Protein AF-A0A820C9E0-F1 (afdb_monomer_lite)

Organism: NCBI:txid433720

pLDDT: mean 85.79, std 8.1, range [52.62, 97.0]

Structure (mmCIF, N/CA/C/O backbone):
data_AF-A0A820C9E0-F1
#
_entry.id   AF-A0A820C9E0-F1
#
loop_
_atom_site.group_PDB
_atom_site.id
_atom_site.type_symbol
_atom_site.label_atom_id
_atom_site.label_alt_id
_atom_site.label_comp_id
_atom_site.label_asym_id
_atom_site.label_entity_id
_atom_site.label_seq_id
_atom_site.pdbx_PDB_ins_code
_atom_site.Cartn_x
_atom_site.Cartn_y
_atom_site.Cartn_z
_atom_site.occupancy
_atom_site.B_iso_or_equiv
_atom_site.auth_seq_id
_atom_site.auth_comp_id
_atom_site.auth_asym_id
_atom_site.auth_atom_id
_atom_site.pdbx_PDB_model_num
ATOM 1 N N . ALA A 1 1 ? -100.089 -19.189 134.580 1.00 55.59 1 ALA A N 1
ATOM 2 C CA . ALA A 1 1 ? -98.949 -20.008 135.052 1.00 55.59 1 ALA A CA 1
ATOM 3 C C . ALA A 1 1 ? -99.130 -21.511 134.783 1.00 55.59 1 ALA A C 1
ATOM 5 O O . ALA A 1 1 ? -98.416 -22.024 133.936 1.00 55.59 1 ALA A O 1
ATOM 6 N N . LYS A 1 2 ? -100.097 -22.220 135.401 1.00 52.62 2 LYS A N 1
ATOM 7 C CA . LYS A 1 2 ? -100.258 -23.691 135.238 1.00 52.62 2 LYS A CA 1
ATOM 8 C C . LYS A 1 2 ? -100.513 -24.192 133.801 1.00 52.62 2 LYS A C 1
ATOM 10 O O . LYS A 1 2 ? -100.154 -25.320 133.507 1.00 52.62 2 LYS A O 1
ATOM 15 N N . LYS A 1 3 ? -101.098 -23.370 132.919 1.00 57.28 3 LYS A N 1
ATOM 16 C CA . LYS A 1 3 ? -101.349 -23.727 131.507 1.00 57.28 3 LYS A CA 1
ATOM 17 C C . LYS A 1 3 ? -100.093 -23.597 130.624 1.00 57.28 3 LYS A C 1
ATOM 19 O O . LYS A 1 3 ? -99.833 -24.481 129.830 1.00 57.28 3 LYS A O 1
ATOM 24 N N . ALA A 1 4 ? -99.283 -22.558 130.846 1.00 59.66 4 ALA A N 1
ATOM 25 C CA . ALA A 1 4 ? -98.062 -22.284 130.074 1.00 59.66 4 ALA A CA 1
ATOM 26 C C . ALA A 1 4 ? -96.882 -23.209 130.441 1.00 59.66 4 ALA A C 1
ATOM 28 O O . ALA A 1 4 ? -96.081 -23.555 129.587 1.00 59.66 4 ALA A O 1
ATOM 29 N N . LEU A 1 5 ? -96.793 -23.654 131.702 1.00 61.25 5 LEU A N 1
ATOM 30 C CA . LEU A 1 5 ? -95.747 -24.583 132.168 1.00 61.25 5 LEU A CA 1
ATOM 31 C C . LEU A 1 5 ? -96.010 -26.057 131.789 1.00 61.25 5 LEU A C 1
ATOM 33 O O . LEU A 1 5 ? -95.146 -26.897 132.018 1.00 61.25 5 LEU A O 1
ATOM 37 N N . GLY A 1 6 ? -97.201 -26.379 131.267 1.00 59.00 6 GLY A N 1
ATOM 38 C CA . GLY A 1 6 ? -97.596 -27.733 130.856 1.00 59.00 6 GLY A CA 1
ATOM 39 C C . GLY A 1 6 ? -97.562 -27.974 129.343 1.00 59.00 6 GLY A C 1
ATOM 40 O O . GLY A 1 6 ? -97.863 -29.082 128.906 1.00 59.00 6 GLY A O 1
ATOM 41 N N . GLU A 1 7 ? -97.225 -26.961 128.540 1.00 68.31 7 GLU A N 1
ATOM 42 C CA . GLU A 1 7 ? -97.098 -27.093 127.086 1.00 68.31 7 GLU A CA 1
ATOM 43 C C . GLU A 1 7 ? -95.792 -27.816 126.727 1.00 68.31 7 GLU A C 1
ATOM 45 O O . GLU A 1 7 ? -94.714 -27.417 127.171 1.00 68.31 7 GLU A O 1
ATOM 50 N N . MET A 1 8 ? -95.872 -28.868 125.897 1.00 64.94 8 MET A N 1
ATOM 51 C CA . MET A 1 8 ? -94.692 -29.658 125.494 1.00 64.94 8 MET A CA 1
ATOM 52 C C . MET A 1 8 ? -93.623 -28.827 124.757 1.00 64.94 8 MET A C 1
ATOM 54 O O . MET A 1 8 ? -92.467 -29.239 124.724 1.00 64.94 8 MET A O 1
ATOM 58 N N . ASP A 1 9 ? -93.985 -27.657 124.213 1.00 69.69 9 ASP A N 1
ATOM 59 C CA . ASP A 1 9 ? -93.124 -26.807 123.373 1.00 69.69 9 ASP A CA 1
ATOM 60 C C . ASP A 1 9 ? -92.561 -25.558 124.091 1.00 69.69 9 ASP A C 1
ATOM 62 O O . ASP A 1 9 ? -91.896 -24.713 123.486 1.00 69.69 9 ASP A O 1
ATOM 66 N N . PHE A 1 10 ? -92.772 -25.444 125.408 1.00 72.88 10 PHE A N 1
ATOM 67 C CA . PHE A 1 10 ? -92.322 -24.300 126.215 1.00 72.88 10 PHE A CA 1
ATOM 68 C C . PHE A 1 10 ? -90.798 -24.057 126.136 1.00 72.88 10 PHE A C 1
ATOM 70 O O . PHE A 1 10 ? -90.333 -22.918 126.125 1.00 72.88 10 PHE A O 1
ATOM 77 N N . ILE A 1 11 ? -89.994 -25.121 126.016 1.00 68.94 11 ILE A N 1
ATOM 78 C CA . ILE A 1 11 ? -88.526 -25.019 125.911 1.00 68.94 11 ILE A CA 1
ATOM 79 C C . ILE A 1 11 ? -88.084 -24.448 124.554 1.00 68.94 11 ILE A C 1
ATOM 81 O O . ILE A 1 11 ? -87.101 -23.706 124.498 1.00 68.94 11 ILE A O 1
ATOM 85 N N . ASN A 1 12 ? -88.788 -24.769 123.464 1.00 75.50 12 ASN A N 1
ATOM 86 C CA . ASN A 1 12 ? -88.460 -24.224 122.145 1.00 75.50 12 ASN A CA 1
ATOM 87 C C . ASN A 1 12 ? -88.782 -22.733 122.079 1.00 75.50 12 ASN A C 1
ATOM 89 O O . ASN A 1 12 ? -87.938 -21.967 121.621 1.00 75.50 12 ASN A O 1
ATOM 93 N N . GLN A 1 13 ? -89.917 -22.311 122.645 1.00 75.38 13 GLN A N 1
ATOM 94 C CA . GLN A 1 13 ? -90.278 -20.892 122.742 1.00 75.38 13 GLN A CA 1
ATOM 95 C C . GLN A 1 13 ? -89.239 -20.070 123.524 1.00 75.38 13 GLN A C 1
ATOM 97 O O . GLN A 1 13 ? -88.956 -18.933 123.157 1.00 75.38 13 GLN A O 1
ATOM 102 N N . LEU A 1 14 ? -88.613 -20.651 124.555 1.00 68.56 14 LEU A N 1
ATOM 103 C CA . LEU A 1 14 ? -87.502 -20.029 125.287 1.00 68.56 14 LEU A CA 1
ATOM 104 C C . LEU A 1 14 ? -86.215 -19.907 124.449 1.00 68.56 14 LEU A C 1
ATOM 106 O O . LEU A 1 14 ? -85.496 -18.919 124.575 1.00 68.56 14 LEU A O 1
ATOM 110 N N . LYS A 1 15 ? -85.908 -20.884 123.585 1.00 71.69 15 LYS A N 1
ATOM 111 C CA . LYS A 1 15 ? -84.712 -20.852 122.718 1.00 71.69 15 LYS A CA 1
ATOM 112 C C . LYS A 1 15 ? -84.855 -19.906 121.529 1.00 71.69 15 LYS A C 1
ATOM 114 O O . LYS A 1 15 ? -83.870 -19.291 121.135 1.00 71.69 15 LYS A O 1
ATOM 119 N N . THR A 1 16 ? -86.052 -19.808 120.958 1.00 76.75 16 THR A N 1
ATOM 120 C CA . THR A 1 16 ? -86.358 -18.930 119.818 1.00 76.75 16 THR A CA 1
ATOM 121 C C . THR A 1 16 ? -86.908 -17.575 120.252 1.00 76.75 16 THR A C 1
ATOM 123 O O . THR A 1 16 ? -87.483 -16.863 119.433 1.00 76.75 16 THR A O 1
ATOM 126 N N . PHE A 1 17 ? -86.781 -17.229 121.535 1.00 74.12 17 PHE A N 1
ATOM 127 C CA . PHE A 1 17 ? -87.249 -15.952 122.048 1.00 74.12 17 PHE A CA 1
ATOM 128 C C . PHE A 1 17 ? -86.523 -14.804 121.337 1.00 74.12 17 PHE A C 1
ATOM 130 O O . PHE A 1 17 ? -85.289 -14.782 121.281 1.00 74.12 17 PHE A O 1
ATOM 137 N N . ASP A 1 18 ? -87.294 -13.865 120.786 1.00 72.50 18 ASP A N 1
ATOM 138 C CA . ASP A 1 18 ? -86.756 -12.696 120.095 1.00 72.50 18 ASP A CA 1
ATOM 139 C C . ASP A 1 18 ? -86.107 -11.748 121.110 1.00 72.50 18 ASP A C 1
ATOM 141 O O . ASP A 1 18 ? -86.746 -10.913 121.750 1.00 72.50 18 ASP A O 1
ATOM 145 N N . LYS A 1 19 ? -84.800 -11.938 121.272 1.00 66.12 19 LYS A N 1
ATOM 146 C CA . LYS A 1 19 ? -83.934 -11.169 122.162 1.00 66.12 19 LYS A CA 1
ATOM 147 C C . LYS A 1 19 ? -83.623 -9.761 121.645 1.00 66.12 19 LYS A C 1
ATOM 149 O O . LYS A 1 19 ? -83.139 -8.948 122.427 1.00 66.12 19 LYS A O 1
ATOM 154 N N . ASP A 1 20 ? -83.857 -9.484 120.360 1.00 67.56 20 ASP A N 1
ATOM 155 C CA . ASP A 1 20 ? -83.506 -8.209 119.725 1.00 67.56 20 ASP A CA 1
ATOM 156 C C . ASP A 1 20 ? -84.672 -7.193 119.792 1.00 67.56 20 ASP A C 1
ATOM 158 O O . ASP A 1 20 ? -84.426 -5.986 119.758 1.00 67.56 20 ASP A O 1
ATOM 162 N N . HIS A 1 21 ? -85.923 -7.647 119.983 1.00 72.81 21 HIS A N 1
ATOM 163 C CA . HIS A 1 21 ? -87.129 -6.796 120.031 1.00 72.81 21 HIS A CA 1
ATOM 164 C C . HIS A 1 21 ? -87.956 -6.931 121.326 1.00 72.81 21 HIS A C 1
ATOM 166 O O . HIS A 1 21 ? -89.178 -7.090 121.297 1.00 72.81 21 HIS A O 1
ATOM 172 N N . ILE A 1 22 ? -87.318 -6.837 122.496 1.00 70.38 22 ILE A N 1
ATOM 173 C CA . ILE A 1 22 ? -88.034 -6.862 123.782 1.00 70.38 22 ILE A CA 1
ATOM 174 C C . ILE A 1 22 ? -88.621 -5.474 124.089 1.00 70.38 22 ILE A C 1
ATOM 176 O O . ILE A 1 22 ? -87.906 -4.472 124.124 1.00 70.38 22 ILE A O 1
ATOM 180 N N . ALA A 1 23 ? -89.929 -5.402 124.357 1.00 73.69 23 ALA A N 1
ATOM 181 C CA . ALA A 1 23 ? -90.590 -4.141 124.687 1.00 73.69 23 ALA A CA 1
ATOM 182 C C . ALA A 1 23 ? -90.012 -3.520 125.983 1.00 73.69 23 ALA A C 1
ATOM 184 O O . ALA A 1 23 ? -89.936 -4.202 127.014 1.00 73.69 23 ALA A O 1
ATOM 185 N N . PRO A 1 24 ? -89.658 -2.219 125.985 1.00 70.19 24 PRO A N 1
ATOM 186 C CA . PRO A 1 24 ? -88.989 -1.575 127.118 1.00 70.19 24 PRO A CA 1
ATOM 187 C C . PRO A 1 24 ? -89.830 -1.583 128.402 1.00 70.19 24 PRO A C 1
ATOM 189 O O . PRO A 1 24 ? -89.276 -1.647 129.498 1.00 70.19 24 PRO A O 1
ATOM 192 N N . GLU A 1 25 ? -91.160 -1.588 128.285 1.00 70.62 25 GLU A N 1
ATOM 193 C CA . GLU A 1 25 ? -92.061 -1.683 129.440 1.00 70.62 25 GLU A CA 1
ATOM 194 C C . GLU A 1 25 ? -91.984 -3.038 130.158 1.00 70.62 25 GLU A C 1
ATOM 196 O O . GLU A 1 25 ? -92.063 -3.093 131.386 1.00 70.62 25 GLU A O 1
ATOM 201 N N . VAL A 1 26 ? -91.781 -4.129 129.411 1.00 69.56 26 VAL A N 1
ATOM 202 C CA . VAL A 1 26 ? -91.668 -5.489 129.963 1.00 69.56 26 VAL A CA 1
ATOM 203 C C . VAL A 1 26 ? -90.365 -5.631 130.745 1.00 69.56 26 VAL A C 1
ATOM 205 O O . VAL A 1 26 ? -90.373 -6.141 131.863 1.00 69.56 26 VAL A O 1
ATOM 208 N N . MET A 1 27 ? -89.259 -5.100 130.215 1.00 67.50 27 MET A N 1
ATOM 209 C CA . MET A 1 27 ? -87.968 -5.101 130.914 1.00 67.50 27 MET A CA 1
ATOM 210 C C . MET A 1 27 ? -87.952 -4.181 132.134 1.00 67.50 27 MET A C 1
ATOM 212 O O . MET A 1 27 ? -87.308 -4.500 133.132 1.00 67.50 27 MET A O 1
ATOM 216 N N . LYS A 1 28 ? -88.688 -3.064 132.095 1.00 71.19 28 LYS A N 1
ATOM 217 C CA . LYS A 1 28 ? -88.826 -2.174 133.252 1.00 71.19 28 LYS A CA 1
ATOM 218 C C . LYS A 1 28 ? -89.544 -2.871 134.412 1.00 71.19 28 LYS A C 1
ATOM 220 O O . LYS A 1 28 ? -88.996 -2.921 135.510 1.00 71.19 28 LYS A O 1
ATOM 225 N N . LYS A 1 29 ? -90.694 -3.506 134.145 1.00 70.38 29 LYS A N 1
ATOM 226 C CA . LYS A 1 29 ? -91.413 -4.325 135.140 1.00 70.38 29 LYS A CA 1
ATOM 227 C C . LYS A 1 29 ? -90.562 -5.476 135.675 1.00 70.38 29 LYS A C 1
ATOM 229 O O . LYS A 1 29 ? -90.541 -5.721 136.875 1.00 70.38 29 LYS A O 1
ATOM 234 N N . LEU A 1 30 ? -89.817 -6.153 134.803 1.00 71.81 30 LEU A N 1
ATOM 235 C CA . LEU A 1 30 ? -88.920 -7.242 135.189 1.00 71.81 30 LEU A CA 1
ATOM 236 C C . LEU A 1 30 ? -87.832 -6.784 136.182 1.00 71.81 30 LEU A C 1
ATOM 238 O O . LEU A 1 30 ? -87.554 -7.482 137.157 1.00 71.81 30 LEU A O 1
ATOM 242 N N . ARG A 1 31 ? -87.230 -5.610 135.951 1.00 70.88 31 ARG A N 1
ATOM 243 C CA . ARG A 1 31 ? -86.186 -5.034 136.816 1.00 70.88 31 ARG A CA 1
ATOM 244 C C . ARG A 1 31 ? -86.737 -4.558 138.159 1.00 70.88 31 ARG A C 1
ATOM 246 O O . ARG A 1 31 ? -86.148 -4.854 139.196 1.00 70.88 31 ARG A O 1
ATOM 253 N N . GLU A 1 32 ? -87.850 -3.831 138.129 1.00 69.12 32 GLU A N 1
ATOM 254 C CA . GLU A 1 32 ? -88.414 -3.168 139.308 1.00 69.12 32 GLU A CA 1
ATOM 255 C C . GLU A 1 32 ? -89.144 -4.148 140.242 1.00 69.12 32 GLU A C 1
ATOM 257 O O . GLU A 1 32 ? -88.956 -4.067 141.451 1.00 69.12 32 GLU A O 1
ATOM 262 N N . GLU A 1 33 ? -89.913 -5.107 139.710 1.00 64.69 33 GLU A N 1
ATOM 263 C CA . GLU A 1 33 ? -90.755 -5.996 140.532 1.00 64.69 33 GLU A CA 1
ATOM 264 C C . GLU A 1 33 ? -90.139 -7.381 140.801 1.00 64.69 33 GLU A C 1
ATOM 266 O O . GLU A 1 33 ? -90.383 -7.942 141.863 1.00 64.69 33 GLU A O 1
ATOM 271 N N . TYR A 1 34 ? -89.344 -7.950 139.881 1.00 65.75 34 TYR A N 1
ATOM 272 C CA . TYR A 1 34 ? -88.943 -9.372 139.958 1.00 65.75 34 TYR A CA 1
ATOM 273 C C . TYR A 1 34 ? -87.440 -9.616 140.157 1.00 65.75 34 TYR A C 1
ATOM 275 O O . TYR A 1 34 ? -87.056 -10.608 140.770 1.00 65.75 34 TYR A O 1
ATOM 283 N N . LEU A 1 35 ? -86.566 -8.744 139.646 1.00 65.44 35 LEU A N 1
ATOM 284 C CA . LEU A 1 35 ? -85.107 -8.885 139.799 1.00 65.44 35 LEU A CA 1
ATOM 285 C C . LEU A 1 35 ? -84.556 -8.247 141.084 1.00 65.44 35 LEU A C 1
ATOM 287 O O . LEU A 1 35 ? -83.419 -8.546 141.453 1.00 65.44 35 LEU A O 1
ATOM 291 N N . SER A 1 36 ? -85.357 -7.403 141.742 1.00 65.06 36 SER A N 1
ATOM 292 C CA . SER A 1 36 ? -85.015 -6.682 142.977 1.00 65.06 36 SER A CA 1
ATOM 293 C C . SER A 1 36 ? -85.453 -7.413 144.260 1.00 65.06 36 SER A C 1
ATOM 295 O O . SER A 1 36 ? -85.100 -6.986 145.357 1.00 65.06 36 SER A O 1
ATOM 297 N N . ASP A 1 37 ? -86.210 -8.509 144.135 1.00 68.50 37 ASP A N 1
ATOM 298 C CA . ASP A 1 37 ? -86.737 -9.293 145.256 1.00 68.50 37 ASP A CA 1
ATOM 299 C C . ASP A 1 37 ? -85.693 -10.294 145.800 1.00 68.50 37 ASP A C 1
ATOM 301 O O . ASP A 1 37 ? -85.100 -11.078 145.050 1.00 68.50 37 ASP A O 1
ATOM 305 N N . ALA A 1 38 ? -85.468 -10.274 147.119 1.00 63.28 38 ALA A N 1
ATOM 306 C CA . ALA A 1 38 ? -84.453 -11.073 147.811 1.00 63.28 38 ALA A CA 1
ATOM 307 C C . ALA A 1 38 ? -84.803 -12.573 147.910 1.00 63.28 38 ALA A C 1
ATOM 309 O O . ALA A 1 38 ? -83.917 -13.403 148.144 1.00 63.28 38 ALA A O 1
ATOM 310 N N . ASP A 1 39 ? -86.071 -12.946 147.709 1.00 63.19 39 ASP A N 1
ATOM 311 C CA . ASP A 1 39 ? -86.508 -14.349 147.683 1.00 63.19 39 ASP A CA 1
ATOM 312 C C . ASP A 1 39 ? -86.334 -15.008 146.298 1.00 63.19 39 ASP A C 1
ATOM 314 O O . ASP A 1 39 ? -86.301 -16.237 146.191 1.00 63.19 39 ASP A O 1
ATOM 318 N N . LEU A 1 40 ? -86.123 -14.213 145.238 1.00 62.12 40 LEU A N 1
ATOM 319 C CA . LEU A 1 40 ? -85.913 -14.664 143.851 1.00 62.12 40 LEU A CA 1
ATOM 320 C C . LEU A 1 40 ? -84.430 -14.725 143.442 1.00 62.12 40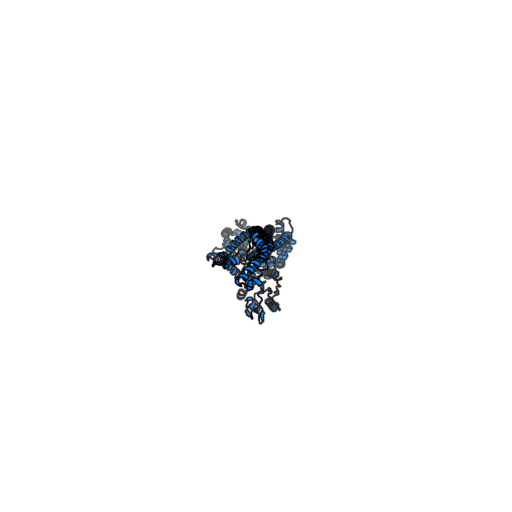 LEU A C 1
ATOM 322 O O . LEU A 1 40 ? -84.082 -14.813 142.260 1.00 62.12 40 LEU A O 1
ATOM 326 N N . GLU A 1 41 ? -83.522 -14.728 144.416 1.00 67.56 41 GLU A N 1
ATOM 327 C CA . GLU A 1 41 ? -82.091 -14.824 144.158 1.00 67.56 41 GLU A CA 1
ATOM 328 C C . GLU A 1 41 ? -81.690 -16.249 143.707 1.00 67.56 41 GLU A C 1
ATOM 330 O O . GLU A 1 41 ? -82.097 -17.236 144.338 1.00 67.56 41 GLU A O 1
ATOM 335 N N . PRO A 1 42 ? -80.863 -16.416 142.646 1.00 64.81 42 PRO A N 1
ATOM 336 C CA . PRO A 1 42 ? -80.611 -17.728 142.043 1.00 64.81 42 PRO A CA 1
ATOM 337 C C . PRO A 1 42 ? -80.104 -18.785 143.033 1.00 64.81 42 PRO A C 1
ATOM 339 O O . PRO A 1 42 ? -80.429 -19.963 142.885 1.00 64.81 42 PRO A O 1
ATOM 342 N N . ALA A 1 43 ? -79.327 -18.382 144.043 1.00 67.44 43 ALA A N 1
ATOM 343 C CA . ALA A 1 43 ? -78.778 -19.281 145.056 1.00 67.44 43 ALA A CA 1
ATOM 344 C C . ALA A 1 43 ? -79.849 -19.841 146.012 1.00 67.44 43 ALA A C 1
ATOM 346 O O . ALA A 1 43 ? -79.779 -21.017 146.373 1.00 67.44 43 ALA A O 1
ATOM 347 N N . ARG A 1 44 ? -80.864 -19.039 146.372 1.00 63.88 44 ARG A N 1
ATOM 348 C CA . ARG A 1 44 ? -81.985 -19.449 147.235 1.00 63.88 44 ARG A CA 1
ATOM 349 C C . ARG A 1 44 ? -83.018 -20.279 146.481 1.00 63.88 44 ARG A C 1
ATOM 351 O O . ARG A 1 44 ? -83.401 -21.346 146.952 1.00 63.88 44 ARG A O 1
ATOM 358 N N . VAL A 1 45 ? -83.391 -19.872 145.266 1.00 65.25 45 VAL A N 1
ATOM 359 C CA . VAL A 1 45 ? -84.372 -20.612 144.445 1.00 65.25 45 VAL A CA 1
ATOM 360 C C . VAL A 1 45 ? -83.871 -22.017 144.088 1.00 65.25 45 VAL A C 1
ATOM 362 O O . VAL A 1 45 ? -84.661 -22.955 143.994 1.00 65.25 45 VAL A O 1
ATOM 365 N N . LYS A 1 46 ? -82.549 -22.209 143.999 1.00 67.12 46 LYS A N 1
ATOM 366 C CA . LYS A 1 46 ? -81.930 -23.524 143.785 1.00 67.12 46 LYS A CA 1
ATOM 367 C C . LYS A 1 46 ? -82.183 -24.516 144.929 1.00 67.12 46 LYS A C 1
ATOM 369 O O . LYS A 1 46 ? -82.261 -25.710 144.656 1.00 67.12 46 LYS A O 1
ATOM 374 N N . GLN A 1 47 ? -82.326 -24.048 146.176 1.00 64.94 47 GLN A N 1
ATOM 375 C CA . GLN A 1 47 ? -82.643 -24.913 147.323 1.00 64.94 47 GLN A CA 1
ATOM 376 C C . GLN A 1 47 ? -84.102 -25.401 147.306 1.00 64.94 47 GLN A C 1
ATOM 378 O O . GLN A 1 47 ? -84.379 -26.471 147.838 1.00 64.94 47 GLN A O 1
ATOM 383 N N . ALA A 1 48 ? -85.015 -24.662 146.661 1.00 64.44 48 ALA A N 1
ATOM 384 C CA . ALA A 1 48 ? -86.421 -25.047 146.515 1.00 64.44 48 ALA A CA 1
ATOM 385 C C . ALA A 1 48 ? -86.702 -25.844 145.223 1.00 64.44 48 ALA A C 1
ATOM 387 O O . ALA A 1 48 ? -87.493 -26.785 145.244 1.00 64.44 48 ALA A O 1
ATOM 388 N N . SER A 1 49 ? -86.077 -25.492 144.089 1.00 70.69 49 SER A N 1
ATOM 389 C CA . SER A 1 49 ? -86.213 -26.223 142.819 1.00 70.69 49 SER A CA 1
ATOM 390 C C . SER A 1 49 ? -85.080 -25.926 141.829 1.00 70.69 49 SER A C 1
ATOM 392 O O . SER A 1 49 ? -84.818 -24.780 141.457 1.00 70.69 49 SER A O 1
ATOM 394 N N . LEU A 1 50 ? -84.457 -26.986 141.308 1.00 72.38 50 LEU A N 1
ATOM 395 C CA . LEU A 1 50 ? -83.390 -26.904 140.302 1.00 72.38 50 LEU A CA 1
ATOM 396 C C . LEU A 1 50 ? -83.894 -26.398 138.937 1.00 72.38 50 LEU A C 1
ATOM 398 O O . LEU A 1 50 ? -83.165 -25.703 138.233 1.00 72.38 50 LEU A O 1
ATOM 402 N N . ALA A 1 51 ? -85.148 -26.695 138.576 1.00 69.50 51 ALA A N 1
ATOM 403 C CA . ALA A 1 51 ? -85.748 -26.246 137.317 1.00 69.50 51 ALA A CA 1
ATOM 404 C C . ALA A 1 51 ? -86.078 -24.740 137.332 1.00 69.50 51 ALA A C 1
ATOM 406 O O . ALA A 1 51 ? -85.882 -24.052 136.331 1.00 69.50 51 ALA A O 1
ATOM 407 N N . ALA A 1 52 ? -86.510 -24.205 138.481 1.00 68.50 52 ALA A N 1
ATOM 408 C CA . ALA A 1 52 ? -86.784 -22.775 138.639 1.00 68.50 52 ALA A CA 1
ATOM 409 C C . ALA A 1 52 ? -85.503 -21.917 138.558 1.00 68.50 52 ALA A C 1
ATOM 411 O O . ALA A 1 52 ? -85.532 -20.805 138.033 1.00 68.50 52 ALA A O 1
ATOM 412 N N . HIS A 1 53 ? -84.360 -22.459 138.993 1.00 72.44 53 HIS A N 1
ATOM 413 C CA . HIS A 1 53 ? -83.054 -21.797 138.896 1.00 72.44 53 HIS A CA 1
ATOM 414 C C . HIS A 1 53 ? -82.644 -21.475 137.444 1.00 72.44 53 HIS A C 1
ATOM 416 O O . HIS A 1 53 ? -82.158 -20.377 137.168 1.00 72.44 53 HIS A O 1
ATOM 422 N N . GLY A 1 54 ? -82.874 -22.399 136.502 1.00 72.50 54 GLY A N 1
ATOM 423 C CA . GLY A 1 54 ? -82.530 -22.200 135.088 1.00 72.50 54 GLY A CA 1
ATOM 424 C C . GLY A 1 54 ? -83.329 -21.077 134.415 1.00 72.50 54 GLY A C 1
ATOM 425 O O . GLY A 1 54 ? -82.782 -20.326 133.609 1.00 72.50 54 GLY A O 1
ATOM 426 N N . LEU A 1 55 ? -84.600 -20.909 134.794 1.00 74.81 55 LEU A N 1
ATOM 427 C CA . LEU A 1 55 ? -85.465 -19.857 134.250 1.00 74.81 55 LEU A CA 1
ATOM 428 C C . LEU A 1 55 ? -85.056 -18.459 134.740 1.00 74.81 55 LEU A C 1
ATOM 430 O O . LEU A 1 55 ? -85.049 -17.517 133.954 1.00 74.81 55 LEU A O 1
ATOM 434 N N . ILE A 1 56 ? -84.633 -18.320 136.000 1.00 74.19 56 ILE A N 1
ATOM 435 C CA . ILE A 1 56 ? -84.155 -17.033 136.538 1.00 74.19 56 ILE A CA 1
ATOM 436 C C . ILE A 1 56 ? -82.834 -16.600 135.880 1.00 74.19 56 ILE A C 1
ATOM 438 O O . ILE A 1 56 ? -82.637 -15.415 135.602 1.00 74.19 56 ILE A O 1
ATOM 442 N N . LEU A 1 57 ? -81.938 -17.546 135.576 1.00 75.06 57 LEU A N 1
ATOM 443 C CA . LEU A 1 57 ? -80.700 -17.264 134.837 1.00 75.06 57 LEU A CA 1
ATOM 444 C C . LEU A 1 57 ? -80.971 -16.776 133.408 1.00 75.06 57 LEU A C 1
ATOM 446 O O . LEU A 1 57 ? -80.337 -15.819 132.969 1.00 75.06 57 LEU A O 1
ATOM 450 N N . PHE A 1 58 ? -81.931 -17.387 132.705 1.00 77.94 58 PHE A N 1
ATOM 451 C CA . PHE A 1 58 ? -82.353 -16.944 131.372 1.00 77.94 58 PHE A CA 1
ATOM 452 C C . PHE A 1 58 ? -82.867 -15.498 131.393 1.00 77.94 58 PHE A C 1
ATOM 454 O O . PHE A 1 58 ? -82.444 -14.669 130.589 1.00 77.94 58 PHE A O 1
ATOM 461 N N . VAL A 1 59 ? -83.718 -15.175 132.366 1.00 75.31 59 VAL A N 1
ATOM 462 C CA . VAL A 1 59 ? -84.286 -13.834 132.543 1.00 75.31 59 VAL A CA 1
ATOM 463 C C . VAL A 1 59 ? -83.195 -12.785 132.813 1.00 75.31 59 VAL A C 1
ATOM 465 O O . VAL A 1 59 ? -83.208 -11.717 132.203 1.00 75.31 59 VAL A O 1
ATOM 468 N N . ARG A 1 60 ? -82.197 -13.097 133.655 1.00 73.06 60 ARG A N 1
ATOM 469 C CA . ARG A 1 60 ? -81.036 -12.211 133.877 1.00 73.06 60 ARG A CA 1
ATOM 470 C C . ARG A 1 60 ? -80.142 -12.069 132.639 1.00 73.06 60 ARG A C 1
ATOM 472 O O . ARG A 1 60 ? -79.627 -10.985 132.394 1.00 73.06 60 ARG A O 1
ATOM 479 N N . ALA A 1 61 ? -79.957 -13.124 131.845 1.00 76.94 61 ALA A N 1
ATOM 480 C CA . ALA A 1 61 ? -79.152 -13.058 130.622 1.00 76.94 61 ALA A CA 1
ATOM 481 C C . ALA A 1 61 ? -79.791 -12.161 129.545 1.00 76.94 61 ALA A C 1
ATOM 483 O O . ALA A 1 61 ? -79.077 -11.428 128.858 1.00 76.94 61 ALA A O 1
ATOM 484 N N . MET A 1 62 ? -81.124 -12.169 129.438 1.00 76.75 62 MET A N 1
ATOM 485 C CA . MET A 1 62 ? -81.861 -11.289 128.521 1.00 76.75 62 MET A CA 1
ATOM 486 C C . MET A 1 62 ? -81.735 -9.807 128.899 1.00 76.75 62 MET A C 1
ATOM 488 O O . MET A 1 62 ? -81.664 -8.951 128.019 1.00 76.75 62 MET A O 1
ATOM 492 N N . ASP A 1 63 ? -81.599 -9.498 130.190 1.00 74.56 63 ASP A N 1
ATOM 493 C CA . ASP A 1 63 ? -81.319 -8.138 130.658 1.00 74.56 63 ASP A CA 1
ATOM 494 C C . ASP A 1 63 ? -79.946 -7.610 130.226 1.00 74.56 63 ASP A C 1
ATOM 496 O O . ASP A 1 63 ? -79.810 -6.471 129.771 1.00 74.56 63 ASP A O 1
ATOM 500 N N . VAL A 1 64 ? -78.921 -8.458 130.324 1.00 75.88 64 VAL A N 1
ATOM 501 C CA . VAL A 1 64 ? -77.556 -8.098 129.919 1.00 75.88 64 VAL A CA 1
ATOM 502 C C . VAL A 1 64 ? -77.465 -7.901 128.401 1.00 75.88 64 VAL A C 1
ATOM 504 O O . VAL A 1 64 ? -76.787 -6.978 127.946 1.00 75.88 64 VAL A O 1
ATOM 507 N N . TYR A 1 65 ? -78.170 -8.720 127.614 1.00 75.69 65 TYR A N 1
ATOM 508 C CA . TYR A 1 65 ? -78.176 -8.621 126.153 1.00 75.69 65 TYR A CA 1
ATOM 509 C C . TYR A 1 65 ? -78.819 -7.313 125.647 1.00 75.69 65 TYR A C 1
ATOM 511 O O . TYR A 1 65 ? -78.226 -6.648 124.796 1.00 75.69 65 TYR A O 1
ATOM 519 N N . ASP A 1 66 ? -79.953 -6.880 126.220 1.00 75.81 66 ASP A N 1
ATOM 520 C CA . ASP A 1 66 ? -80.613 -5.607 125.857 1.00 75.81 66 ASP A CA 1
ATOM 521 C C . ASP A 1 66 ? -79.696 -4.383 126.062 1.00 75.81 66 ASP A C 1
ATOM 523 O O . ASP A 1 66 ? -79.710 -3.448 125.257 1.00 75.81 66 ASP A O 1
ATOM 527 N N . ARG A 1 67 ? -78.843 -4.390 127.100 1.00 72.81 67 ARG A N 1
ATOM 528 C CA . ARG A 1 67 ? -77.880 -3.294 127.333 1.00 72.81 67 ARG A CA 1
ATOM 529 C C . ARG A 1 67 ? -76.822 -3.215 126.230 1.00 72.81 67 ARG A C 1
ATOM 531 O O . ARG A 1 67 ? -76.532 -2.121 125.756 1.00 72.81 67 ARG A O 1
ATOM 538 N N . ILE A 1 68 ? -76.268 -4.353 125.809 1.00 72.81 68 ILE A N 1
ATOM 539 C CA . ILE A 1 68 ? -75.173 -4.407 124.823 1.00 72.81 68 ILE A CA 1
ATOM 540 C C . ILE A 1 68 ? -75.690 -4.152 123.399 1.00 72.81 68 ILE A C 1
ATOM 542 O O . ILE A 1 68 ? -75.034 -3.464 122.614 1.00 72.81 68 ILE A O 1
ATOM 546 N N . ALA A 1 69 ? -76.879 -4.656 123.058 1.00 74.19 69 ALA A N 1
ATOM 547 C CA . ALA A 1 69 ? -77.473 -4.474 121.733 1.00 74.19 69 ALA A CA 1
ATOM 548 C C . ALA A 1 69 ? -77.660 -2.985 121.370 1.00 74.19 69 ALA A C 1
ATOM 550 O O . ALA A 1 69 ? -77.397 -2.583 120.232 1.00 74.19 69 ALA A O 1
ATOM 551 N N . LYS A 1 70 ? -78.016 -2.145 122.352 1.00 69.38 70 LYS A N 1
ATOM 552 C CA . LYS A 1 70 ? -78.190 -0.692 122.174 1.00 69.38 70 LYS A CA 1
ATOM 553 C C . LYS A 1 70 ? -76.888 0.060 121.876 1.00 69.38 70 LYS A C 1
ATOM 555 O O . LYS A 1 70 ? -76.933 1.085 121.203 1.00 69.38 70 LYS A O 1
ATOM 560 N N . GLU A 1 71 ? -75.730 -0.447 122.300 1.00 70.94 71 GLU A N 1
ATOM 561 C CA . GLU A 1 71 ? -74.430 0.186 122.021 1.00 70.94 71 GLU A CA 1
ATOM 562 C C . GLU A 1 71 ? -73.851 -0.178 120.638 1.00 70.94 71 GLU A C 1
ATOM 564 O O . GLU A 1 71 ? -73.086 0.595 120.058 1.00 70.94 71 GLU A O 1
ATOM 569 N N . VAL A 1 72 ? -74.202 -1.344 120.080 1.00 69.50 72 VAL A N 1
ATOM 570 C CA . VAL A 1 72 ? -73.589 -1.879 118.842 1.00 69.50 72 VAL A CA 1
ATOM 571 C C . VAL A 1 72 ? -74.348 -1.459 117.574 1.00 69.50 72 VAL A C 1
ATOM 573 O O . VAL A 1 72 ? -73.742 -1.324 116.508 1.00 69.50 72 VAL A O 1
ATOM 576 N N . ALA A 1 73 ? -75.652 -1.188 117.680 1.00 71.69 73 ALA A N 1
ATOM 577 C CA . ALA A 1 73 ? -76.497 -0.734 116.573 1.00 71.69 73 ALA A CA 1
ATOM 578 C C . ALA A 1 73 ? -75.938 0.476 115.778 1.00 71.69 73 ALA A C 1
ATOM 580 O O . ALA A 1 73 ? -75.851 0.373 114.550 1.00 71.69 73 ALA A O 1
ATOM 581 N N . PRO A 1 74 ? -75.469 1.579 116.404 1.00 74.00 74 PRO A N 1
ATOM 582 C CA . PRO A 1 74 ? -74.957 2.731 115.652 1.00 74.00 74 PRO A CA 1
ATOM 583 C C . PRO A 1 74 ? -73.654 2.442 114.885 1.00 74.00 74 PRO A C 1
ATOM 585 O O . PRO A 1 74 ? -73.381 3.082 113.872 1.00 74.00 74 PRO A O 1
ATOM 588 N N . LYS A 1 75 ? -72.847 1.463 115.320 1.00 73.12 75 LYS A N 1
ATOM 589 C CA . LYS A 1 75 ? -71.585 1.108 114.645 1.00 73.12 75 LYS A CA 1
ATOM 590 C C . LYS A 1 75 ? -71.802 0.270 113.383 1.00 73.12 75 LYS A C 1
ATOM 592 O O . LYS A 1 75 ? -71.041 0.422 112.434 1.00 73.12 75 LYS A O 1
ATOM 597 N N . LYS A 1 76 ? -72.838 -0.576 113.351 1.00 70.75 76 LYS A N 1
ATOM 598 C CA . LYS A 1 76 ? -73.201 -1.354 112.153 1.00 70.75 76 LYS A CA 1
ATOM 599 C C . LYS A 1 76 ? -73.744 -0.467 111.031 1.00 70.75 76 LYS A C 1
ATOM 601 O O . LYS A 1 76 ? -73.330 -0.639 109.893 1.00 70.75 76 LYS A O 1
ATOM 606 N N . ALA A 1 77 ? -74.579 0.519 111.365 1.00 73.94 77 ALA A N 1
ATOM 607 C CA . ALA A 1 77 ? -75.123 1.456 110.379 1.00 73.94 77 ALA A CA 1
ATOM 608 C C . ALA A 1 77 ? -74.022 2.281 109.685 1.00 73.94 77 ALA A C 1
ATOM 610 O O . ALA A 1 77 ? -74.048 2.454 108.471 1.00 73.94 77 ALA A O 1
ATOM 611 N N . LYS A 1 78 ? -73.006 2.725 110.441 1.00 75.44 78 LYS A N 1
ATOM 612 C CA . LYS A 1 78 ? -71.902 3.532 109.900 1.00 75.44 78 LYS A CA 1
ATOM 613 C C . LYS A 1 78 ? -70.956 2.751 108.975 1.00 75.44 78 LYS A C 1
ATOM 615 O O . LYS A 1 78 ? -70.355 3.344 108.089 1.00 75.44 78 LYS A O 1
ATOM 620 N N . LEU A 1 79 ? -70.813 1.439 109.170 1.00 74.25 79 LEU A N 1
ATOM 621 C CA . LEU A 1 79 ? -70.011 0.583 108.285 1.00 74.25 79 LEU A CA 1
ATOM 622 C C . LEU A 1 79 ? -70.689 0.421 106.914 1.00 74.25 79 LEU A C 1
ATOM 624 O O . LEU A 1 79 ? -70.040 0.520 105.880 1.00 74.25 79 LEU A O 1
ATOM 628 N N . GLU A 1 80 ? -72.007 0.223 106.919 1.00 77.44 80 GLU A N 1
ATOM 629 C CA . GLU A 1 80 ? -72.795 -0.022 105.709 1.00 77.44 80 GLU A CA 1
ATOM 630 C C . GLU A 1 80 ? -72.892 1.215 104.797 1.00 77.44 80 GLU A C 1
ATOM 632 O O . GLU A 1 80 ? -72.964 1.085 103.575 1.00 77.44 80 GLU A O 1
ATOM 637 N N . GLU A 1 81 ? -72.855 2.416 105.379 1.00 79.81 81 GLU A N 1
ATOM 638 C CA . GLU A 1 81 ? -72.815 3.684 104.641 1.00 79.81 81 GLU A CA 1
ATOM 639 C C . GLU A 1 81 ? -71.479 3.870 103.902 1.00 79.81 81 GLU A C 1
ATOM 641 O O . GLU A 1 81 ? -71.466 4.118 102.696 1.00 79.81 81 GLU A O 1
ATOM 646 N N . VAL A 1 82 ? -70.352 3.643 104.585 1.00 77.31 82 VAL A N 1
ATOM 647 C CA . VAL A 1 82 ? -69.009 3.773 103.990 1.00 77.31 82 VAL A CA 1
ATOM 648 C C . VAL A 1 82 ? -68.754 2.698 102.927 1.00 77.31 82 VAL A C 1
ATOM 650 O O . VAL A 1 82 ? -68.180 2.990 101.879 1.00 77.31 82 VAL A O 1
ATOM 653 N N . ASP A 1 83 ? -69.233 1.468 103.137 1.00 76.50 83 ASP A N 1
ATOM 654 C CA . ASP A 1 83 ? -69.116 0.392 102.143 1.00 76.50 83 ASP A CA 1
ATOM 655 C C . ASP A 1 83 ? -69.891 0.693 100.849 1.00 76.50 83 ASP A C 1
ATOM 657 O O . ASP A 1 83 ? -69.489 0.253 99.767 1.00 76.50 83 ASP A O 1
ATOM 661 N N . LYS A 1 84 ? -70.995 1.450 100.925 1.00 81.00 84 LYS A N 1
ATOM 662 C CA . LYS A 1 84 ? -71.712 1.913 99.727 1.00 81.00 84 LYS A CA 1
ATOM 663 C C . LYS A 1 84 ? -70.912 2.964 98.965 1.00 81.00 84 LYS A C 1
ATOM 665 O O . LYS A 1 84 ? -70.752 2.816 97.754 1.00 81.00 84 LYS A O 1
ATOM 670 N N . GLU A 1 85 ? -70.355 3.959 99.655 1.00 81.88 85 GLU A N 1
ATOM 671 C CA . GLU A 1 85 ? -69.545 5.006 99.017 1.00 81.88 85 GLU A CA 1
ATOM 672 C C . GLU A 1 85 ? -68.298 4.436 98.322 1.00 81.88 85 GLU A C 1
ATOM 674 O O . GLU A 1 85 ? -67.986 4.812 97.188 1.00 81.88 85 GLU A O 1
ATOM 679 N N . VAL A 1 86 ? -67.610 3.475 98.950 1.00 81.56 86 VAL A N 1
ATOM 680 C CA . VAL A 1 86 ? -66.434 2.818 98.352 1.00 81.56 86 VAL A CA 1
ATOM 681 C C . VAL A 1 86 ? -66.813 2.073 97.071 1.00 81.56 86 VAL A C 1
ATOM 683 O O . VAL A 1 86 ? -66.130 2.216 96.056 1.00 81.56 86 VAL A O 1
ATOM 686 N N . ARG A 1 87 ? -67.936 1.341 97.067 1.00 81.06 87 ARG A N 1
ATOM 687 C CA . ARG A 1 87 ? -68.405 0.615 95.874 1.00 81.06 87 ARG A CA 1
ATOM 688 C C . ARG A 1 87 ? -68.751 1.547 94.714 1.00 81.06 87 ARG A C 1
ATOM 690 O O . ARG A 1 87 ? -68.441 1.227 93.566 1.00 81.06 87 ARG A O 1
ATOM 697 N N . GLU A 1 88 ? -69.377 2.689 94.987 1.00 85.31 88 GLU A N 1
ATOM 698 C CA . GLU A 1 88 ? -69.725 3.675 93.954 1.00 85.31 88 GLU A CA 1
ATOM 699 C C . GLU A 1 88 ? -68.475 4.339 93.349 1.00 85.31 88 GLU A C 1
ATOM 701 O O . GLU A 1 88 ? -68.367 4.491 92.123 1.00 85.31 88 GLU A O 1
ATOM 706 N N . LEU A 1 89 ? -67.485 4.671 94.182 1.00 80.56 89 LEU A N 1
ATOM 707 C CA . LEU A 1 89 ? -66.207 5.231 93.735 1.00 80.56 89 LEU A CA 1
ATOM 708 C C . LEU A 1 89 ? -65.377 4.218 92.936 1.00 80.56 89 LEU A C 1
ATOM 710 O O . LEU A 1 89 ? -64.825 4.573 91.892 1.00 80.56 89 LEU A O 1
ATOM 714 N N . GLU A 1 90 ? -65.330 2.954 93.358 1.00 80.38 90 GLU A N 1
ATOM 715 C CA . GLU A 1 90 ? -64.648 1.880 92.626 1.00 80.38 90 GLU A CA 1
ATOM 716 C C . GLU A 1 90 ? -65.299 1.602 91.265 1.00 80.38 90 GLU A C 1
ATOM 718 O O . GLU A 1 90 ? -64.593 1.449 90.262 1.00 80.38 90 GLU A O 1
ATOM 723 N N . ALA A 1 91 ? -66.635 1.612 91.191 1.00 84.31 91 ALA A N 1
ATOM 724 C CA . ALA A 1 91 ? -67.361 1.479 89.930 1.00 84.31 91 ALA A CA 1
ATOM 725 C C . ALA A 1 91 ? -67.037 2.636 88.967 1.00 84.31 91 ALA A C 1
ATOM 727 O O . ALA A 1 91 ? -66.766 2.416 87.782 1.00 84.31 91 ALA A O 1
ATOM 728 N N . THR A 1 92 ? -66.987 3.867 89.484 1.00 84.00 92 THR A N 1
ATOM 729 C CA . THR A 1 92 ? -66.657 5.064 88.695 1.00 84.00 92 THR A CA 1
ATOM 730 C C . THR A 1 92 ? -65.199 5.049 88.222 1.00 84.00 92 THR A C 1
ATOM 732 O O . THR A 1 92 ? -64.913 5.349 87.058 1.00 84.00 92 THR A O 1
ATOM 735 N N . LEU A 1 93 ? -64.266 4.644 89.089 1.00 84.06 93 LEU A N 1
ATOM 736 C CA . LEU A 1 93 ? -62.846 4.497 88.767 1.00 84.06 93 LEU A CA 1
ATOM 737 C C . LEU A 1 93 ? -62.620 3.418 87.699 1.00 84.06 93 LEU A C 1
ATOM 739 O O . LEU A 1 93 ? -61.858 3.635 86.754 1.00 84.06 93 LEU A O 1
ATOM 743 N N . SER A 1 94 ? -63.310 2.281 87.809 1.00 84.00 94 SER A N 1
ATOM 744 C CA . SER A 1 94 ? -63.270 1.202 86.818 1.00 84.00 94 SER A CA 1
ATOM 745 C C . SER A 1 94 ? -63.778 1.671 85.448 1.00 84.00 94 SER A C 1
ATOM 747 O O . SER A 1 94 ? -63.096 1.488 84.435 1.00 84.00 94 SER A O 1
ATOM 749 N N . ALA A 1 95 ? -64.910 2.385 85.410 1.00 87.06 95 ALA A N 1
ATOM 750 C CA . ALA A 1 95 ? -65.453 2.956 84.178 1.00 87.06 95 ALA A CA 1
ATOM 751 C C . ALA A 1 95 ? -64.490 3.964 83.520 1.00 87.06 95 ALA A C 1
ATOM 753 O O . ALA A 1 95 ? -64.277 3.922 82.306 1.00 87.06 95 ALA A O 1
ATOM 754 N N . LYS A 1 96 ? -63.850 4.841 84.307 1.00 85.75 96 LYS A N 1
ATOM 755 C CA . LYS A 1 96 ? -62.865 5.809 83.792 1.00 85.75 96 LYS A CA 1
ATOM 756 C C . LYS A 1 96 ? -61.573 5.151 83.311 1.00 85.75 96 LYS A C 1
ATOM 758 O O . LYS A 1 96 ? -61.066 5.542 82.263 1.00 85.75 96 LYS A O 1
ATOM 763 N N . ARG A 1 97 ? -61.077 4.119 84.002 1.00 81.94 97 ARG A N 1
ATOM 764 C CA . ARG A 1 97 ? -59.933 3.314 83.537 1.00 81.94 97 ARG A CA 1
ATOM 765 C C . ARG A 1 97 ? -60.239 2.592 82.225 1.00 81.94 97 ARG A C 1
ATOM 767 O O . ARG A 1 97 ? -59.391 2.569 81.340 1.00 81.94 97 ARG A O 1
ATOM 774 N N . SER A 1 98 ? -61.454 2.064 82.066 1.00 87.06 98 SER A N 1
ATOM 775 C CA . SER A 1 98 ? -61.890 1.435 80.813 1.00 87.06 98 SER A CA 1
ATOM 776 C C . SER A 1 98 ? -61.945 2.436 79.649 1.00 87.06 98 SER A C 1
ATOM 778 O O . SER A 1 98 ? -61.455 2.140 78.559 1.00 87.06 98 SER A O 1
ATOM 780 N N . GLN A 1 99 ? -62.464 3.648 79.885 1.00 85.25 99 GLN A N 1
ATOM 781 C CA . GLN A 1 99 ? -62.463 4.725 78.887 1.00 85.25 99 GLN A CA 1
ATOM 782 C C . GLN A 1 99 ? -61.041 5.146 78.493 1.00 85.25 99 GLN A C 1
ATOM 784 O O . GLN A 1 99 ? -60.765 5.301 77.304 1.00 85.25 99 GLN A O 1
ATOM 789 N N . LEU A 1 100 ? -60.132 5.288 79.465 1.00 85.12 100 LEU A N 1
ATOM 790 C CA . LEU A 1 100 ? -58.728 5.609 79.202 1.00 85.12 100 LEU A CA 1
ATOM 791 C C . LEU A 1 100 ? -58.073 4.527 78.331 1.00 85.12 100 LEU A C 1
ATOM 793 O O . LEU A 1 100 ? -57.497 4.850 77.299 1.00 85.12 100 LEU A O 1
ATOM 797 N N . ALA A 1 101 ? -58.262 3.251 78.680 1.00 86.69 101 ALA A N 1
ATOM 798 C CA . ALA A 1 101 ? -57.717 2.128 77.920 1.00 86.69 101 ALA A CA 1
ATOM 799 C C . ALA A 1 101 ? -58.245 2.077 76.473 1.00 86.69 101 ALA A C 1
ATOM 801 O O . ALA A 1 101 ? -57.491 1.775 75.550 1.00 86.69 101 ALA A O 1
ATOM 802 N N . GLN A 1 102 ? -59.524 2.407 76.241 1.00 87.94 102 GLN A N 1
ATOM 803 C CA . GLN A 1 102 ? -60.076 2.501 74.882 1.00 87.94 102 GLN A CA 1
ATOM 804 C C . GLN A 1 102 ? -59.456 3.646 74.076 1.00 87.94 102 GLN A C 1
ATOM 806 O O . GLN A 1 102 ? -59.167 3.473 72.890 1.00 87.94 102 GLN A O 1
ATOM 811 N N . VAL A 1 103 ? -59.259 4.813 74.695 1.00 87.44 103 VAL A N 1
ATOM 812 C CA . VAL A 1 103 ? -58.638 5.964 74.028 1.00 87.44 103 VAL A CA 1
ATOM 813 C C . VAL A 1 103 ? -57.168 5.682 73.738 1.00 87.44 103 VAL A C 1
ATOM 815 O O . VAL A 1 103 ? -56.747 5.892 72.607 1.00 87.44 103 VAL A O 1
ATOM 818 N N . GLU A 1 104 ? -56.414 5.134 74.691 1.00 85.75 104 GLU A N 1
ATOM 819 C CA . GLU A 1 104 ? -55.014 4.729 74.504 1.00 85.75 104 GLU A CA 1
ATOM 820 C C . GLU A 1 104 ? -54.866 3.678 73.399 1.00 85.75 104 GLU A C 1
ATOM 822 O O . GLU A 1 104 ? -54.007 3.820 72.532 1.00 85.75 104 GLU A O 1
ATOM 827 N N . ALA A 1 105 ? -55.745 2.670 73.355 1.00 88.88 105 ALA A N 1
ATOM 828 C CA . ALA A 1 105 ? -55.751 1.679 72.281 1.00 88.88 105 ALA A CA 1
ATOM 829 C C . ALA A 1 105 ? -56.035 2.314 70.909 1.00 88.88 105 ALA A C 1
ATOM 831 O O . ALA A 1 105 ? -55.407 1.957 69.911 1.00 88.88 105 ALA A O 1
ATOM 832 N N . ARG A 1 106 ? -56.958 3.282 70.846 1.00 88.69 106 ARG A N 1
ATOM 833 C CA . ARG A 1 106 ? -57.291 3.996 69.606 1.00 88.69 106 ARG A CA 1
ATOM 834 C C . ARG A 1 106 ? -56.164 4.923 69.155 1.00 88.69 106 ARG A C 1
ATOM 836 O O . ARG A 1 106 ? -55.906 5.010 67.960 1.00 88.69 106 ARG A O 1
ATOM 843 N N . LEU A 1 107 ? -55.493 5.581 70.097 1.00 89.38 107 LEU A N 1
ATOM 844 C CA . LEU A 1 107 ? -54.351 6.459 69.848 1.00 89.38 107 LEU A CA 1
ATOM 845 C C . LEU A 1 107 ? -53.149 5.642 69.367 1.00 89.38 107 LEU A C 1
ATOM 847 O O . LEU A 1 107 ? -52.538 6.000 68.368 1.00 89.38 107 LEU A O 1
ATOM 851 N N . LYS A 1 108 ? -52.890 4.486 69.989 1.00 91.56 108 LYS A N 1
ATOM 852 C CA . LYS A 1 108 ? -51.861 3.543 69.541 1.00 91.56 108 LYS A CA 1
ATOM 853 C C . LYS A 1 108 ? -52.126 3.047 68.119 1.00 91.56 108 LYS A C 1
ATOM 855 O O . LYS A 1 108 ? -51.221 3.076 67.297 1.00 91.56 108 LYS A O 1
ATOM 860 N N . LYS A 1 109 ? -53.371 2.678 67.805 1.00 92.25 109 LYS A N 1
ATOM 861 C CA . LYS A 1 109 ? -53.753 2.258 66.450 1.00 92.25 109 LYS A CA 1
ATOM 862 C C . LYS A 1 109 ? -53.571 3.378 65.418 1.00 92.25 109 LYS A C 1
ATOM 864 O O . LYS A 1 109 ? -53.029 3.140 64.351 1.00 92.25 109 LYS A O 1
ATOM 869 N N . LEU A 1 110 ? -53.984 4.604 65.747 1.00 91.00 110 LEU A N 1
ATOM 870 C CA . LEU A 1 110 ? -53.777 5.769 64.878 1.00 91.00 110 LEU A CA 1
ATOM 871 C C . LEU A 1 110 ? -52.290 6.094 64.681 1.00 91.00 110 LEU A C 1
ATOM 873 O O . LEU A 1 110 ? -51.913 6.520 63.595 1.00 91.00 110 LEU A O 1
ATOM 877 N N . GLN A 1 111 ? -51.459 5.889 65.706 1.00 90.06 111 GLN A N 1
ATOM 878 C CA . GLN A 1 111 ? -50.010 6.048 65.609 1.00 90.06 111 GLN A CA 1
ATOM 879 C C . GLN A 1 111 ? -49.404 4.985 64.682 1.00 90.06 111 GLN A C 1
ATOM 881 O O . GLN A 1 111 ? -48.661 5.337 63.776 1.00 90.06 111 GLN A O 1
ATOM 886 N N . GLU A 1 112 ? -49.787 3.714 64.841 1.00 93.31 112 GLU A N 1
ATOM 887 C CA . GLU A 1 112 ? -49.370 2.617 63.953 1.00 93.31 112 GLU A CA 1
ATOM 888 C C . GLU A 1 112 ? -49.793 2.875 62.493 1.00 93.31 112 GLU A C 1
ATOM 890 O O . GLU A 1 112 ? -48.990 2.701 61.576 1.00 93.31 112 GLU A O 1
ATOM 895 N N . ASP A 1 113 ? -51.023 3.353 62.271 1.00 92.62 113 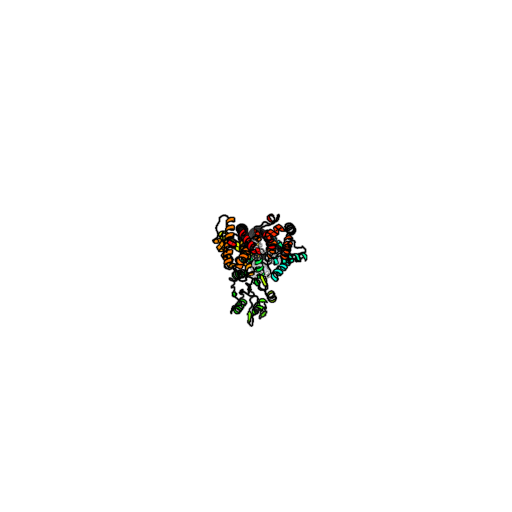ASP A N 1
ATOM 896 C CA . ASP A 1 113 ? -51.531 3.711 60.941 1.00 92.62 113 ASP A CA 1
ATOM 897 C C . ASP A 1 113 ? -50.771 4.911 60.337 1.00 92.62 113 ASP A C 1
ATOM 899 O O . ASP A 1 113 ? -50.484 4.927 59.137 1.00 92.62 113 ASP A O 1
ATOM 903 N N . LEU A 1 114 ? -50.426 5.916 61.152 1.00 91.94 114 LEU A N 1
ATOM 904 C CA . LEU A 1 114 ? -49.667 7.093 60.724 1.00 91.94 114 LEU A CA 1
ATOM 905 C C . LEU A 1 114 ? -48.221 6.734 60.375 1.00 91.94 114 LEU A C 1
ATOM 907 O O . LEU A 1 114 ? -47.739 7.153 59.323 1.00 91.94 114 LEU A O 1
ATOM 911 N N . ASP A 1 115 ? -47.562 5.923 61.201 1.00 93.12 115 ASP A N 1
ATOM 912 C CA . ASP A 1 115 ? -46.202 5.444 60.957 1.00 93.12 115 ASP A CA 1
ATOM 913 C C . ASP A 1 115 ? -46.165 4.574 59.687 1.00 93.12 115 ASP A C 1
ATOM 915 O O . ASP A 1 115 ? -45.296 4.750 58.829 1.00 93.12 115 ASP A O 1
ATOM 919 N N . ALA A 1 116 ? -47.163 3.701 59.489 1.00 93.19 116 ALA A N 1
ATOM 920 C CA . ALA A 1 116 ? -47.304 2.907 58.268 1.00 93.19 116 ALA A CA 1
ATOM 921 C C . ALA A 1 116 ? -47.549 3.779 57.023 1.00 93.19 116 ALA A C 1
ATOM 923 O O . ALA A 1 116 ? -46.958 3.541 55.966 1.00 93.19 116 ALA A O 1
ATOM 924 N N . ALA A 1 117 ? -48.394 4.810 57.128 1.00 92.00 117 ALA A N 1
ATOM 925 C CA . ALA A 1 117 ? -48.654 5.742 56.034 1.00 92.00 117 ALA A CA 1
ATOM 926 C C . ALA A 1 117 ? -47.426 6.605 55.701 1.00 92.00 117 ALA A C 1
ATOM 928 O O . ALA A 1 117 ? -47.149 6.840 54.524 1.00 92.00 117 ALA A O 1
ATOM 929 N N . GLN A 1 118 ? -46.663 7.046 56.705 1.00 92.75 118 GLN A N 1
ATOM 930 C CA . GLN A 1 118 ? -45.413 7.784 56.514 1.00 92.75 118 GLN A CA 1
ATOM 931 C C . GLN A 1 118 ? -44.328 6.913 55.881 1.00 92.75 118 GLN A C 1
ATOM 933 O O . GLN A 1 118 ? -43.689 7.355 54.928 1.00 92.75 118 GLN A O 1
ATOM 938 N N . ALA A 1 119 ? -44.169 5.667 56.336 1.00 92.88 119 ALA A N 1
ATOM 939 C CA . ALA A 1 119 ? -43.259 4.708 55.716 1.00 92.88 119 ALA A CA 1
ATOM 940 C C . ALA A 1 119 ? -43.630 4.469 54.245 1.00 92.88 119 ALA A C 1
ATOM 942 O O . ALA A 1 119 ? -42.772 4.529 53.365 1.00 92.88 119 ALA A O 1
ATOM 943 N N . ARG A 1 120 ? -44.926 4.295 53.956 1.00 91.94 120 ARG A N 1
ATOM 944 C CA . ARG A 1 120 ? -45.421 4.118 52.586 1.00 91.94 120 ARG A CA 1
ATOM 945 C C . ARG A 1 120 ? -45.216 5.361 51.722 1.00 91.94 120 ARG A C 1
ATOM 947 O O . ARG A 1 120 ? -44.860 5.230 50.556 1.00 91.94 120 ARG A O 1
ATOM 954 N N . LYS A 1 121 ? -45.412 6.561 52.277 1.00 92.81 121 LYS A N 1
ATOM 955 C CA . LYS A 1 121 ? -45.123 7.824 51.586 1.00 92.81 121 LYS A CA 1
ATOM 956 C C . LYS A 1 121 ? -43.637 7.924 51.234 1.00 92.81 121 LYS A C 1
ATOM 958 O O . LYS A 1 121 ? -43.325 8.176 50.077 1.00 92.81 121 LYS A O 1
ATOM 963 N N . ALA A 1 122 ? -42.746 7.692 52.197 1.00 93.00 122 ALA A N 1
ATOM 964 C CA . ALA A 1 122 ? -41.302 7.749 51.976 1.00 93.00 122 ALA A CA 1
ATOM 965 C C . ALA A 1 122 ? -40.845 6.719 50.930 1.00 93.00 122 ALA A C 1
ATOM 967 O O . ALA A 1 122 ? -40.024 7.027 50.070 1.00 93.00 122 ALA A O 1
ATOM 968 N N . GLN A 1 123 ? -41.428 5.518 50.957 1.00 92.88 123 GLN A N 1
ATOM 969 C CA . GLN A 1 123 ? -41.171 4.488 49.956 1.00 92.88 123 GLN A CA 1
ATOM 970 C C . GLN A 1 123 ? -41.624 4.922 48.553 1.00 92.88 123 GLN A C 1
ATOM 972 O O . GLN A 1 123 ? -40.861 4.788 47.602 1.00 92.88 123 GLN A O 1
ATOM 977 N N . LEU A 1 124 ? -42.823 5.496 48.419 1.00 92.06 124 LEU A N 1
ATOM 978 C CA . LEU A 1 124 ? -43.320 6.001 47.135 1.00 92.06 124 LEU A CA 1
ATOM 979 C C . LEU A 1 124 ? -42.487 7.178 46.610 1.00 92.06 124 LEU A C 1
ATOM 981 O O . LEU A 1 124 ? -42.193 7.231 45.420 1.00 92.06 124 LEU A O 1
ATOM 985 N N . GLU A 1 125 ? -42.084 8.111 47.475 1.00 92.31 125 GLU A N 1
ATOM 986 C CA . GLU A 1 125 ? -41.202 9.223 47.093 1.00 92.31 125 GLU A CA 1
ATOM 987 C C . GLU A 1 125 ? -39.845 8.707 46.592 1.00 92.31 125 GLU A C 1
ATOM 989 O O . GLU A 1 125 ? -39.350 9.173 45.564 1.00 92.31 125 GLU A O 1
ATOM 994 N N . PHE A 1 126 ? -39.287 7.689 47.255 1.00 91.19 126 PHE A N 1
ATOM 995 C CA . PHE A 1 126 ? -38.069 7.015 46.812 1.00 91.19 126 PHE A CA 1
ATOM 996 C C . PHE A 1 126 ? -38.249 6.305 45.460 1.00 91.19 126 PHE A C 1
ATOM 998 O O . PHE A 1 126 ? -37.405 6.442 44.575 1.00 91.19 126 PHE A O 1
ATOM 1005 N N . GLU A 1 127 ? -39.356 5.584 45.262 1.00 90.06 127 GLU A N 1
ATOM 1006 C CA . GLU A 1 127 ? -39.663 4.904 43.997 1.00 90.06 127 GLU A CA 1
ATOM 1007 C C . GLU A 1 127 ? -39.832 5.893 42.833 1.00 90.06 127 GLU A C 1
ATOM 1009 O O . GLU A 1 127 ? -39.340 5.638 41.730 1.00 90.06 127 GLU A O 1
ATOM 1014 N N . VAL A 1 128 ? -40.474 7.042 43.071 1.00 92.88 128 VAL A N 1
ATOM 1015 C CA . VAL A 1 128 ? -40.648 8.100 42.064 1.00 92.88 128 VAL A CA 1
ATOM 1016 C C . VAL A 1 128 ? -39.308 8.724 41.680 1.00 92.88 128 VAL A C 1
ATOM 1018 O O . VAL A 1 128 ? -39.027 8.849 40.487 1.00 92.88 128 VAL A O 1
ATOM 1021 N N . ASP A 1 129 ? -38.464 9.078 42.653 1.00 89.69 129 ASP A N 1
ATOM 1022 C CA . ASP A 1 129 ? -37.136 9.643 42.379 1.00 89.69 129 ASP A CA 1
ATOM 1023 C C . ASP A 1 129 ? -36.243 8.640 41.628 1.00 89.69 129 ASP A C 1
ATOM 1025 O O . ASP A 1 129 ? -35.607 8.975 40.623 1.00 89.69 129 ASP A O 1
ATOM 1029 N N . LEU A 1 130 ? -36.269 7.367 42.039 1.00 87.25 130 LEU A N 1
ATOM 1030 C CA . LEU A 1 130 ? -35.555 6.295 41.350 1.00 87.25 130 LEU A CA 1
ATOM 1031 C C . LEU A 1 130 ? -36.053 6.123 39.906 1.00 87.25 130 LEU A C 1
ATOM 1033 O O . LEU A 1 130 ? -35.243 5.983 38.988 1.00 87.25 130 LEU A O 1
ATOM 1037 N N . CYS A 1 131 ? -37.369 6.161 39.680 1.00 88.44 131 CYS A N 1
ATOM 1038 C CA . CYS A 1 131 ? -37.953 6.050 38.346 1.00 88.44 131 CYS A CA 1
ATOM 1039 C C . CYS A 1 131 ? -37.586 7.247 37.457 1.00 88.44 131 CYS A C 1
ATOM 1041 O O . CYS A 1 131 ? -37.242 7.057 36.289 1.00 88.44 131 CYS A O 1
ATOM 1043 N N . ALA A 1 132 ? -37.607 8.469 37.995 1.00 88.44 132 ALA A N 1
ATOM 1044 C CA . ALA A 1 132 ? -37.215 9.672 37.265 1.00 88.44 132 ALA A CA 1
ATOM 1045 C C . ALA A 1 132 ? -35.744 9.604 36.824 1.00 88.44 132 ALA A C 1
ATOM 1047 O O . ALA A 1 132 ? -35.433 9.832 35.652 1.00 88.44 132 ALA A O 1
ATOM 1048 N N . LYS A 1 133 ? -34.844 9.193 37.728 1.00 86.62 133 LYS A N 1
ATOM 1049 C CA . LYS A 1 133 ? -33.423 8.971 37.416 1.00 86.62 133 LYS A CA 1
ATOM 1050 C C . LYS A 1 133 ? -33.239 7.888 36.353 1.00 86.62 133 LYS A C 1
ATOM 1052 O O . LYS A 1 133 ? -32.509 8.104 35.385 1.00 86.62 133 LYS A O 1
ATOM 1057 N N . LYS A 1 134 ? -33.942 6.755 36.477 1.00 85.75 134 LYS A N 1
ATOM 1058 C CA . LYS A 1 134 ? -33.925 5.669 35.479 1.00 85.75 134 LYS A CA 1
ATOM 1059 C C . LYS A 1 134 ? -34.413 6.136 34.106 1.00 85.75 134 LYS A C 1
ATOM 1061 O O . LYS A 1 134 ? -33.837 5.734 33.100 1.00 85.75 134 LYS A O 1
ATOM 1066 N N . LEU A 1 135 ? -35.417 7.010 34.045 1.00 88.44 135 LEU A N 1
ATOM 1067 C CA . LEU A 1 135 ? -35.947 7.542 32.788 1.00 88.44 135 LEU A CA 1
ATOM 1068 C C . LEU A 1 135 ? -34.936 8.455 32.085 1.00 88.44 135 LEU A C 1
ATOM 1070 O O . LEU A 1 135 ? -34.678 8.275 30.895 1.00 88.44 135 LEU A O 1
ATOM 1074 N N . VAL A 1 136 ? -34.302 9.378 32.817 1.00 87.00 136 VAL A N 1
ATOM 1075 C CA . VAL A 1 136 ? -33.236 10.241 32.269 1.00 87.00 136 VAL A CA 1
ATOM 1076 C C . VAL A 1 136 ? -32.071 9.398 31.745 1.00 87.00 136 VAL A C 1
ATOM 1078 O O . VAL A 1 136 ? -31.590 9.617 30.631 1.00 87.00 136 VAL A O 1
ATOM 1081 N N . ARG A 1 137 ? -31.657 8.392 32.521 1.00 84.50 137 ARG A N 1
ATOM 1082 C CA . ARG A 1 137 ? -30.620 7.421 32.149 1.00 84.50 137 ARG A CA 1
ATOM 1083 C C . ARG A 1 137 ? -30.988 6.649 30.878 1.00 84.50 137 ARG A C 1
ATOM 1085 O O . ARG A 1 137 ? -30.185 6.586 29.950 1.00 84.50 137 ARG A O 1
ATOM 1092 N N . ALA A 1 138 ? -32.219 6.149 30.782 1.00 85.25 138 ALA A N 1
ATOM 1093 C CA . ALA A 1 138 ? -32.711 5.436 29.605 1.00 85.25 138 ALA A CA 1
ATOM 1094 C C . ALA A 1 138 ? -32.760 6.330 28.360 1.00 85.25 138 ALA A C 1
ATOM 1096 O O . ALA A 1 138 ? -32.375 5.897 27.276 1.00 85.25 138 ALA A O 1
ATOM 1097 N N . GLN A 1 139 ? -33.184 7.587 28.501 1.00 84.75 139 GLN A N 1
ATOM 1098 C CA . GLN A 1 139 ? -33.247 8.524 27.382 1.00 84.75 139 GLN A CA 1
ATOM 1099 C C . GLN A 1 139 ? -31.852 8.850 26.833 1.00 84.75 139 GLN A C 1
ATOM 1101 O O . GLN A 1 139 ? -31.662 8.835 25.614 1.00 84.75 139 GLN A O 1
ATOM 1106 N N . LYS A 1 140 ? -30.866 9.076 27.716 1.00 81.00 140 LYS A N 1
ATOM 1107 C CA . LYS A 1 140 ? -29.459 9.238 27.318 1.00 81.00 140 LYS A CA 1
ATOM 1108 C C . LYS A 1 140 ? -28.924 7.993 26.620 1.00 81.00 140 LYS A C 1
ATOM 1110 O O . LYS A 1 140 ? -28.297 8.111 25.576 1.00 81.00 140 LYS A O 1
ATOM 1115 N N . LEU A 1 141 ? -29.221 6.806 27.145 1.00 81.50 141 LEU A N 1
ATOM 1116 C CA . LEU A 1 141 ? -28.722 5.546 26.599 1.00 81.50 141 LEU A CA 1
ATOM 1117 C C . LEU A 1 141 ? -29.336 5.219 25.227 1.00 81.50 141 LEU A C 1
ATOM 1119 O O . LEU A 1 141 ? -28.613 4.864 24.300 1.00 81.50 141 LEU A O 1
ATOM 1123 N N . ILE A 1 142 ? -30.647 5.414 25.050 1.00 82.44 142 ILE A N 1
ATOM 1124 C CA . ILE A 1 142 ? -31.344 5.189 23.770 1.00 82.44 142 ILE A CA 1
ATOM 1125 C C . ILE A 1 142 ? -30.926 6.230 22.723 1.00 82.44 142 ILE A C 1
ATOM 1127 O O . ILE A 1 142 ? -30.614 5.869 21.588 1.00 82.44 142 ILE A O 1
ATOM 1131 N N . GLY A 1 143 ? -30.886 7.516 23.090 1.00 78.44 143 GLY A N 1
ATOM 1132 C CA . GLY A 1 143 ? -30.416 8.579 22.194 1.00 78.44 143 GLY A CA 1
ATOM 1133 C C . GLY A 1 143 ? -28.925 8.442 21.864 1.00 78.44 143 GLY A C 1
ATOM 1134 O O . GLY A 1 143 ? -28.496 8.712 20.741 1.00 78.44 143 GLY A O 1
ATOM 1135 N N . GLY A 1 144 ? -28.144 7.962 22.831 1.00 75.69 144 GLY A N 1
ATOM 1136 C CA . GLY A 1 144 ? -26.738 7.597 22.728 1.00 75.69 144 GLY A CA 1
ATOM 1137 C C . GLY A 1 144 ? -26.510 6.508 21.683 1.00 75.69 144 GLY A C 1
ATOM 1138 O O . GLY A 1 144 ? -25.901 6.746 20.642 1.00 75.69 144 GLY A O 1
ATOM 1139 N N . LEU A 1 145 ? -27.077 5.333 21.926 1.00 79.69 145 LEU A N 1
ATOM 1140 C CA . LEU A 1 145 ? -26.788 4.113 21.176 1.00 79.69 145 LEU A CA 1
ATOM 1141 C C . LEU A 1 145 ? -27.613 3.947 19.894 1.00 79.69 145 LEU A C 1
ATOM 1143 O O . LEU A 1 145 ? -27.311 3.067 19.096 1.00 79.69 145 LEU A O 1
ATOM 1147 N N . GLY A 1 146 ? -28.642 4.765 19.648 1.00 79.88 146 GLY A N 1
ATOM 1148 C CA . GLY A 1 146 ? -29.456 4.658 18.429 1.00 79.88 146 GLY A CA 1
ATOM 1149 C C . GLY A 1 146 ? -28.650 4.833 17.131 1.00 79.88 146 GLY A C 1
ATOM 1150 O O . GLY A 1 146 ? -28.857 4.095 16.162 1.00 79.88 146 GLY A O 1
ATOM 1151 N N . GLY A 1 147 ? -27.689 5.765 17.130 1.00 77.81 147 GLY A N 1
ATOM 1152 C CA . GLY A 1 147 ? -26.744 5.939 16.022 1.00 77.81 147 GLY A CA 1
ATOM 1153 C C . GLY A 1 147 ? -25.827 4.725 15.859 1.00 77.81 147 GLY A C 1
ATOM 1154 O O . GLY A 1 147 ? -25.691 4.200 14.753 1.00 77.81 147 GLY A O 1
ATOM 1155 N N . GLU A 1 148 ? -25.294 4.220 16.974 1.00 78.44 148 GLU A N 1
ATOM 1156 C CA . GLU A 1 148 ? -24.409 3.051 16.983 1.00 78.44 148 GLU A CA 1
ATOM 1157 C C . GLU A 1 148 ? -25.103 1.781 16.512 1.00 78.44 148 GLU A C 1
ATOM 1159 O O . GLU A 1 148 ? -24.555 1.053 15.692 1.00 78.44 148 GLU A O 1
ATOM 1164 N N . LYS A 1 149 ? -26.358 1.561 16.911 1.00 83.50 149 LYS A N 1
ATOM 1165 C CA . LYS A 1 149 ? -27.163 0.445 16.410 1.00 83.50 149 LYS A CA 1
ATOM 1166 C C . LYS A 1 149 ? -27.245 0.466 14.887 1.00 83.50 149 LYS A C 1
ATOM 1168 O O . LYS A 1 149 ? -27.036 -0.564 14.253 1.00 83.50 149 LYS A O 1
ATOM 1173 N N . THR A 1 150 ? -27.555 1.618 14.296 1.00 85.25 150 THR A N 1
ATOM 1174 C CA . THR A 1 150 ? -27.682 1.745 12.834 1.00 85.25 150 THR A CA 1
ATOM 1175 C C . THR A 1 150 ? -26.349 1.450 12.151 1.00 85.25 150 THR A C 1
ATOM 1177 O O . THR A 1 150 ? -26.293 0.692 11.186 1.00 85.25 150 THR A O 1
ATOM 1180 N N . ARG A 1 151 ? -25.261 1.996 12.698 1.00 82.31 151 ARG A N 1
ATOM 1181 C CA . ARG A 1 151 ? -23.906 1.811 12.182 1.00 82.31 151 ARG A CA 1
ATOM 1182 C C . ARG A 1 151 ? -23.433 0.363 12.276 1.00 82.31 151 ARG A C 1
ATOM 1184 O O . ARG A 1 151 ? -22.953 -0.170 11.283 1.00 82.31 151 ARG A O 1
ATOM 1191 N N . TRP A 1 152 ? -23.615 -0.286 13.422 1.00 86.38 152 TRP A N 1
ATOM 1192 C CA . TRP A 1 152 ? -23.285 -1.698 13.612 1.00 86.38 152 TRP A CA 1
ATOM 1193 C C . TRP A 1 152 ? -24.165 -2.615 12.770 1.00 86.38 152 TRP A C 1
ATOM 1195 O O . TRP A 1 152 ? -23.670 -3.622 12.284 1.00 86.38 152 TRP A O 1
ATOM 1205 N N . THR A 1 153 ? -25.432 -2.258 12.532 1.00 89.19 153 THR A N 1
ATOM 1206 C CA . THR A 1 153 ? -26.304 -3.021 11.622 1.00 89.19 153 THR A CA 1
ATOM 1207 C C . THR A 1 153 ? -25.763 -2.966 10.192 1.00 89.19 153 THR A C 1
ATOM 1209 O O . THR A 1 153 ? -25.580 -4.006 9.570 1.00 89.19 153 THR A O 1
ATOM 1212 N N . LEU A 1 154 ? -25.406 -1.775 9.698 1.00 89.62 154 LEU A N 1
ATOM 1213 C CA . LEU A 1 154 ? -24.778 -1.613 8.380 1.00 89.62 154 LEU A CA 1
ATOM 1214 C C . LEU A 1 154 ? -23.412 -2.313 8.294 1.00 89.62 154 LEU A C 1
ATOM 1216 O O . LEU A 1 154 ? -23.096 -2.941 7.285 1.00 89.62 154 LEU A O 1
ATOM 1220 N N . ALA A 1 155 ? -22.596 -2.221 9.347 1.00 87.81 155 ALA A N 1
ATOM 1221 C CA . ALA A 1 155 ? -21.314 -2.914 9.419 1.00 87.81 155 ALA A CA 1
ATOM 1222 C C . ALA A 1 155 ? -21.504 -4.437 9.395 1.00 87.81 155 ALA A C 1
ATOM 1224 O O . ALA A 1 155 ? -20.793 -5.115 8.662 1.00 87.81 155 ALA A O 1
ATOM 1225 N N . ALA A 1 156 ? -22.493 -4.965 10.120 1.00 91.25 156 ALA A N 1
ATOM 1226 C CA . ALA A 1 156 ? -22.837 -6.382 10.117 1.00 91.25 156 ALA A CA 1
ATOM 1227 C C . ALA A 1 156 ? -23.324 -6.850 8.738 1.00 91.25 156 ALA A C 1
ATOM 1229 O O . ALA A 1 156 ? -22.891 -7.898 8.273 1.00 91.25 156 ALA A O 1
ATOM 1230 N N . GLU A 1 157 ? -24.152 -6.066 8.041 1.00 92.88 157 GLU A N 1
ATOM 1231 C CA . GLU A 1 157 ? -24.574 -6.372 6.666 1.00 92.88 157 GLU A CA 1
ATOM 1232 C C . GLU A 1 157 ? -23.394 -6.399 5.684 1.00 92.88 157 GLU A C 1
ATOM 1234 O O . GLU A 1 157 ? -23.316 -7.274 4.821 1.00 92.88 157 GLU A O 1
ATOM 1239 N N . ASN A 1 158 ? -22.457 -5.456 5.806 1.00 89.38 158 ASN A N 1
ATOM 1240 C CA . ASN A 1 158 ? -21.255 -5.433 4.972 1.00 89.38 158 ASN A CA 1
ATOM 1241 C C . ASN A 1 158 ? -20.316 -6.600 5.296 1.00 89.38 158 ASN A C 1
ATOM 1243 O O . ASN A 1 158 ? -19.822 -7.252 4.379 1.00 89.38 158 ASN A O 1
ATOM 1247 N N . LEU A 1 159 ? -20.116 -6.902 6.581 1.00 90.19 159 LEU A N 1
ATOM 1248 C CA . LEU A 1 159 ? -19.349 -8.064 7.023 1.00 90.19 159 LEU A CA 1
ATOM 1249 C C . LEU A 1 159 ? -19.985 -9.368 6.548 1.00 90.19 159 LEU A C 1
ATOM 1251 O O . LEU A 1 159 ? -19.253 -10.266 6.158 1.00 90.19 159 LEU A O 1
ATOM 1255 N N . GLN A 1 160 ? -21.317 -9.462 6.507 1.00 91.44 160 GLN A N 1
ATOM 1256 C CA . GLN A 1 160 ? -22.004 -10.632 5.966 1.00 91.44 160 GLN A CA 1
ATOM 1257 C C . GLN A 1 160 ? -21.707 -10.816 4.473 1.00 91.44 160 GLN A C 1
ATOM 1259 O O . GLN A 1 160 ? -21.386 -11.920 4.055 1.00 91.44 160 GLN A O 1
ATOM 1264 N N . LYS A 1 161 ? -21.727 -9.739 3.675 1.00 88.06 161 LYS A N 1
ATOM 1265 C CA . LYS A 1 161 ? -21.362 -9.815 2.247 1.00 88.06 161 LYS A CA 1
ATOM 1266 C C . LYS A 1 161 ? -19.921 -10.285 2.044 1.00 88.06 161 LYS A C 1
ATOM 1268 O O . LYS A 1 161 ? -19.675 -11.098 1.162 1.00 88.06 161 LYS A O 1
ATOM 1273 N N . ILE A 1 162 ? -18.992 -9.780 2.858 1.00 87.81 162 ILE A N 1
ATOM 1274 C CA . ILE A 1 162 ? -17.583 -10.201 2.834 1.00 87.81 162 ILE A CA 1
ATOM 1275 C C . ILE A 1 162 ? -17.465 -11.662 3.279 1.00 87.81 162 ILE A C 1
ATOM 1277 O O . ILE A 1 162 ? -16.735 -12.437 2.675 1.00 87.81 162 ILE A O 1
ATOM 1281 N N . TYR A 1 163 ? -18.205 -12.063 4.314 1.00 89.75 163 TYR A N 1
ATOM 1282 C CA . TYR A 1 163 ? -18.227 -13.435 4.811 1.00 89.75 163 TYR A CA 1
ATOM 1283 C C . TYR A 1 163 ? -18.708 -14.418 3.739 1.00 89.75 163 TYR A C 1
ATOM 1285 O O . TYR A 1 163 ? -18.126 -15.490 3.580 1.00 89.75 163 TYR A O 1
ATOM 1293 N N . ASP A 1 164 ? -19.720 -14.030 2.963 1.00 89.94 164 ASP A N 1
ATOM 1294 C CA . ASP A 1 164 ? -20.257 -14.850 1.882 1.00 89.94 164 ASP A CA 1
ATOM 1295 C C . ASP A 1 164 ? -19.225 -15.076 0.760 1.00 89.94 164 ASP A C 1
ATOM 1297 O O . ASP A 1 164 ? -19.2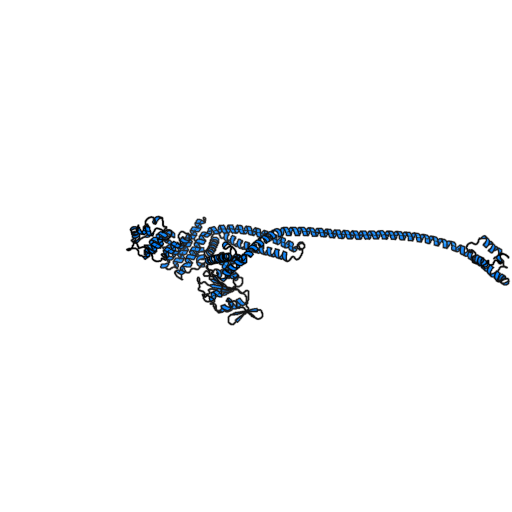12 -16.158 0.175 1.00 89.94 164 ASP A O 1
ATOM 1301 N N . SER A 1 165 ? -18.338 -14.110 0.469 1.00 89.56 165 SER A N 1
ATOM 1302 C CA . SER A 1 165 ? -17.260 -14.234 -0.535 1.00 89.56 165 SER A CA 1
ATOM 1303 C C . SER A 1 165 ? -15.912 -14.708 0.028 1.00 89.56 165 SER A C 1
ATOM 1305 O O . SER A 1 165 ? -15.000 -15.031 -0.738 1.00 89.56 165 SER A O 1
ATOM 1307 N N . LEU A 1 166 ? -15.793 -14.801 1.357 1.00 90.69 166 LEU A N 1
ATOM 1308 C CA . LEU A 1 166 ? -14.536 -15.011 2.078 1.00 90.69 166 LEU A CA 1
ATOM 1309 C C . LEU A 1 166 ? -13.790 -16.266 1.628 1.00 90.69 166 LEU A C 1
ATOM 1311 O O . LEU A 1 166 ? -12.567 -16.253 1.514 1.00 90.69 166 LEU A O 1
ATOM 1315 N N . LEU A 1 167 ? -14.516 -17.359 1.374 1.00 91.00 167 LEU A N 1
ATOM 1316 C CA . LEU A 1 167 ? -13.907 -18.634 0.996 1.00 91.00 167 LEU A CA 1
ATOM 1317 C C . LEU A 1 167 ? -13.073 -18.499 -0.285 1.00 91.00 167 LEU A C 1
ATOM 1319 O O . LEU A 1 167 ? -11.939 -18.976 -0.334 1.00 91.00 167 LEU A O 1
ATOM 1323 N N . GLY A 1 168 ? -13.632 -17.861 -1.315 1.00 91.50 168 GLY A N 1
ATOM 1324 C CA . GLY A 1 168 ? -12.939 -17.635 -2.577 1.00 91.50 168 GLY A CA 1
ATOM 1325 C C . GLY A 1 168 ? -11.815 -16.613 -2.443 1.00 91.50 168 GLY A C 1
ATOM 1326 O O . GLY A 1 168 ? -10.712 -16.858 -2.926 1.00 91.50 168 GLY A O 1
ATOM 1327 N N . ASP A 1 169 ? -12.059 -15.517 -1.725 1.00 91.75 169 ASP A N 1
ATOM 1328 C CA . ASP A 1 169 ? -11.083 -14.432 -1.570 1.00 91.75 169 ASP A CA 1
ATOM 1329 C C . ASP A 1 169 ? -9.838 -14.897 -0.791 1.00 91.75 169 ASP A C 1
ATOM 1331 O O . ASP A 1 169 ? -8.703 -14.630 -1.194 1.00 91.75 169 ASP A O 1
ATOM 1335 N N . VAL A 1 170 ? -10.024 -15.693 0.269 1.00 93.44 170 VAL A N 1
ATOM 1336 C CA . VAL A 1 170 ? -8.924 -16.298 1.041 1.00 93.44 170 VAL A CA 1
ATOM 1337 C C . VAL A 1 170 ? -8.190 -17.367 0.234 1.00 93.44 170 VAL A C 1
ATOM 1339 O O . VAL A 1 170 ? -6.968 -17.485 0.355 1.00 93.44 170 VAL A O 1
ATOM 1342 N N . LEU A 1 171 ? -8.891 -18.138 -0.603 1.00 93.88 171 LEU A N 1
ATOM 1343 C CA . LEU A 1 171 ? -8.258 -19.130 -1.475 1.00 93.88 171 LEU A CA 1
ATOM 1344 C C . LEU A 1 171 ? -7.313 -18.455 -2.476 1.00 93.88 171 LEU A C 1
ATOM 1346 O O . LEU A 1 171 ? -6.152 -18.855 -2.592 1.00 93.88 171 LEU A O 1
ATOM 1350 N N . VAL A 1 172 ? -7.791 -17.409 -3.152 1.00 93.75 172 VAL A N 1
ATOM 1351 C CA . VAL A 1 172 ? -6.989 -16.615 -4.092 1.00 93.75 172 VAL A CA 1
ATOM 1352 C C . VAL A 1 172 ? -5.834 -15.935 -3.351 1.00 93.75 172 VAL A C 1
ATOM 1354 O O . VAL A 1 172 ? -4.686 -16.080 -3.768 1.00 93.75 172 VAL A O 1
ATOM 1357 N N . SER A 1 173 ? -6.091 -15.316 -2.193 1.00 93.94 173 SER A N 1
ATOM 1358 C CA . SER A 1 173 ? -5.058 -14.681 -1.354 1.00 93.94 173 SER A CA 1
ATOM 1359 C C . SER A 1 173 ? -3.964 -15.656 -0.920 1.00 93.94 173 SER A C 1
ATOM 1361 O O . SER A 1 173 ? -2.777 -15.335 -0.971 1.00 93.94 173 SER A O 1
ATOM 1363 N N . SER A 1 174 ? -4.341 -16.880 -0.548 1.00 93.25 174 SER A N 1
ATOM 1364 C CA . SER A 1 174 ? -3.394 -17.943 -0.192 1.00 93.25 174 SER A CA 1
ATOM 1365 C C . SER A 1 174 ? -2.540 -18.358 -1.393 1.00 93.25 174 SER A C 1
ATOM 1367 O O . SER A 1 174 ? -1.338 -18.586 -1.247 1.00 93.25 174 SER A O 1
ATOM 1369 N N . GLY A 1 175 ? -3.134 -18.410 -2.590 1.00 92.75 175 GLY A N 1
ATOM 1370 C CA . GLY A 1 175 ? -2.408 -18.628 -3.840 1.00 92.75 175 GLY A CA 1
ATOM 1371 C C . GLY A 1 175 ? -1.411 -17.505 -4.140 1.00 92.75 175 GLY A C 1
ATOM 1372 O O . GLY A 1 175 ? -0.266 -17.786 -4.502 1.00 92.75 175 GLY A O 1
ATOM 1373 N N . VAL A 1 176 ? -1.802 -16.244 -3.922 1.00 93.00 176 VAL A N 1
ATOM 1374 C CA . VAL A 1 176 ? -0.926 -15.076 -4.118 1.00 93.00 176 VAL A CA 1
ATOM 1375 C C . VAL A 1 176 ? 0.283 -15.149 -3.176 1.00 93.00 176 VAL A C 1
ATOM 1377 O O . VAL A 1 176 ? 1.422 -15.102 -3.641 1.00 93.00 176 VAL A O 1
ATOM 1380 N N . ILE A 1 177 ? 0.049 -15.359 -1.874 1.00 93.19 177 ILE A N 1
ATOM 1381 C CA . ILE A 1 177 ? 1.098 -15.480 -0.841 1.00 93.19 177 ILE A CA 1
ATOM 1382 C C . ILE A 1 177 ? 2.014 -16.687 -1.092 1.00 93.19 177 ILE A C 1
ATOM 1384 O O . ILE A 1 177 ? 3.214 -16.637 -0.811 1.00 93.19 177 ILE A O 1
ATOM 1388 N N . GLY A 1 178 ? 1.446 -17.794 -1.576 1.00 90.81 178 GLY A N 1
ATOM 1389 C CA . GLY A 1 178 ? 2.152 -19.054 -1.780 1.00 90.81 178 GLY A CA 1
ATOM 1390 C C . GLY A 1 178 ? 3.019 -19.089 -3.039 1.00 90.81 178 GLY A C 1
ATOM 1391 O O . GLY A 1 178 ? 4.133 -19.620 -2.988 1.00 90.81 178 GLY A O 1
ATOM 1392 N N . TYR A 1 179 ? 2.520 -18.539 -4.148 1.00 91.00 179 TYR A N 1
ATOM 1393 C CA . TYR A 1 179 ? 3.096 -18.755 -5.480 1.00 91.00 179 TYR A CA 1
ATOM 1394 C C . TYR A 1 179 ? 3.501 -17.473 -6.202 1.00 91.00 179 TYR A C 1
ATOM 1396 O O . TYR A 1 179 ? 4.460 -17.496 -6.969 1.00 91.00 179 TYR A O 1
ATOM 1404 N N . LEU A 1 180 ? 2.801 -16.357 -5.983 1.00 92.88 180 LEU A N 1
ATOM 1405 C CA . LEU A 1 180 ? 2.947 -15.174 -6.836 1.00 92.88 180 LEU A CA 1
ATOM 1406 C C . LEU A 1 180 ? 3.993 -14.162 -6.343 1.00 92.88 180 LEU A C 1
ATOM 1408 O O . LEU A 1 180 ? 4.290 -13.193 -7.044 1.00 92.88 180 LEU A O 1
ATOM 1412 N N . GLY A 1 181 ? 4.614 -14.408 -5.186 1.00 90.75 181 GLY A N 1
ATOM 1413 C CA . GLY A 1 181 ? 5.595 -13.516 -4.561 1.00 90.75 181 GLY A CA 1
ATOM 1414 C C . GLY A 1 181 ? 6.758 -13.084 -5.470 1.00 90.75 181 GLY A C 1
ATOM 1415 O O . GLY A 1 181 ? 7.124 -11.909 -5.491 1.00 90.75 181 GLY A O 1
ATOM 1416 N N . ALA A 1 182 ? 7.308 -13.980 -6.291 1.00 91.88 182 ALA A N 1
ATOM 1417 C CA . ALA A 1 182 ? 8.453 -13.666 -7.155 1.00 91.88 182 ALA A CA 1
ATOM 1418 C C . ALA A 1 182 ? 8.075 -12.926 -8.456 1.00 91.88 182 ALA A C 1
ATOM 1420 O O . ALA A 1 182 ? 8.945 -12.396 -9.149 1.00 91.88 182 ALA A O 1
ATOM 1421 N N . PHE A 1 183 ? 6.790 -12.889 -8.809 1.00 92.81 183 PHE A N 1
ATOM 1422 C CA . PHE A 1 183 ? 6.332 -12.401 -10.108 1.00 92.81 183 PHE A CA 1
ATOM 1423 C C . PHE A 1 183 ? 6.052 -10.894 -10.112 1.00 92.81 183 PHE A C 1
ATOM 1425 O O . PHE A 1 183 ? 5.938 -10.259 -9.064 1.00 92.81 183 PHE A O 1
ATOM 1432 N N . THR A 1 184 ? 5.970 -10.319 -11.313 1.00 90.62 184 THR A N 1
ATOM 1433 C CA . THR A 1 184 ? 5.668 -8.898 -11.543 1.00 90.62 184 THR A CA 1
ATOM 1434 C C . THR A 1 184 ? 4.181 -8.605 -11.352 1.00 90.62 184 THR A C 1
ATOM 1436 O O . THR A 1 184 ? 3.359 -9.496 -11.545 1.00 90.62 184 THR A O 1
ATOM 1439 N N . SER A 1 185 ? 3.827 -7.349 -11.045 1.00 89.00 185 SER A N 1
ATOM 1440 C CA . SER A 1 185 ? 2.425 -6.927 -10.853 1.00 89.00 185 SER A CA 1
ATOM 1441 C C . SER A 1 185 ? 1.510 -7.389 -11.988 1.00 89.00 185 SER A C 1
ATOM 1443 O O . SER A 1 185 ? 0.551 -8.098 -11.729 1.00 89.00 185 SER A O 1
ATOM 1445 N N . ALA A 1 186 ? 1.875 -7.118 -13.247 1.00 90.19 186 ALA A N 1
ATOM 1446 C CA . ALA A 1 186 ? 1.049 -7.483 -14.402 1.00 90.19 186 ALA A CA 1
ATOM 1447 C C . ALA A 1 186 ? 0.735 -8.988 -14.473 1.00 90.19 186 ALA A C 1
ATOM 1449 O O . ALA A 1 186 ? -0.390 -9.370 -14.776 1.00 90.19 186 ALA A O 1
ATOM 1450 N N . PHE A 1 187 ? 1.714 -9.841 -14.155 1.00 92.44 187 PHE A N 1
ATOM 1451 C CA . PHE A 1 187 ? 1.504 -11.288 -14.134 1.00 92.44 187 PHE A CA 1
ATOM 1452 C C . PHE A 1 187 ? 0.639 -11.723 -12.945 1.00 92.44 187 PHE A C 1
ATOM 1454 O O . PHE A 1 187 ? -0.165 -12.649 -13.072 1.00 92.44 187 PHE A O 1
ATOM 1461 N N . ARG A 1 188 ? 0.788 -11.062 -11.787 1.00 92.44 188 ARG A N 1
ATOM 1462 C CA . ARG A 1 188 ? -0.081 -11.306 -10.629 1.00 92.44 188 ARG A CA 1
ATOM 1463 C C . ARG A 1 188 ? -1.523 -10.949 -10.952 1.00 92.44 188 ARG A C 1
ATOM 1465 O O . ARG A 1 188 ? -2.397 -11.752 -10.647 1.00 92.44 188 ARG A O 1
ATOM 1472 N N . ASP A 1 189 ? -1.751 -9.804 -11.585 1.00 90.50 189 ASP A N 1
ATOM 1473 C CA . ASP A 1 189 ? -3.082 -9.308 -11.934 1.00 90.50 189 ASP A CA 1
ATOM 1474 C C . ASP A 1 189 ? -3.774 -10.253 -12.926 1.00 90.50 189 ASP A C 1
ATOM 1476 O O . ASP A 1 189 ? -4.896 -10.690 -12.673 1.00 90.50 189 ASP A O 1
ATOM 1480 N N . GLU A 1 190 ? -3.075 -10.656 -13.993 1.00 93.06 190 GLU A N 1
ATOM 1481 C CA . GLU A 1 190 ? -3.562 -11.636 -14.978 1.00 93.06 190 GLU A CA 1
ATOM 1482 C C . GLU A 1 190 ? -3.910 -12.977 -14.313 1.00 93.06 190 GLU A C 1
ATOM 1484 O O . GLU A 1 190 ? -5.028 -13.474 -14.436 1.00 93.06 190 GLU A O 1
ATOM 1489 N N . THR A 1 191 ? -2.989 -13.529 -13.518 1.00 93.88 191 THR A N 1
ATOM 1490 C CA . THR A 1 191 ? -3.196 -14.828 -12.861 1.00 93.88 191 THR A CA 1
ATOM 1491 C C . THR A 1 191 ? -4.326 -14.781 -11.829 1.00 93.88 191 THR A C 1
ATOM 1493 O O . THR A 1 191 ? -5.117 -15.716 -11.709 1.00 93.88 191 THR A O 1
ATOM 1496 N N . THR A 1 192 ? -4.415 -13.690 -11.069 1.00 92.50 192 THR A N 1
ATOM 1497 C CA . THR A 1 192 ? -5.465 -13.480 -10.066 1.00 92.50 192 THR A CA 1
ATOM 1498 C C . THR A 1 192 ? -6.828 -13.363 -10.741 1.00 92.50 192 THR A C 1
ATOM 1500 O O . THR A 1 192 ? -7.793 -13.966 -10.270 1.00 92.50 192 THR A O 1
ATOM 1503 N N . HIS A 1 193 ? -6.903 -12.656 -11.871 1.00 92.69 193 HIS A N 1
ATOM 1504 C CA . HIS A 1 193 ? -8.113 -12.564 -12.680 1.00 92.69 193 HIS A CA 1
ATOM 1505 C C . HIS A 1 193 ? -8.573 -13.951 -13.150 1.00 92.69 193 HIS A C 1
ATOM 1507 O O . HIS A 1 193 ? -9.707 -14.348 -12.869 1.00 92.69 193 HIS A O 1
ATOM 1513 N N . ASP A 1 194 ? -7.668 -14.733 -13.742 1.00 93.38 194 ASP A N 1
ATOM 1514 C CA . ASP A 1 194 ? -7.941 -16.102 -14.193 1.00 93.38 194 ASP A CA 1
ATOM 1515 C C . ASP A 1 194 ? -8.415 -17.012 -13.047 1.00 93.38 194 ASP A C 1
ATOM 1517 O O . ASP A 1 194 ? -9.342 -17.817 -13.202 1.00 93.38 194 ASP A O 1
ATOM 1521 N N . TRP A 1 195 ? -7.803 -16.895 -11.863 1.00 94.56 195 TRP A N 1
ATOM 1522 C CA . TRP A 1 195 ? -8.198 -17.669 -10.683 1.00 94.56 195 TRP A CA 1
ATOM 1523 C C . TRP A 1 195 ? -9.594 -17.298 -10.185 1.00 94.56 195 TRP A C 1
ATOM 1525 O O . TRP A 1 195 ? -10.366 -18.189 -9.817 1.00 94.56 195 TRP A O 1
ATOM 1535 N N . ILE A 1 196 ? -9.952 -16.014 -10.205 1.00 92.19 196 ILE A N 1
ATOM 1536 C CA . ILE A 1 196 ? -11.287 -15.546 -9.819 1.00 92.19 196 ILE A CA 1
ATOM 1537 C C . ILE A 1 196 ? -12.332 -16.014 -10.836 1.00 92.19 196 ILE A C 1
ATOM 1539 O O . ILE A 1 196 ? -13.384 -16.525 -10.437 1.00 92.19 196 ILE A O 1
ATOM 1543 N N . GLU A 1 197 ? -12.048 -15.928 -12.138 1.00 91.94 197 GLU A N 1
ATOM 1544 C CA . GLU A 1 197 ? -12.928 -16.473 -13.176 1.00 91.94 197 GLU A CA 1
ATOM 1545 C C . GLU A 1 197 ? -13.145 -17.982 -13.007 1.00 91.94 197 GLU A C 1
ATOM 1547 O O . GLU A 1 197 ? -14.273 -18.483 -13.112 1.00 91.94 197 GLU A O 1
ATOM 1552 N N . LEU A 1 198 ? -12.084 -18.723 -12.678 1.00 93.31 198 LEU A N 1
ATOM 1553 C CA . LEU A 1 198 ? -12.172 -20.153 -12.409 1.00 93.31 198 LEU A CA 1
ATOM 1554 C C . LEU A 1 198 ? -13.026 -20.448 -11.167 1.00 93.31 198 LEU A C 1
ATOM 1556 O O . LEU A 1 198 ? -13.851 -21.368 -11.206 1.00 93.31 198 LEU A O 1
ATOM 1560 N N . CYS A 1 199 ? -12.882 -19.663 -10.096 1.00 92.19 199 CYS A N 1
ATOM 1561 C CA . CYS A 1 199 ? -13.716 -19.771 -8.896 1.00 92.19 199 CYS A CA 1
ATOM 1562 C C . CYS A 1 199 ? -15.198 -19.570 -9.238 1.00 92.19 199 CYS A C 1
ATOM 1564 O O . CYS A 1 199 ? -16.028 -20.427 -8.911 1.00 92.19 199 CYS A O 1
ATOM 1566 N N . LYS A 1 200 ? -15.520 -18.525 -10.012 1.00 89.62 200 LYS A N 1
ATOM 1567 C CA . LYS A 1 200 ? -16.884 -18.259 -10.495 1.00 89.62 200 LYS A CA 1
ATOM 1568 C C . LYS A 1 200 ? -17.424 -19.410 -11.343 1.00 89.62 200 LYS A C 1
ATOM 1570 O O . LYS A 1 200 ? -18.535 -19.888 -11.109 1.00 89.62 200 LYS A O 1
ATOM 1575 N N . LYS A 1 201 ? -16.624 -19.939 -12.277 1.00 93.62 201 LYS A N 1
ATOM 1576 C CA . LYS A 1 201 ? -16.991 -21.100 -13.111 1.00 93.62 201 LYS A CA 1
ATOM 1577 C C . LYS A 1 201 ? -17.272 -22.354 -12.278 1.00 93.62 201 LYS A C 1
ATOM 1579 O O . LYS A 1 201 ? -18.141 -23.151 -12.633 1.00 93.62 201 LYS A O 1
ATOM 1584 N N . LYS A 1 202 ? -16.553 -22.536 -11.169 1.00 93.00 202 LYS A N 1
ATOM 1585 C CA . LYS A 1 202 ? -16.745 -23.638 -10.213 1.00 93.00 202 LYS A CA 1
ATOM 1586 C C . LYS A 1 202 ? -17.850 -23.374 -9.185 1.00 93.00 202 LYS A C 1
ATOM 1588 O O . LYS A 1 202 ? -18.099 -24.250 -8.362 1.00 93.00 202 LYS A O 1
ATOM 1593 N N . LYS A 1 203 ? -18.550 -22.235 -9.276 1.00 90.62 203 LYS A N 1
ATOM 1594 C CA . LYS A 1 203 ? -19.588 -21.789 -8.331 1.00 90.62 203 LYS A CA 1
ATOM 1595 C C . LYS A 1 203 ? -19.067 -21.637 -6.898 1.00 90.62 203 LYS A C 1
ATOM 1597 O O . LYS A 1 203 ? -19.810 -21.868 -5.948 1.00 90.62 203 LYS A O 1
ATOM 1602 N N . LEU A 1 204 ? -17.798 -21.266 -6.749 1.00 89.88 204 LEU A N 1
ATOM 1603 C CA . LEU A 1 204 ? -17.250 -20.835 -5.471 1.00 89.88 204 LEU A CA 1
ATOM 1604 C C . LEU A 1 204 ? -17.612 -19.358 -5.271 1.00 89.88 204 LEU A C 1
ATOM 1606 O O . LEU A 1 204 ? -17.317 -18.556 -6.159 1.00 89.88 204 LEU A O 1
ATOM 1610 N N . PRO A 1 205 ? -18.255 -18.993 -4.151 1.00 87.62 205 PRO A N 1
ATOM 1611 C CA . PRO A 1 205 ? -18.462 -17.597 -3.797 1.00 87.62 205 PRO A CA 1
ATOM 1612 C C . PRO A 1 205 ? -17.117 -16.873 -3.675 1.00 87.62 205 PRO A C 1
ATOM 1614 O O . PRO A 1 205 ? -16.253 -17.285 -2.901 1.00 87.62 205 PRO A O 1
ATOM 1617 N N . CYS A 1 206 ? -16.938 -15.820 -4.463 1.00 87.25 206 CYS A N 1
ATOM 1618 C CA . CYS A 1 206 ? -15.769 -14.949 -4.446 1.00 87.25 206 CYS A CA 1
ATOM 1619 C C . CYS A 1 206 ? -16.182 -13.530 -4.833 1.00 87.25 206 CYS A C 1
ATOM 1621 O O . CYS A 1 206 ? -17.230 -13.323 -5.460 1.00 87.25 206 CYS A O 1
ATOM 1623 N N . SER A 1 207 ? -15.354 -12.560 -4.462 1.00 84.94 207 SER A N 1
ATOM 1624 C CA . SER A 1 207 ? -15.503 -11.186 -4.915 1.00 84.94 207 SER A CA 1
ATOM 1625 C C . SER A 1 207 ? -15.332 -11.087 -6.434 1.00 84.94 207 SER A C 1
ATOM 1627 O O . SER A 1 207 ? -14.763 -11.957 -7.101 1.00 84.94 207 SER A O 1
ATOM 1629 N N . ASP A 1 208 ? -15.860 -10.011 -7.017 1.00 81.75 208 ASP A N 1
ATOM 1630 C CA . ASP A 1 208 ? -15.583 -9.703 -8.418 1.00 81.75 208 ASP A CA 1
ATOM 1631 C C . ASP A 1 208 ? -14.090 -9.440 -8.625 1.00 81.75 208 ASP A C 1
ATOM 1633 O O . ASP A 1 208 ? -13.436 -8.890 -7.741 1.00 81.75 208 ASP A O 1
ATOM 1637 N N . ALA A 1 209 ? -13.567 -9.784 -9.805 1.00 73.25 209 ALA A N 1
ATOM 1638 C CA . ALA A 1 209 ? -12.148 -9.613 -10.107 1.00 73.25 209 ALA A CA 1
ATOM 1639 C C . ALA A 1 209 ? -11.689 -8.155 -9.944 1.00 73.25 209 ALA A C 1
ATOM 1641 O O . ALA A 1 209 ? -10.620 -7.913 -9.403 1.00 73.25 209 ALA A O 1
ATOM 1642 N N . ASP A 1 210 ? -12.548 -7.194 -10.295 1.00 74.00 210 ASP A N 1
ATOM 1643 C CA . ASP A 1 210 ? -12.264 -5.759 -10.161 1.00 74.00 210 ASP A CA 1
ATOM 1644 C C . ASP A 1 210 ? -12.316 -5.242 -8.711 1.00 74.00 210 ASP A C 1
ATOM 1646 O O . ASP A 1 210 ? -11.968 -4.093 -8.449 1.00 74.00 210 ASP A O 1
ATOM 1650 N N . LYS A 1 211 ? -12.815 -6.052 -7.770 1.00 79.06 211 LYS A N 1
ATOM 1651 C CA . LYS A 1 211 ? -12.963 -5.689 -6.350 1.00 79.06 211 LYS A CA 1
ATOM 1652 C C . LYS A 1 211 ? -12.013 -6.452 -5.439 1.00 79.06 211 LYS A C 1
ATOM 1654 O O . LYS A 1 211 ? -11.874 -6.081 -4.278 1.00 79.06 211 LYS A O 1
ATOM 1659 N N . TYR A 1 212 ? -11.427 -7.539 -5.924 1.00 87.69 212 TYR A N 1
ATOM 1660 C CA . TYR A 1 212 ? -10.506 -8.335 -5.137 1.00 87.69 212 TYR A CA 1
ATOM 1661 C C . TYR A 1 212 ? -9.199 -7.570 -4.902 1.00 87.69 212 TYR A C 1
ATOM 1663 O O . TYR A 1 212 ? -8.613 -7.005 -5.822 1.00 87.69 212 TYR A O 1
ATOM 1671 N N . SER A 1 213 ? -8.729 -7.599 -3.658 1.00 88.25 213 SER A N 1
ATOM 1672 C CA . SER A 1 213 ? -7.472 -6.995 -3.227 1.00 88.25 213 SER A CA 1
ATOM 1673 C C . SER A 1 213 ? -6.906 -7.808 -2.065 1.00 88.25 213 SER A C 1
ATOM 1675 O O . SER A 1 213 ? -7.609 -8.105 -1.091 1.00 88.25 213 SER A O 1
ATOM 1677 N N . LEU A 1 214 ? -5.625 -8.176 -2.154 1.00 89.88 214 LEU A N 1
ATOM 1678 C CA . LEU A 1 214 ? -4.940 -8.896 -1.077 1.00 89.88 214 LEU A CA 1
ATOM 1679 C C . LEU A 1 214 ? -4.863 -8.025 0.186 1.00 89.88 214 LEU A C 1
ATOM 1681 O O . LEU A 1 214 ? -5.079 -8.517 1.297 1.00 89.88 214 LEU A O 1
ATOM 1685 N N . ALA A 1 215 ? -4.605 -6.727 0.011 1.00 90.44 215 ALA A N 1
ATOM 1686 C CA . ALA A 1 215 ? -4.563 -5.754 1.094 1.00 90.44 215 ALA A CA 1
ATOM 1687 C C . ALA A 1 215 ? -5.912 -5.592 1.810 1.00 90.44 215 ALA A C 1
ATOM 1689 O O . ALA A 1 215 ? -5.921 -5.445 3.027 1.00 90.44 215 ALA A O 1
ATOM 1690 N N . ASP A 1 216 ? -7.038 -5.683 1.102 1.00 87.81 216 ASP A N 1
ATOM 1691 C CA . ASP A 1 216 ? -8.360 -5.584 1.736 1.00 87.81 216 ASP A CA 1
ATOM 1692 C C . ASP A 1 216 ? -8.770 -6.891 2.435 1.00 87.81 216 ASP A C 1
ATOM 1694 O O . ASP A 1 216 ? -9.514 -6.867 3.414 1.00 87.81 216 ASP A O 1
ATOM 1698 N N . THR A 1 217 ? -8.258 -8.033 1.961 1.00 89.75 217 THR A N 1
ATOM 1699 C CA . THR A 1 217 ? -8.587 -9.359 2.511 1.00 89.75 217 THR A CA 1
ATOM 1700 C C . THR A 1 217 ? -7.771 -9.690 3.764 1.00 89.75 217 THR A C 1
ATOM 1702 O O . THR A 1 217 ? -8.312 -10.207 4.740 1.00 89.75 217 THR A O 1
ATOM 1705 N N . LEU A 1 218 ? -6.458 -9.426 3.743 1.00 90.88 218 LEU A N 1
ATOM 1706 C CA . LEU A 1 218 ? -5.511 -9.821 4.802 1.00 90.88 218 LEU A CA 1
ATOM 1707 C C . LEU A 1 218 ? -4.716 -8.651 5.397 1.00 90.88 218 LEU A C 1
ATOM 1709 O O . LEU A 1 218 ? -3.936 -8.844 6.336 1.00 90.88 218 LEU A O 1
ATOM 1713 N N . GLY A 1 219 ? -4.852 -7.454 4.834 1.00 88.88 219 GLY A N 1
ATOM 1714 C CA . GLY A 1 219 ? -4.170 -6.262 5.311 1.00 88.88 219 GLY A CA 1
ATOM 1715 C C . GLY A 1 219 ? -4.983 -5.514 6.363 1.00 88.88 219 GLY A C 1
ATOM 1716 O O . GLY A 1 219 ? -6.206 -5.423 6.320 1.00 88.88 219 GLY A O 1
ATOM 1717 N N . GLU A 1 220 ? -4.277 -4.937 7.331 1.00 87.94 220 GLU A N 1
ATOM 1718 C CA . GLU A 1 220 ? -4.878 -4.027 8.303 1.00 87.94 220 GLU A CA 1
ATOM 1719 C C . GLU A 1 220 ? -4.577 -2.580 7.888 1.00 87.94 220 GLU A C 1
ATOM 1721 O O . GLU A 1 220 ? -3.399 -2.206 7.851 1.00 87.94 220 GLU A O 1
ATOM 1726 N N . PRO A 1 221 ? -5.591 -1.724 7.647 1.00 85.56 221 PRO A N 1
ATOM 1727 C CA . PRO A 1 221 ? -5.375 -0.359 7.158 1.00 85.56 221 PRO A CA 1
ATOM 1728 C C . PRO A 1 221 ? -4.414 0.470 8.021 1.00 85.56 221 PRO A C 1
ATOM 1730 O O . PRO A 1 221 ? -3.569 1.192 7.497 1.00 85.56 221 PRO A O 1
ATOM 1733 N N . ILE A 1 222 ? -4.488 0.320 9.349 1.00 83.75 222 ILE A N 1
ATOM 1734 C CA . ILE A 1 222 ? -3.614 1.027 10.300 1.00 83.75 222 ILE A CA 1
ATOM 1735 C C . ILE A 1 222 ? -2.152 0.566 10.151 1.00 83.75 222 ILE A C 1
ATOM 1737 O O . ILE A 1 222 ? -1.238 1.391 10.169 1.00 83.75 222 ILE A O 1
ATOM 1741 N N . LYS A 1 223 ? -1.912 -0.740 9.958 1.00 87.31 223 LYS A N 1
ATOM 1742 C CA . LYS A 1 223 ? -0.558 -1.277 9.737 1.00 87.31 223 LYS A CA 1
ATOM 1743 C C . LYS A 1 223 ? -0.003 -0.846 8.383 1.00 87.31 223 LYS A C 1
ATOM 1745 O O . LYS A 1 223 ? 1.147 -0.424 8.322 1.00 87.31 223 LYS A O 1
ATOM 1750 N N . ILE A 1 224 ? -0.826 -0.874 7.333 1.00 89.56 224 ILE A N 1
ATOM 1751 C CA . ILE A 1 224 ? -0.445 -0.404 5.994 1.00 89.56 224 ILE A CA 1
ATOM 1752 C C . ILE A 1 224 ? -0.038 1.072 6.041 1.00 89.56 224 ILE A C 1
ATOM 1754 O O . ILE A 1 224 ? 1.004 1.450 5.507 1.00 89.56 224 ILE A O 1
ATOM 1758 N N . GLN A 1 225 ? -0.806 1.915 6.739 1.00 84.12 225 GLN A N 1
ATOM 1759 C CA . GLN A 1 225 ? -0.430 3.315 6.944 1.00 84.12 225 GLN A CA 1
ATOM 1760 C C . GLN A 1 225 ? 0.905 3.456 7.684 1.00 84.12 225 GLN A C 1
ATOM 1762 O O . GLN A 1 225 ? 1.751 4.238 7.252 1.00 84.12 225 GLN A O 1
ATOM 1767 N N . ALA A 1 226 ? 1.135 2.675 8.743 1.00 86.25 226 ALA A N 1
ATOM 1768 C CA . ALA A 1 226 ? 2.411 2.679 9.455 1.00 86.25 226 ALA A CA 1
ATOM 1769 C C . ALA A 1 226 ? 3.587 2.255 8.553 1.00 86.25 226 ALA A C 1
ATOM 1771 O O . ALA A 1 226 ? 4.659 2.856 8.613 1.00 86.25 226 ALA A O 1
ATOM 1772 N N . TRP A 1 227 ? 3.397 1.270 7.669 1.00 90.94 227 TRP A N 1
ATOM 1773 C CA . TRP A 1 227 ? 4.419 0.874 6.695 1.00 90.94 227 TRP A CA 1
ATOM 1774 C C . TRP A 1 227 ? 4.746 1.990 5.711 1.00 90.94 227 TRP A C 1
ATOM 1776 O O . TRP A 1 227 ? 5.924 2.240 5.450 1.00 90.94 227 TRP A O 1
ATOM 1786 N N . ASN A 1 228 ? 3.723 2.696 5.228 1.00 86.94 228 ASN A N 1
ATOM 1787 C CA . ASN A 1 228 ? 3.893 3.831 4.327 1.00 86.94 228 ASN A CA 1
ATOM 1788 C C . ASN A 1 228 ? 4.674 4.972 4.995 1.00 86.94 228 ASN A C 1
ATOM 1790 O O . ASN A 1 228 ? 5.563 5.557 4.380 1.00 86.94 228 ASN A O 1
ATOM 1794 N N . ILE A 1 229 ? 4.398 5.253 6.275 1.00 83.50 229 ILE A N 1
ATOM 1795 C CA . ILE A 1 229 ? 5.161 6.228 7.074 1.00 83.50 229 ILE A CA 1
ATOM 1796 C C . ILE A 1 229 ? 6.625 5.783 7.223 1.00 83.50 229 ILE A C 1
ATOM 1798 O O . ILE A 1 229 ? 7.537 6.599 7.106 1.00 83.50 229 ILE A O 1
ATOM 1802 N N . ASN A 1 230 ? 6.868 4.481 7.396 1.00 88.06 230 ASN A N 1
ATOM 1803 C CA . ASN A 1 230 ? 8.212 3.908 7.509 1.00 88.06 230 ASN A CA 1
ATOM 1804 C C . ASN A 1 230 ? 8.947 3.750 6.162 1.00 88.06 230 ASN A C 1
ATOM 1806 O O . ASN A 1 230 ? 10.056 3.206 6.128 1.00 88.06 230 ASN A O 1
ATOM 1810 N N . GLY A 1 231 ? 8.377 4.243 5.059 1.00 84.81 231 GLY A N 1
ATOM 1811 C CA . GLY A 1 231 ? 9.038 4.323 3.755 1.00 84.81 231 GLY A CA 1
ATOM 1812 C C . GLY A 1 231 ? 8.707 3.197 2.773 1.00 84.81 231 GLY A C 1
ATOM 1813 O O . GLY A 1 231 ? 9.400 3.080 1.761 1.00 84.81 231 GLY A O 1
ATOM 1814 N N . LEU A 1 232 ? 7.675 2.387 3.039 1.00 89.50 232 LEU A N 1
ATOM 1815 C CA . LEU A 1 232 ? 7.084 1.527 2.013 1.00 89.50 232 LEU A CA 1
ATOM 1816 C C . LEU A 1 232 ? 6.329 2.400 0.991 1.00 89.50 232 LEU A C 1
ATOM 1818 O O . LEU A 1 232 ? 5.596 3.308 1.390 1.00 89.50 232 LEU A O 1
ATOM 1822 N N . PRO A 1 233 ? 6.492 2.166 -0.317 1.00 87.19 233 PRO A N 1
ATOM 1823 C CA . PRO A 1 233 ? 5.646 2.794 -1.325 1.00 87.19 233 PRO A CA 1
ATOM 1824 C C . PRO A 1 233 ? 4.162 2.464 -1.155 1.00 87.19 233 PRO A C 1
ATOM 1826 O O . PRO A 1 233 ? 3.801 1.394 -0.670 1.00 87.19 233 PRO A O 1
ATOM 1829 N N . LYS A 1 234 ? 3.307 3.380 -1.616 1.00 83.88 234 LYS A N 1
ATOM 1830 C CA . LYS A 1 234 ? 1.846 3.242 -1.541 1.00 83.88 234 LYS A CA 1
ATOM 1831 C C . LYS A 1 234 ? 1.236 2.426 -2.687 1.00 83.88 234 LYS A C 1
ATOM 1833 O O . LYS A 1 234 ? 0.015 2.306 -2.728 1.00 83.88 234 LYS A O 1
ATOM 1838 N N . ASP A 1 235 ? 2.039 1.930 -3.629 1.00 87.00 235 ASP A N 1
ATOM 1839 C CA . ASP A 1 235 ? 1.532 1.121 -4.739 1.00 87.00 235 ASP A CA 1
ATOM 1840 C C . ASP A 1 235 ? 1.051 -0.250 -4.245 1.00 87.00 235 ASP A C 1
ATOM 1842 O O . ASP A 1 235 ? 1.594 -0.809 -3.286 1.00 87.00 235 ASP A O 1
ATOM 1846 N N . SER A 1 236 ? 0.032 -0.799 -4.914 1.00 88.81 236 SER A N 1
ATOM 1847 C CA . SER A 1 236 ? -0.584 -2.082 -4.546 1.00 88.81 236 SER A CA 1
ATOM 1848 C C . SER A 1 236 ? 0.449 -3.202 -4.454 1.00 88.81 236 SER A C 1
ATOM 1850 O O . SER A 1 236 ? 0.453 -3.957 -3.489 1.00 88.81 236 SER A O 1
ATOM 1852 N N . PHE A 1 237 ? 1.396 -3.250 -5.391 1.00 91.56 237 PHE A N 1
ATOM 1853 C CA . PHE A 1 237 ? 2.434 -4.274 -5.441 1.00 91.56 237 PHE A CA 1
ATOM 1854 C C . PHE A 1 237 ? 3.332 -4.288 -4.189 1.00 91.56 237 PHE A C 1
ATOM 1856 O O . PHE A 1 237 ? 3.592 -5.352 -3.619 1.00 91.56 237 PHE A O 1
ATOM 1863 N N . SER A 1 238 ? 3.777 -3.116 -3.724 1.00 92.19 238 SER A N 1
ATOM 1864 C CA . SER A 1 238 ? 4.590 -2.991 -2.504 1.00 92.19 238 SER A CA 1
ATOM 1865 C C . SER A 1 238 ? 3.796 -3.336 -1.245 1.00 92.19 238 SER A C 1
ATOM 1867 O O . SER A 1 238 ? 4.314 -4.022 -0.358 1.00 92.19 238 SER A O 1
ATOM 1869 N N . VAL A 1 239 ? 2.535 -2.897 -1.173 1.00 92.44 239 VAL A N 1
ATOM 1870 C CA . VAL A 1 239 ? 1.633 -3.213 -0.057 1.00 92.44 239 VAL A CA 1
ATOM 1871 C C . VAL A 1 239 ? 1.350 -4.715 -0.003 1.00 92.44 239 VAL A C 1
ATOM 1873 O O . VAL A 1 239 ? 1.488 -5.315 1.061 1.00 92.44 239 VAL A O 1
ATOM 1876 N N . ASP A 1 240 ? 1.063 -5.353 -1.136 1.00 93.12 240 ASP A N 1
ATOM 1877 C CA . ASP A 1 240 ? 0.821 -6.794 -1.240 1.00 93.12 240 ASP A CA 1
ATOM 1878 C C . ASP A 1 240 ? 2.030 -7.614 -0.789 1.00 93.12 240 ASP A C 1
ATOM 1880 O O . ASP A 1 240 ? 1.890 -8.619 -0.084 1.00 93.12 240 ASP A O 1
ATOM 1884 N N . ASN A 1 241 ? 3.242 -7.170 -1.132 1.00 94.31 241 ASN A N 1
ATOM 1885 C CA . ASN A 1 241 ? 4.464 -7.798 -0.640 1.00 94.31 241 ASN A CA 1
ATOM 1886 C C . ASN A 1 241 ? 4.594 -7.671 0.886 1.00 94.31 241 ASN A C 1
ATOM 1888 O O . ASN A 1 241 ? 4.969 -8.638 1.549 1.00 94.31 241 ASN A O 1
ATOM 1892 N N . ALA A 1 242 ? 4.258 -6.516 1.467 1.00 94.12 242 ALA A N 1
ATOM 1893 C CA . ALA A 1 242 ? 4.283 -6.323 2.916 1.00 94.12 242 ALA A CA 1
ATOM 1894 C C . ALA A 1 242 ? 3.218 -7.166 3.643 1.00 94.12 242 ALA A C 1
ATOM 1896 O O . ALA A 1 242 ? 3.521 -7.803 4.655 1.00 94.12 242 ALA A O 1
ATOM 1897 N N . VAL A 1 243 ? 2.003 -7.256 3.090 1.00 94.62 243 VAL A N 1
ATOM 1898 C CA . VAL A 1 243 ? 0.936 -8.146 3.583 1.00 94.62 243 VAL A CA 1
ATOM 1899 C C . VAL A 1 243 ? 1.376 -9.609 3.500 1.00 94.62 243 VAL A C 1
ATOM 1901 O O . VAL A 1 243 ? 1.154 -10.376 4.440 1.00 94.62 243 VAL A O 1
ATOM 1904 N N . THR A 1 244 ? 2.068 -9.988 2.424 1.00 94.75 244 THR A N 1
ATOM 1905 C CA . THR A 1 244 ? 2.637 -11.330 2.253 1.00 94.75 244 THR A CA 1
ATOM 1906 C C . THR A 1 244 ? 3.698 -11.628 3.312 1.00 94.75 244 THR A C 1
ATOM 1908 O O . THR A 1 244 ? 3.687 -12.708 3.895 1.00 94.75 244 THR A O 1
ATOM 1911 N N . ILE A 1 245 ? 4.576 -10.672 3.633 1.00 94.25 245 ILE A N 1
ATOM 1912 C CA . ILE A 1 245 ? 5.572 -10.815 4.709 1.00 94.25 245 ILE A CA 1
ATOM 1913 C C . ILE A 1 245 ? 4.900 -11.041 6.066 1.00 94.25 245 ILE A C 1
ATOM 1915 O O . ILE A 1 245 ? 5.369 -11.870 6.843 1.00 94.25 245 ILE A O 1
ATOM 1919 N N . GLN A 1 246 ? 3.817 -10.318 6.359 1.00 92.19 246 GLN A N 1
ATOM 1920 C CA . GLN A 1 246 ? 3.122 -10.435 7.641 1.00 92.19 246 GLN A CA 1
ATOM 1921 C C . GLN A 1 246 ? 2.383 -11.774 7.790 1.00 92.19 246 GLN A C 1
ATOM 1923 O O . GLN A 1 246 ? 2.356 -12.324 8.889 1.00 92.19 246 GLN A O 1
ATOM 1928 N N . ASN A 1 247 ? 1.778 -12.280 6.712 1.00 91.88 247 ASN A N 1
ATOM 1929 C CA . ASN A 1 247 ? 0.886 -13.444 6.752 1.00 91.88 247 ASN A CA 1
ATOM 1930 C C . ASN A 1 247 ? 1.547 -14.761 6.292 1.00 91.88 247 ASN A C 1
ATOM 1932 O O . ASN A 1 247 ? 0.953 -15.831 6.417 1.00 91.88 247 ASN A O 1
ATOM 1936 N N . SER A 1 248 ? 2.773 -14.718 5.763 1.00 91.19 248 SER A N 1
ATOM 1937 C CA . SER A 1 248 ? 3.511 -15.908 5.324 1.00 91.19 248 SER A CA 1
ATOM 1938 C C . SER A 1 248 ? 4.099 -16.689 6.500 1.00 91.19 248 SER A C 1
ATOM 1940 O O . SER A 1 248 ? 4.754 -16.133 7.378 1.00 91.19 248 SER A O 1
ATOM 1942 N N . ASN A 1 249 ? 3.969 -18.019 6.465 1.00 87.88 249 ASN A N 1
ATOM 1943 C CA . ASN A 1 249 ? 4.694 -18.888 7.396 1.00 87.88 249 ASN A CA 1
ATOM 1944 C C . ASN A 1 249 ? 6.180 -19.046 7.012 1.00 87.88 249 ASN A C 1
ATOM 1946 O O . ASN A 1 249 ? 7.027 -19.242 7.877 1.00 87.88 249 ASN A O 1
ATOM 1950 N N . ARG A 1 250 ? 6.521 -18.952 5.722 1.00 92.31 250 ARG A N 1
ATOM 1951 C CA . ARG A 1 250 ? 7.914 -19.017 5.247 1.00 92.31 250 ARG A CA 1
ATOM 1952 C C . ARG A 1 250 ? 8.591 -17.658 5.392 1.00 92.31 250 ARG A C 1
ATOM 1954 O O . ARG A 1 250 ? 7.945 -16.630 5.178 1.00 92.31 250 ARG A O 1
ATOM 1961 N N . TRP A 1 251 ? 9.887 -17.660 5.692 1.00 94.75 251 TRP A N 1
ATOM 1962 C CA . TRP A 1 251 ? 10.667 -16.427 5.811 1.00 94.75 251 TRP A CA 1
ATOM 1963 C C . TRP A 1 251 ? 10.830 -15.727 4.458 1.00 94.75 251 TRP A C 1
ATOM 1965 O O . TRP A 1 251 ? 11.068 -16.408 3.456 1.00 94.75 251 TRP A O 1
ATOM 1975 N N . PRO A 1 252 ? 10.719 -14.391 4.406 1.00 95.88 252 PRO A N 1
ATOM 1976 C CA . PRO A 1 252 ? 10.823 -13.647 3.162 1.00 95.88 252 PRO A CA 1
ATOM 1977 C C . PRO A 1 252 ? 12.275 -13.499 2.698 1.00 95.88 252 PRO A C 1
ATOM 1979 O O . PRO A 1 252 ? 13.139 -13.023 3.442 1.00 95.88 252 PRO A O 1
ATOM 1982 N N . LEU A 1 253 ? 12.513 -13.831 1.430 1.00 95.31 253 LEU A N 1
ATOM 1983 C CA . LEU A 1 253 ? 13.704 -13.452 0.680 1.00 95.31 253 LEU A CA 1
ATOM 1984 C C . LEU A 1 253 ? 13.296 -12.406 -0.353 1.00 95.31 253 LEU A C 1
ATOM 1986 O O . LEU A 1 253 ? 12.603 -12.699 -1.324 1.00 95.31 253 LEU A O 1
ATOM 1990 N N . MET A 1 254 ? 13.719 -11.171 -0.109 1.00 96.00 254 MET A N 1
ATOM 1991 C CA . MET A 1 254 ? 13.334 -9.990 -0.869 1.00 96.00 254 MET A CA 1
ATOM 1992 C C . MET A 1 254 ? 14.384 -9.675 -1.938 1.00 96.00 254 MET A C 1
ATOM 1994 O O . MET A 1 254 ? 15.540 -9.377 -1.621 1.00 96.00 254 MET A O 1
ATOM 1998 N N . ILE A 1 255 ? 13.969 -9.726 -3.202 1.00 94.94 255 ILE A N 1
ATOM 1999 C CA . ILE A 1 255 ? 14.753 -9.311 -4.367 1.00 94.94 255 ILE A CA 1
ATOM 2000 C C . ILE A 1 255 ? 14.640 -7.791 -4.478 1.00 94.94 255 ILE A C 1
ATOM 2002 O O . ILE A 1 255 ? 13.650 -7.273 -4.986 1.00 94.94 255 ILE A O 1
ATOM 2006 N N . ASP A 1 256 ? 15.634 -7.082 -3.947 1.00 93.44 256 ASP A N 1
ATOM 2007 C CA . ASP A 1 256 ? 15.594 -5.637 -3.713 1.00 93.44 256 ASP A CA 1
ATOM 2008 C C . ASP A 1 256 ? 16.873 -4.943 -4.231 1.00 93.44 256 ASP A C 1
ATOM 2010 O O . ASP A 1 256 ? 17.724 -4.493 -3.451 1.00 93.44 256 ASP A O 1
ATOM 2014 N N . PRO A 1 257 ? 17.044 -4.825 -5.564 1.00 89.06 257 PRO A N 1
ATOM 2015 C CA . PRO A 1 257 ? 18.214 -4.168 -6.147 1.00 89.06 257 PRO A CA 1
ATOM 2016 C C . PRO A 1 257 ? 18.329 -2.684 -5.755 1.00 89.06 257 PRO A C 1
ATOM 2018 O O . PRO A 1 257 ? 19.437 -2.145 -5.683 1.00 89.06 257 PRO A O 1
ATOM 2021 N N . GLN A 1 258 ? 17.210 -2.010 -5.458 1.00 88.12 258 GLN A N 1
ATOM 2022 C CA . GLN A 1 258 ? 17.187 -0.591 -5.083 1.00 88.12 258 GLN A CA 1
ATOM 2023 C C . GLN A 1 258 ? 17.297 -0.330 -3.565 1.00 88.12 258 GLN A C 1
ATOM 2025 O O . GLN A 1 258 ? 17.444 0.827 -3.166 1.00 88.12 258 GLN A O 1
ATOM 2030 N N . ASN A 1 259 ? 17.340 -1.369 -2.723 1.00 89.75 259 ASN A N 1
ATOM 2031 C CA . ASN A 1 259 ? 17.361 -1.297 -1.251 1.00 89.75 259 ASN A CA 1
ATOM 2032 C C . ASN A 1 259 ? 16.127 -0.614 -0.629 1.00 89.75 259 ASN A C 1
ATOM 2034 O O . ASN A 1 259 ? 16.225 0.009 0.434 1.00 89.75 259 ASN A O 1
ATOM 2038 N N . GLN A 1 260 ? 14.977 -0.684 -1.290 1.00 88.69 260 GLN A N 1
ATOM 2039 C CA . GLN A 1 260 ? 13.728 -0.117 -0.800 1.00 88.69 260 GLN A CA 1
ATOM 2040 C C . GLN A 1 260 ? 13.155 -0.933 0.361 1.00 88.69 260 GLN A C 1
ATOM 2042 O O . GLN A 1 260 ? 12.915 -0.385 1.439 1.00 88.69 260 GLN A O 1
ATOM 2047 N N . ALA A 1 261 ? 13.022 -2.247 0.178 1.00 91.88 261 ALA A N 1
ATOM 2048 C CA . ALA A 1 261 ? 12.577 -3.166 1.219 1.00 91.88 261 ALA A CA 1
ATOM 2049 C C . ALA A 1 261 ? 13.550 -3.167 2.403 1.00 91.88 261 ALA A C 1
ATOM 2051 O O . ALA A 1 261 ? 13.137 -3.101 3.558 1.00 91.88 261 ALA A O 1
ATOM 2052 N N . ASN A 1 262 ? 14.856 -3.150 2.123 1.00 93.38 262 ASN A N 1
ATOM 2053 C CA . ASN A 1 262 ? 15.899 -3.071 3.143 1.00 93.38 262 ASN A CA 1
ATOM 2054 C C . ASN A 1 262 ? 15.734 -1.836 4.051 1.00 93.38 262 ASN A C 1
ATOM 2056 O O . ASN A 1 262 ? 15.772 -1.956 5.278 1.00 93.38 262 ASN A O 1
ATOM 2060 N N . ARG A 1 263 ? 15.507 -0.651 3.463 1.00 92.06 263 ARG A N 1
ATOM 2061 C CA . ARG A 1 263 ? 15.261 0.591 4.217 1.00 92.06 263 ARG A CA 1
ATOM 2062 C C . ARG A 1 263 ? 13.967 0.521 5.022 1.00 92.06 263 ARG A C 1
ATOM 2064 O O . ARG A 1 263 ? 13.974 0.885 6.194 1.00 92.06 263 ARG A O 1
ATOM 2071 N N . TRP A 1 264 ? 12.891 0.020 4.421 1.00 94.06 264 TRP A N 1
ATOM 2072 C CA . TRP A 1 264 ? 11.601 -0.125 5.094 1.00 94.06 264 TRP A CA 1
ATOM 2073 C C . TRP A 1 264 ? 11.671 -1.068 6.308 1.00 94.06 264 TRP A C 1
ATOM 2075 O O . TRP A 1 264 ? 11.195 -0.711 7.389 1.00 94.06 264 TRP A O 1
ATOM 2085 N N . ILE A 1 265 ? 12.320 -2.233 6.176 1.00 95.69 265 ILE A N 1
ATOM 2086 C CA . ILE A 1 265 ? 12.519 -3.178 7.287 1.00 95.69 265 ILE A CA 1
ATOM 2087 C C . ILE A 1 265 ? 13.358 -2.544 8.398 1.00 95.69 265 ILE A C 1
ATOM 2089 O O . ILE A 1 265 ? 12.996 -2.654 9.568 1.00 95.69 265 ILE A O 1
ATOM 2093 N N . LYS A 1 266 ? 14.435 -1.825 8.060 1.00 95.06 266 LYS A N 1
ATOM 2094 C CA . LYS A 1 266 ? 15.225 -1.088 9.058 1.00 95.06 266 LYS A CA 1
ATOM 2095 C C . LYS A 1 266 ? 14.369 -0.075 9.808 1.00 95.06 266 LYS A C 1
ATOM 2097 O O . LYS A 1 266 ? 14.274 -0.155 11.024 1.00 95.06 266 LYS A O 1
ATOM 2102 N N . ASN A 1 267 ? 13.664 0.803 9.103 1.00 94.25 267 ASN A N 1
ATOM 2103 C CA . ASN A 1 267 ? 12.822 1.817 9.739 1.00 94.25 267 ASN A CA 1
ATOM 2104 C C . ASN A 1 267 ? 11.732 1.201 10.631 1.00 94.25 267 ASN A C 1
ATOM 2106 O O . ASN A 1 267 ? 11.471 1.700 11.722 1.00 94.25 267 ASN A O 1
ATOM 2110 N N . THR A 1 268 ? 11.133 0.089 10.196 1.00 93.44 268 THR A N 1
ATOM 2111 C CA . THR A 1 268 ? 10.039 -0.573 10.919 1.00 93.44 268 THR A CA 1
ATOM 2112 C C . THR A 1 268 ? 10.517 -1.337 12.155 1.00 93.44 268 THR A C 1
ATOM 2114 O O . THR A 1 268 ? 9.842 -1.314 13.182 1.00 93.44 268 THR A O 1
ATOM 2117 N N . TYR A 1 269 ? 11.670 -2.011 12.085 1.00 93.88 269 TYR A N 1
ATOM 2118 C CA . TYR A 1 269 ? 12.124 -2.938 13.130 1.00 93.88 269 TYR A CA 1
ATOM 2119 C C . TYR A 1 269 ? 13.318 -2.432 13.954 1.00 93.88 269 TYR A C 1
ATOM 2121 O O . TYR A 1 269 ? 13.625 -3.020 14.990 1.00 93.88 269 TYR A O 1
ATOM 2129 N N . THR A 1 270 ? 13.982 -1.334 13.579 1.00 93.00 270 THR A N 1
ATOM 2130 C CA . THR A 1 270 ? 15.016 -0.702 14.421 1.00 93.00 270 THR A CA 1
ATOM 2131 C C . THR A 1 270 ? 14.500 -0.324 15.817 1.00 93.00 270 THR A C 1
ATOM 2133 O O . THR A 1 270 ? 15.210 -0.628 16.777 1.00 93.00 270 THR A O 1
ATOM 2136 N N . PRO A 1 271 ? 13.279 0.230 15.994 1.00 92.50 271 PRO A N 1
ATOM 2137 C CA . PRO A 1 271 ? 12.708 0.454 17.327 1.00 92.50 271 PRO A CA 1
ATOM 2138 C C . PRO A 1 271 ? 12.532 -0.834 18.153 1.00 92.50 271 PRO A C 1
ATOM 2140 O O . PRO A 1 271 ? 12.491 -0.780 19.377 1.00 92.50 271 PRO A O 1
ATOM 2143 N N . LEU A 1 272 ? 12.467 -1.992 17.486 1.00 91.38 272 LEU A N 1
ATOM 2144 C CA . LEU A 1 272 ? 12.371 -3.332 18.076 1.00 91.38 272 LEU A CA 1
ATOM 2145 C C . LEU A 1 272 ? 13.745 -4.026 18.194 1.00 91.38 272 LEU A C 1
ATOM 2147 O O . LEU A 1 272 ? 13.816 -5.247 18.287 1.00 91.38 272 LEU A O 1
ATOM 2151 N N . ASN A 1 273 ? 14.845 -3.263 18.186 1.00 93.38 273 ASN A N 1
ATOM 2152 C CA . ASN A 1 273 ? 16.225 -3.756 18.294 1.00 93.38 273 ASN A CA 1
ATOM 2153 C C . ASN A 1 273 ? 16.686 -4.686 17.150 1.00 93.38 273 ASN A C 1
ATOM 2155 O O . ASN A 1 273 ? 17.469 -5.611 17.389 1.00 93.38 273 ASN A O 1
ATOM 2159 N N . LEU A 1 274 ? 16.271 -4.407 15.906 1.00 95.31 274 LEU A N 1
ATOM 2160 C CA . LEU A 1 274 ? 16.742 -5.111 14.702 1.00 95.31 274 LEU A CA 1
ATOM 2161 C C . LEU A 1 274 ? 18.270 -5.248 14.653 1.00 95.31 274 LEU A C 1
ATOM 2163 O O . LEU A 1 274 ? 19.007 -4.261 14.747 1.00 95.31 274 LEU A O 1
ATOM 2167 N N . LYS A 1 275 ? 18.741 -6.474 14.419 1.00 95.94 275 LYS A N 1
ATOM 2168 C CA . LYS A 1 275 ? 20.143 -6.762 14.100 1.00 95.94 275 LYS A CA 1
ATOM 2169 C C . LYS A 1 275 ? 20.314 -6.939 12.598 1.00 95.94 275 LYS A C 1
ATOM 2171 O O . LYS A 1 275 ? 19.538 -7.635 11.955 1.00 95.94 275 LYS A O 1
ATOM 2176 N N . VAL A 1 276 ? 21.325 -6.281 12.039 1.00 95.56 276 VAL A N 1
ATOM 2177 C CA . VAL A 1 276 ? 21.643 -6.317 10.607 1.00 95.56 276 VAL A CA 1
ATOM 2178 C C . VAL A 1 276 ? 22.986 -7.008 10.450 1.00 95.56 276 VAL A C 1
ATOM 2180 O O . VAL A 1 276 ? 23.954 -6.592 11.085 1.00 95.56 276 VAL A O 1
ATOM 2183 N N . VAL A 1 277 ? 23.025 -8.059 9.637 1.00 94.81 277 VAL A N 1
ATOM 2184 C CA . VAL A 1 277 ? 24.180 -8.954 9.495 1.00 94.81 277 VAL A CA 1
ATOM 2185 C C . VAL A 1 277 ? 24.396 -9.333 8.034 1.00 94.81 277 VAL A C 1
ATOM 2187 O O . VAL A 1 277 ? 23.472 -9.280 7.219 1.00 94.81 277 VAL A O 1
ATOM 2190 N N . LYS A 1 278 ? 25.611 -9.749 7.690 1.00 92.44 278 LYS A N 1
ATOM 2191 C CA . LYS A 1 278 ? 25.931 -10.375 6.403 1.00 92.44 278 LYS A CA 1
ATOM 2192 C C . LYS A 1 278 ? 26.421 -11.798 6.637 1.00 92.44 278 LYS A C 1
ATOM 2194 O O . LYS A 1 278 ? 27.039 -12.083 7.657 1.00 92.44 278 LYS A O 1
ATOM 2199 N N . LEU A 1 279 ? 26.215 -12.676 5.655 1.00 87.81 279 LEU A N 1
ATOM 2200 C CA . LEU A 1 279 ? 26.718 -14.060 5.710 1.00 87.81 279 LEU A CA 1
ATOM 2201 C C . LEU A 1 279 ? 28.253 -14.132 5.803 1.00 87.81 279 LEU A C 1
ATOM 2203 O O . LEU A 1 279 ? 28.803 -15.115 6.276 1.00 87.81 279 LEU A O 1
ATOM 2207 N N . THR A 1 280 ? 28.948 -13.077 5.374 1.00 88.38 280 THR A N 1
ATOM 2208 C CA . THR A 1 280 ? 30.410 -12.962 5.438 1.00 88.38 280 THR A CA 1
ATOM 2209 C C . THR A 1 280 ? 30.943 -12.565 6.816 1.00 88.38 280 THR A C 1
ATOM 2211 O O . THR A 1 280 ? 32.157 -12.524 7.002 1.00 88.38 280 THR A O 1
ATOM 2214 N N . ASP A 1 281 ? 30.076 -12.197 7.761 1.00 89.44 281 ASP A N 1
ATOM 2215 C CA . ASP A 1 281 ? 30.507 -11.698 9.065 1.00 89.44 281 ASP A CA 1
ATOM 2216 C C . ASP A 1 281 ? 30.915 -12.864 9.980 1.00 89.44 281 ASP A C 1
ATOM 2218 O O . ASP A 1 281 ? 30.138 -13.785 10.218 1.00 89.44 281 ASP A O 1
ATOM 2222 N N . ASN A 1 282 ? 32.113 -12.802 10.574 1.00 88.44 282 ASN A N 1
ATOM 2223 C CA . ASN A 1 282 ? 32.628 -13.868 11.455 1.00 88.44 282 ASN A CA 1
ATOM 2224 C C . ASN A 1 282 ? 31.728 -14.148 12.675 1.00 88.44 282 ASN A C 1
ATOM 2226 O O . ASN A 1 282 ? 31.690 -15.265 13.185 1.00 88.44 282 ASN A O 1
ATOM 2230 N N . ASP A 1 283 ? 31.007 -13.130 13.149 1.00 90.69 283 ASP A N 1
ATOM 2231 C CA . ASP A 1 283 ? 30.117 -13.214 14.310 1.00 90.69 283 ASP A CA 1
ATOM 2232 C C . ASP A 1 283 ? 28.662 -13.561 13.938 1.00 90.69 283 ASP A C 1
ATOM 2234 O O . ASP A 1 283 ? 27.802 -13.587 14.823 1.00 90.69 283 ASP A O 1
ATOM 2238 N N . PHE A 1 284 ? 28.375 -13.841 12.660 1.00 90.31 284 PHE A N 1
ATOM 2239 C CA . PHE A 1 284 ? 27.028 -14.093 12.141 1.00 90.31 284 PHE A CA 1
ATOM 2240 C C . PHE A 1 284 ? 26.264 -15.140 12.959 1.00 90.31 284 PHE A C 1
ATOM 2242 O O . PHE A 1 284 ? 25.199 -14.847 13.502 1.00 90.31 284 PHE A O 1
ATOM 2249 N N . MET A 1 285 ? 26.844 -16.332 13.136 1.00 90.00 285 MET A N 1
ATOM 2250 C CA . MET A 1 285 ? 26.202 -17.429 13.871 1.00 90.00 285 MET A CA 1
ATOM 2251 C C . MET A 1 285 ? 25.948 -17.086 15.342 1.00 90.00 285 MET A C 1
ATOM 2253 O O . MET A 1 285 ? 24.933 -17.487 15.904 1.00 90.00 285 MET A O 1
ATOM 2257 N N . ARG A 1 286 ? 26.840 -16.308 15.971 1.00 91.19 286 ARG A N 1
ATOM 2258 C CA . ARG A 1 286 ? 26.665 -15.857 17.360 1.00 91.19 286 ARG A CA 1
ATOM 2259 C C . ARG A 1 286 ? 25.538 -14.832 17.473 1.00 91.19 286 ARG A C 1
ATOM 2261 O O . ARG A 1 286 ? 24.778 -14.856 18.435 1.00 91.19 286 ARG A O 1
ATOM 2268 N N . GLN A 1 287 ? 25.437 -13.911 16.519 1.00 92.12 287 GLN A N 1
ATOM 2269 C CA . GLN A 1 287 ? 24.356 -12.927 16.499 1.00 92.12 287 GLN A CA 1
ATOM 2270 C C . GLN A 1 287 ? 23.009 -13.579 16.201 1.00 92.12 287 GLN A C 1
ATOM 2272 O O . GLN A 1 287 ? 22.021 -13.213 16.832 1.00 92.12 287 GLN A O 1
ATOM 2277 N N . LEU A 1 288 ? 22.986 -14.565 15.306 1.00 92.56 288 LEU A N 1
ATOM 2278 C CA . LEU A 1 288 ? 21.810 -15.366 15.001 1.00 92.56 288 LEU A CA 1
ATOM 2279 C C . LEU A 1 288 ? 21.304 -16.125 16.235 1.00 92.56 288 LEU A C 1
ATOM 2281 O O . LEU A 1 288 ? 20.134 -15.992 16.578 1.00 92.56 288 LEU A O 1
ATOM 2285 N N . ASP A 1 289 ? 22.194 -16.830 16.939 1.00 92.50 289 ASP A N 1
ATOM 2286 C CA . ASP A 1 289 ? 21.901 -17.528 18.200 1.00 92.50 289 ASP A CA 1
ATOM 2287 C C . ASP A 1 289 ? 21.254 -16.582 19.231 1.00 92.50 289 ASP A C 1
ATOM 2289 O O . ASP A 1 289 ? 20.137 -16.811 19.697 1.00 92.50 289 ASP A O 1
ATOM 2293 N N . ASN A 1 290 ? 21.887 -15.430 19.480 1.00 93.12 290 ASN A N 1
ATOM 2294 C CA . ASN A 1 290 ? 21.361 -14.425 20.407 1.00 93.12 290 ASN A CA 1
ATOM 2295 C C . ASN A 1 290 ? 19.986 -13.881 19.988 1.00 93.12 290 ASN A C 1
ATOM 2297 O O . ASN A 1 290 ? 19.138 -13.642 20.845 1.00 93.12 290 ASN A O 1
ATOM 2301 N N . CYS A 1 291 ? 19.756 -13.649 18.692 1.00 94.81 291 CYS A N 1
ATOM 2302 C CA . CYS A 1 291 ? 18.471 -13.130 18.222 1.00 94.81 291 CYS A CA 1
ATOM 2303 C C . CYS A 1 291 ? 17.353 -14.164 18.375 1.00 94.81 291 CYS A C 1
ATOM 2305 O O . CYS A 1 291 ? 16.244 -13.783 18.738 1.00 94.81 291 CYS A O 1
ATOM 2307 N N . ILE A 1 292 ? 17.642 -15.449 18.151 1.00 94.19 292 ILE A N 1
ATOM 2308 C CA . ILE A 1 292 ? 16.666 -16.537 18.302 1.00 94.19 292 ILE A CA 1
ATOM 2309 C C . ILE A 1 292 ? 16.255 -16.697 19.768 1.00 94.19 292 ILE A C 1
ATOM 2311 O O . ILE A 1 292 ? 15.060 -16.743 20.057 1.00 94.19 292 ILE A O 1
ATOM 2315 N N . GLN A 1 293 ? 17.223 -16.714 20.689 1.00 93.06 293 GLN A N 1
ATOM 2316 C CA . GLN A 1 293 ? 16.945 -16.856 22.123 1.00 93.06 293 GLN A CA 1
ATOM 2317 C C . GLN A 1 293 ? 16.186 -15.647 22.686 1.00 93.06 293 GLN A C 1
ATOM 2319 O O . GLN A 1 293 ? 15.262 -15.802 23.477 1.00 93.06 293 GLN A O 1
ATOM 2324 N N . LEU A 1 294 ? 16.557 -14.431 22.269 1.00 93.94 294 LEU A N 1
ATOM 2325 C CA . LEU A 1 294 ? 15.952 -13.191 22.768 1.00 93.94 294 LEU A CA 1
ATOM 2326 C C . LEU A 1 294 ? 14.687 -12.763 22.004 1.00 93.94 294 LEU A C 1
ATOM 2328 O O . LEU A 1 294 ? 14.075 -11.766 22.378 1.00 93.94 294 LEU A O 1
ATOM 2332 N N . GLY A 1 295 ? 14.310 -13.457 20.924 1.00 94.00 295 GLY A N 1
ATOM 2333 C CA . GLY A 1 295 ? 13.172 -13.075 20.077 1.00 94.00 295 GLY A CA 1
ATOM 2334 C C . GLY A 1 295 ? 13.372 -11.764 19.308 1.00 94.00 295 GLY A C 1
ATOM 2335 O O . GLY A 1 295 ? 12.409 -11.057 19.027 1.00 94.00 295 GLY A O 1
ATOM 2336 N N . LEU A 1 296 ? 14.616 -11.400 18.984 1.00 95.81 296 LEU A N 1
ATOM 2337 C CA . LEU A 1 296 ? 14.928 -10.151 18.282 1.00 95.81 296 LEU A CA 1
ATOM 2338 C C . LEU A 1 296 ? 14.841 -10.328 16.759 1.00 95.81 296 LEU A C 1
ATOM 2340 O O . LEU A 1 296 ? 15.274 -11.358 16.237 1.00 95.81 296 LEU A O 1
ATOM 2344 N N . PRO A 1 297 ? 14.352 -9.325 16.009 1.00 96.38 297 PRO A N 1
ATOM 2345 C CA . PRO A 1 297 ? 14.341 -9.395 14.556 1.00 96.38 297 PRO A CA 1
ATOM 2346 C C . PRO A 1 297 ? 15.768 -9.330 13.981 1.00 96.38 297 PRO A C 1
ATOM 2348 O O . PRO A 1 297 ?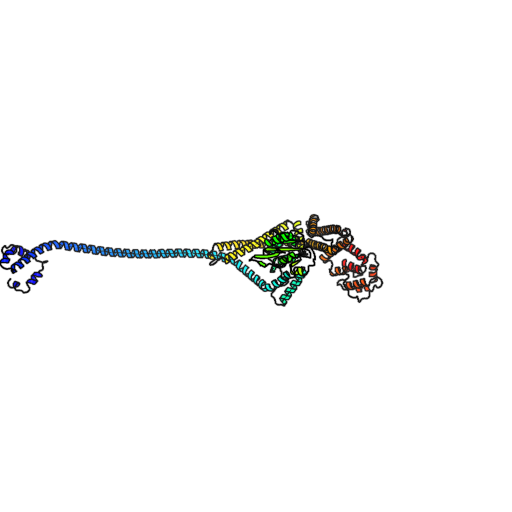 16.606 -8.543 14.435 1.00 96.38 297 PRO A O 1
ATOM 2351 N N . LEU A 1 298 ? 16.029 -10.119 12.937 1.00 96.44 298 LEU A N 1
ATOM 2352 C CA . LEU A 1 298 ? 17.311 -10.209 12.236 1.00 96.44 298 LEU A CA 1
ATOM 2353 C C . LEU A 1 298 ? 17.130 -9.975 10.729 1.00 96.44 298 LEU A C 1
ATOM 2355 O O . LEU A 1 298 ? 16.283 -10.600 10.094 1.00 96.44 298 LEU A O 1
ATOM 2359 N N . LEU A 1 299 ? 17.962 -9.112 10.145 1.00 97.00 299 LEU A N 1
ATOM 2360 C CA . LEU A 1 299 ? 18.035 -8.843 8.708 1.00 97.00 299 LEU A CA 1
ATOM 2361 C C . LEU A 1 299 ? 19.385 -9.303 8.147 1.00 97.00 299 LEU A C 1
ATOM 2363 O O . LEU A 1 299 ? 20.425 -8.772 8.535 1.00 97.00 299 LEU A O 1
ATOM 2367 N N . ILE A 1 300 ? 19.354 -10.238 7.196 1.00 95.75 300 ILE A N 1
ATOM 2368 C CA . ILE A 1 300 ? 20.525 -10.691 6.439 1.00 95.75 300 ILE A CA 1
ATOM 2369 C C . ILE A 1 300 ? 20.598 -9.922 5.114 1.00 95.75 300 ILE A C 1
ATOM 2371 O O . ILE A 1 300 ? 19.665 -9.953 4.304 1.00 95.75 300 ILE A O 1
ATOM 2375 N N . GLU A 1 301 ? 21.708 -9.222 4.883 1.00 94.25 301 GLU A N 1
ATOM 2376 C CA . GLU A 1 301 ? 21.898 -8.386 3.695 1.00 94.25 301 GLU A CA 1
ATOM 2377 C C . GLU A 1 301 ? 22.799 -9.003 2.628 1.00 94.25 301 GLU A C 1
ATOM 2379 O O . GLU A 1 301 ? 23.833 -9.596 2.930 1.00 94.25 301 GLU A O 1
ATOM 2384 N N . ASN A 1 302 ? 22.488 -8.684 1.368 1.00 90.12 302 ASN A N 1
ATOM 2385 C CA . ASN A 1 302 ? 23.289 -9.022 0.187 1.00 90.12 302 ASN A CA 1
ATOM 2386 C C . ASN A 1 302 ? 23.505 -10.532 0.034 1.00 90.12 302 ASN A C 1
ATOM 2388 O O . ASN A 1 302 ? 24.601 -10.974 -0.304 1.00 90.12 302 ASN A O 1
ATOM 2392 N N . VAL A 1 303 ? 22.458 -11.314 0.289 1.00 92.25 303 VAL A N 1
ATOM 2393 C CA . VAL A 1 303 ? 22.505 -12.754 0.044 1.00 92.25 303 VAL A CA 1
ATOM 2394 C C . VAL A 1 303 ? 22.639 -13.010 -1.457 1.00 92.25 303 VAL A C 1
ATOM 2396 O O . VAL A 1 303 ? 21.973 -12.360 -2.268 1.00 92.25 303 VAL A O 1
ATOM 2399 N N . GLY A 1 304 ? 23.545 -13.920 -1.813 1.00 90.38 304 GLY A N 1
ATOM 2400 C CA . GLY A 1 304 ? 23.768 -14.351 -3.189 1.00 90.38 304 GLY A CA 1
ATOM 2401 C C . GLY A 1 304 ? 22.693 -15.321 -3.677 1.00 90.38 304 GLY A C 1
ATOM 2402 O O . GLY A 1 304 ? 21.554 -15.308 -3.204 1.00 90.38 304 GLY A O 1
ATOM 2403 N N . GLU A 1 305 ? 23.065 -16.159 -4.640 1.00 88.69 305 GLU A N 1
ATOM 2404 C CA . GLU A 1 305 ? 22.215 -17.257 -5.121 1.00 88.69 305 GLU A CA 1
ATOM 2405 C C . GLU A 1 305 ? 22.270 -18.469 -4.181 1.00 88.69 305 GLU A C 1
ATOM 2407 O O . GLU A 1 305 ? 21.271 -19.168 -4.028 1.00 88.69 305 GLU A O 1
ATOM 2412 N N . ASP A 1 306 ? 23.391 -18.644 -3.478 1.00 85.94 306 ASP A N 1
ATOM 2413 C CA . ASP A 1 306 ? 23.585 -19.696 -2.486 1.00 85.94 306 ASP A CA 1
ATOM 2414 C C . ASP A 1 306 ? 23.262 -19.203 -1.068 1.00 85.94 306 ASP A C 1
ATOM 2416 O O . ASP A 1 306 ? 23.691 -18.126 -0.636 1.00 85.94 306 ASP A O 1
ATOM 2420 N N . LEU A 1 307 ? 22.516 -20.024 -0.327 1.00 85.56 307 LEU A N 1
ATOM 2421 C CA . LEU A 1 307 ? 22.245 -19.845 1.098 1.00 85.56 307 LEU A CA 1
ATOM 2422 C C . LEU A 1 307 ? 23.134 -20.782 1.914 1.00 85.56 307 LEU A C 1
ATOM 2424 O O . LEU A 1 307 ? 23.314 -21.943 1.552 1.00 85.56 307 LEU A O 1
ATOM 2428 N N . ASP A 1 308 ? 23.644 -20.292 3.043 1.00 84.44 308 ASP A N 1
ATOM 2429 C CA . ASP A 1 308 ? 24.424 -21.113 3.968 1.00 84.44 308 ASP A CA 1
ATOM 2430 C C . ASP A 1 308 ? 23.549 -22.259 4.535 1.00 84.44 308 ASP A C 1
ATOM 2432 O O . ASP A 1 308 ? 22.495 -21.979 5.123 1.00 84.44 308 ASP A O 1
ATOM 2436 N N . PRO A 1 309 ? 23.957 -23.540 4.399 1.00 86.00 309 PRO A N 1
ATOM 2437 C CA . PRO A 1 309 ? 23.210 -24.689 4.920 1.00 86.00 309 PRO A CA 1
ATOM 2438 C C . PRO A 1 309 ? 22.930 -24.629 6.426 1.00 86.00 309 PRO A C 1
ATOM 2440 O O . PRO A 1 309 ? 21.955 -25.212 6.898 1.00 86.00 309 PRO A O 1
ATOM 2443 N N . SER A 1 310 ? 23.731 -23.890 7.199 1.00 86.31 310 SER A N 1
ATOM 2444 C CA . SER A 1 310 ? 23.496 -23.682 8.635 1.00 86.31 310 SER A CA 1
ATOM 2445 C C . SER A 1 310 ? 22.157 -23.001 8.947 1.00 86.31 310 SER A C 1
ATOM 2447 O O . SER A 1 310 ? 21.647 -23.144 10.059 1.00 86.31 310 SER A O 1
ATOM 2449 N N . LEU A 1 311 ? 21.552 -22.310 7.974 1.00 89.56 311 LEU A N 1
ATOM 2450 C CA . LEU A 1 311 ? 20.241 -21.673 8.110 1.00 89.56 311 LEU A CA 1
ATOM 2451 C C . LEU A 1 311 ? 19.068 -22.624 7.894 1.00 89.56 311 LEU A C 1
ATOM 2453 O O . LEU A 1 311 ? 17.944 -22.291 8.263 1.00 89.56 311 LEU A O 1
ATOM 2457 N N . GLU A 1 312 ? 19.299 -23.808 7.336 1.00 89.62 312 GLU A N 1
ATOM 2458 C CA . GLU A 1 312 ? 18.241 -24.750 6.978 1.00 89.62 312 GLU A CA 1
ATOM 2459 C C . GLU A 1 312 ? 17.284 -25.103 8.134 1.00 89.62 312 GLU A C 1
ATOM 2461 O O . GLU A 1 312 ? 16.069 -25.046 7.913 1.00 89.62 312 GLU A O 1
ATOM 2466 N N . PRO A 1 313 ? 17.748 -25.366 9.376 1.00 90.94 313 PRO A N 1
ATOM 2467 C CA . PRO A 1 313 ? 16.847 -25.634 10.497 1.00 90.94 313 PRO A CA 1
ATOM 2468 C C . PRO A 1 313 ? 15.888 -24.474 10.787 1.00 90.94 313 PRO A C 1
ATOM 2470 O O . PRO A 1 313 ? 14.733 -24.705 11.141 1.00 90.94 313 PRO A O 1
ATOM 2473 N N . ILE A 1 314 ? 16.353 -23.234 10.608 1.00 91.88 314 ILE A N 1
ATOM 2474 C CA . ILE A 1 314 ? 15.574 -22.012 10.845 1.00 91.88 314 ILE A CA 1
ATOM 2475 C C . ILE A 1 314 ? 14.610 -21.769 9.687 1.00 91.88 314 ILE A C 1
ATOM 2477 O O . ILE A 1 314 ? 13.450 -21.422 9.915 1.00 91.88 314 ILE A O 1
ATOM 2481 N N . LEU A 1 315 ? 15.074 -21.976 8.450 1.00 91.94 315 LEU A N 1
ATOM 2482 C CA . LEU A 1 315 ? 14.260 -21.792 7.252 1.00 91.94 315 LEU A CA 1
ATOM 2483 C C . LEU A 1 315 ? 13.061 -22.742 7.229 1.00 91.94 315 LEU A C 1
ATOM 2485 O O . LEU A 1 315 ? 11.946 -22.316 6.939 1.00 91.94 315 LEU A O 1
ATOM 2489 N N . LEU A 1 316 ? 13.285 -24.000 7.611 1.00 90.50 316 LEU A N 1
ATOM 2490 C CA . LEU A 1 316 ? 12.244 -25.023 7.719 1.00 90.50 316 LEU A CA 1
ATOM 2491 C C . LEU A 1 316 ? 11.451 -24.958 9.033 1.00 90.50 316 LEU A C 1
ATOM 2493 O O . LEU A 1 316 ? 10.461 -25.671 9.173 1.00 90.50 316 LEU A O 1
ATOM 2497 N N . LYS A 1 317 ? 11.864 -24.109 9.986 1.00 89.69 317 LYS A N 1
ATOM 2498 C CA . LYS A 1 317 ? 11.300 -24.020 11.343 1.00 89.69 317 LYS A CA 1
ATOM 2499 C C . LYS A 1 317 ? 11.227 -25.389 12.034 1.00 89.69 317 LYS A C 1
ATOM 2501 O O . LYS A 1 317 ? 10.195 -25.758 12.592 1.00 89.69 317 LYS A O 1
ATOM 2506 N N . ASN A 1 318 ? 12.339 -26.128 12.030 1.00 89.81 318 ASN A N 1
ATOM 2507 C CA . ASN A 1 318 ? 12.482 -27.442 12.674 1.00 89.81 318 ASN A CA 1
ATOM 2508 C C . ASN A 1 318 ? 12.561 -27.322 14.212 1.00 89.81 318 ASN A C 1
ATOM 2510 O O . ASN A 1 318 ? 13.539 -27.732 14.840 1.00 89.81 318 ASN A O 1
ATOM 2514 N N . VAL A 1 319 ? 11.537 -26.718 14.813 1.00 91.75 319 VAL A N 1
ATOM 2515 C CA . VAL A 1 319 ? 11.399 -26.500 16.254 1.00 91.75 319 VAL A CA 1
ATOM 2516 C C . VAL A 1 319 ? 10.828 -27.761 16.896 1.00 91.75 319 VAL A C 1
ATOM 2518 O O . VAL A 1 319 ? 9.881 -28.364 16.392 1.00 91.75 319 VAL A O 1
ATOM 2521 N N . PHE A 1 320 ? 11.394 -28.166 18.027 1.00 93.44 320 PHE A N 1
ATOM 2522 C CA . PHE A 1 320 ? 10.925 -29.304 18.810 1.00 93.44 320 PHE A CA 1
ATOM 2523 C C . PHE A 1 320 ? 10.779 -28.913 20.277 1.00 93.44 320 PHE A C 1
ATOM 2525 O O . PHE A 1 320 ? 11.470 -28.030 20.775 1.00 93.44 320 PHE A O 1
ATOM 2532 N N . LYS A 1 321 ? 9.869 -29.574 20.995 1.00 93.12 321 LYS A N 1
ATOM 2533 C CA . LYS A 1 321 ? 9.655 -29.303 22.421 1.00 93.12 321 LYS A CA 1
ATOM 2534 C C . LYS A 1 321 ? 10.547 -30.196 23.270 1.00 93.12 321 LYS A C 1
ATOM 2536 O O . LYS A 1 321 ? 10.497 -31.418 23.146 1.00 93.12 321 LYS A O 1
ATOM 2541 N N . GLN A 1 322 ? 11.313 -29.592 24.171 1.00 92.31 322 GLN A N 1
ATOM 2542 C CA . GLN A 1 322 ? 12.119 -30.292 25.165 1.00 92.31 322 GLN A CA 1
ATOM 2543 C C . GLN A 1 322 ? 11.803 -29.719 26.548 1.00 92.31 322 GLN A C 1
ATOM 2545 O O . GLN A 1 322 ? 11.907 -28.519 26.767 1.00 92.31 322 GLN A O 1
ATOM 2550 N N . ALA A 1 323 ? 11.368 -30.576 27.478 1.00 88.94 323 ALA A N 1
ATOM 2551 C CA . ALA A 1 323 ? 10.962 -30.173 28.833 1.00 88.94 323 ALA A CA 1
ATOM 2552 C C . ALA A 1 323 ? 9.916 -29.030 28.882 1.00 88.94 323 ALA A C 1
ATOM 2554 O O . ALA A 1 323 ? 9.894 -28.241 29.819 1.00 88.94 323 ALA A O 1
ATOM 2555 N N . GLY A 1 324 ? 9.035 -28.952 27.876 1.00 88.06 324 GLY A N 1
ATOM 2556 C CA . GLY A 1 324 ? 7.978 -27.935 27.781 1.00 88.06 324 GLY A CA 1
ATOM 2557 C C . GLY A 1 324 ? 8.388 -26.632 27.087 1.00 88.06 324 GLY A C 1
ATOM 2558 O O . GLY A 1 324 ? 7.505 -25.848 26.753 1.00 88.06 324 GLY A O 1
ATOM 2559 N N . VAL A 1 325 ? 9.678 -26.437 26.805 1.00 91.62 325 VAL A N 1
ATOM 2560 C CA . VAL A 1 325 ? 10.217 -25.268 26.096 1.00 91.62 325 VAL A CA 1
ATOM 2561 C C . VAL A 1 325 ? 10.445 -25.614 24.623 1.00 91.62 325 VAL A C 1
ATOM 2563 O O . VAL A 1 325 ? 10.822 -26.742 24.289 1.00 91.62 325 VAL A O 1
ATOM 2566 N N . GLU A 1 326 ? 10.166 -24.669 23.728 1.00 94.25 326 GLU A N 1
ATOM 2567 C CA . GLU A 1 326 ? 10.453 -24.801 22.298 1.00 94.25 326 GLU A CA 1
ATOM 2568 C C . GLU A 1 326 ? 11.947 -24.577 22.052 1.00 94.25 326 GLU A C 1
ATOM 2570 O O . GLU A 1 326 ? 12.510 -23.562 22.445 1.00 94.25 326 GLU A O 1
ATOM 2575 N N . MET A 1 327 ? 12.602 -25.549 21.424 1.00 94.00 327 MET A N 1
ATOM 2576 C CA . MET A 1 327 ? 14.035 -25.547 21.150 1.00 94.00 327 MET A CA 1
ATOM 2577 C C . MET A 1 327 ? 14.275 -25.765 19.657 1.00 94.00 327 MET A C 1
ATOM 2579 O O . MET A 1 327 ? 13.494 -26.427 18.970 1.00 94.00 327 MET A O 1
ATOM 2583 N N . ILE A 1 328 ? 15.394 -25.258 19.156 1.00 94.00 328 ILE A N 1
ATOM 2584 C CA . ILE A 1 328 ? 15.846 -25.482 17.784 1.00 94.00 328 ILE A CA 1
ATOM 2585 C C . ILE A 1 328 ? 17.313 -25.910 17.783 1.00 94.00 328 ILE A C 1
ATOM 2587 O O . ILE A 1 328 ? 18.113 -25.470 18.612 1.00 94.00 328 ILE A O 1
ATOM 2591 N N . ARG A 1 329 ? 17.677 -26.810 16.864 1.00 90.81 329 ARG A N 1
ATOM 2592 C CA . ARG A 1 329 ? 19.071 -27.223 16.669 1.00 90.81 329 ARG A CA 1
ATOM 2593 C C . ARG A 1 329 ? 19.715 -26.339 15.607 1.00 90.81 329 ARG A C 1
ATOM 2595 O O . ARG A 1 329 ? 19.296 -26.370 14.454 1.00 90.81 329 ARG A O 1
ATOM 2602 N N . LEU A 1 330 ? 20.748 -25.599 15.994 1.00 88.25 330 LEU A N 1
ATOM 2603 C CA . LEU A 1 330 ? 21.545 -24.752 15.113 1.00 88.25 330 LEU A CA 1
ATOM 2604 C C . LEU A 1 330 ? 22.988 -25.275 15.088 1.00 88.25 330 LEU A C 1
ATOM 2606 O O . LEU A 1 330 ? 23.753 -25.077 16.035 1.00 88.25 330 LEU A O 1
ATOM 2610 N N . GLY A 1 331 ? 23.345 -25.999 14.023 1.00 83.06 331 GLY A N 1
ATOM 2611 C CA . GLY A 1 331 ? 24.591 -26.772 13.974 1.00 83.06 331 GLY A CA 1
ATOM 2612 C C . GLY A 1 331 ? 24.628 -27.825 15.087 1.00 83.06 331 GLY A C 1
ATOM 2613 O O . GLY A 1 331 ? 23.707 -28.633 15.211 1.00 83.06 331 GLY A O 1
ATOM 2614 N N . ASP A 1 332 ? 25.659 -27.775 15.931 1.00 83.31 332 ASP A N 1
ATOM 2615 C CA . ASP A 1 332 ? 25.820 -28.689 17.072 1.00 83.31 332 ASP A CA 1
ATOM 2616 C C . ASP A 1 332 ? 25.132 -28.201 18.360 1.00 83.31 332 ASP A C 1
ATOM 2618 O O . ASP A 1 332 ? 25.078 -28.927 19.355 1.00 83.31 332 ASP A O 1
ATOM 2622 N N . LYS A 1 333 ? 24.600 -26.971 18.374 1.00 88.81 333 LYS A N 1
ATOM 2623 C CA . LYS A 1 333 ? 23.977 -26.372 19.561 1.00 88.81 333 LYS A CA 1
ATOM 2624 C C . LYS A 1 333 ? 22.462 -26.540 19.542 1.00 88.81 333 LYS A C 1
ATOM 2626 O O . LYS A 1 333 ? 21.820 -26.411 18.503 1.00 88.81 333 LYS A O 1
ATOM 2631 N N . ILE A 1 334 ? 21.890 -26.789 20.716 1.00 91.38 334 ILE A N 1
ATOM 2632 C CA . ILE A 1 334 ? 20.444 -26.753 20.948 1.00 91.38 334 ILE A CA 1
ATOM 2633 C C . ILE A 1 334 ? 20.157 -25.481 21.735 1.00 91.38 334 ILE A C 1
ATOM 2635 O O . ILE A 1 334 ? 20.713 -25.297 22.818 1.00 91.38 334 ILE A O 1
ATOM 2639 N N . ILE A 1 335 ? 19.334 -24.608 21.166 1.00 93.50 335 ILE A N 1
ATOM 2640 C CA . ILE A 1 335 ? 19.054 -23.274 21.698 1.00 93.50 335 ILE A CA 1
ATOM 2641 C C . ILE A 1 335 ? 17.552 -23.104 21.892 1.00 93.50 335 ILE A C 1
ATOM 2643 O O . ILE A 1 335 ? 16.758 -23.734 21.190 1.00 93.50 335 ILE A O 1
ATOM 2647 N N . GLU A 1 336 ? 17.174 -22.284 22.865 1.00 93.56 336 GLU A N 1
ATOM 2648 C CA . GLU A 1 336 ? 15.777 -21.924 23.100 1.00 93.56 336 GLU A CA 1
ATOM 2649 C C . GLU A 1 336 ? 15.252 -21.086 21.933 1.00 93.56 336 GLU A C 1
ATOM 2651 O O . GLU A 1 336 ? 15.935 -20.184 21.446 1.00 93.56 336 GLU A O 1
ATOM 2656 N N . TYR A 1 337 ? 14.059 -21.427 21.454 1.00 93.88 337 TYR A N 1
ATOM 2657 C CA . TYR A 1 337 ? 13.408 -20.765 20.336 1.00 93.88 337 TYR A CA 1
ATOM 2658 C C . TYR A 1 337 ? 12.304 -19.840 20.849 1.00 93.88 337 TYR A C 1
ATOM 2660 O O . TYR A 1 337 ? 11.292 -20.303 21.375 1.00 93.88 337 TYR A O 1
ATOM 2668 N N . SER A 1 338 ? 12.476 -18.533 20.650 1.00 94.25 338 SER A N 1
ATOM 2669 C CA . SER A 1 338 ? 11.416 -17.558 20.897 1.00 94.25 338 SER A CA 1
ATOM 2670 C C . SER A 1 338 ? 10.477 -17.440 19.694 1.00 94.25 338 SER A C 1
ATOM 2672 O O . SER A 1 338 ? 10.919 -17.280 18.554 1.00 94.25 338 SER A O 1
ATOM 2674 N N . GLN A 1 339 ? 9.165 -17.450 19.947 1.00 90.44 339 GLN A N 1
ATOM 2675 C CA . GLN A 1 339 ? 8.140 -17.252 18.913 1.00 90.44 339 GLN A CA 1
ATOM 2676 C C . GLN A 1 339 ? 8.126 -15.824 18.345 1.00 90.44 339 GLN A C 1
ATOM 2678 O O . GLN A 1 339 ? 7.633 -15.618 17.236 1.00 90.44 339 GLN A O 1
ATOM 2683 N N . ASP A 1 340 ? 8.706 -14.860 19.064 1.00 92.38 340 ASP A N 1
ATOM 2684 C CA . ASP A 1 340 ? 8.798 -13.461 18.634 1.00 92.38 340 ASP A CA 1
ATOM 2685 C C . ASP A 1 340 ? 9.920 -13.222 17.610 1.00 92.38 340 ASP A C 1
ATOM 2687 O O . ASP A 1 340 ? 9.957 -12.173 16.958 1.00 92.38 340 ASP A O 1
ATOM 2691 N N . PHE A 1 341 ? 10.824 -14.195 17.434 1.00 94.50 341 PHE A N 1
ATOM 2692 C CA . PHE A 1 341 ? 11.921 -14.108 16.476 1.00 94.50 341 PHE A CA 1
ATOM 2693 C C . PHE A 1 341 ? 11.402 -13.899 15.048 1.00 94.50 341 PHE A C 1
ATOM 2695 O O . PHE A 1 341 ? 10.492 -14.589 14.584 1.00 94.50 341 PHE A O 1
ATOM 2702 N N . LYS A 1 342 ? 12.022 -12.965 14.316 1.00 94.31 342 LYS A N 1
ATOM 2703 C CA . LYS A 1 342 ? 11.712 -12.693 12.906 1.00 94.31 342 LYS A CA 1
ATOM 2704 C C . LYS A 1 342 ? 12.976 -12.635 12.065 1.00 94.31 342 LYS A C 1
ATOM 2706 O O . LYS A 1 342 ? 13.907 -11.911 12.405 1.00 94.31 342 LYS A O 1
ATOM 2711 N N . LEU A 1 343 ? 12.973 -13.335 10.935 1.00 95.38 343 LEU A N 1
ATOM 2712 C CA . LEU A 1 343 ? 14.068 -13.341 9.970 1.00 95.38 343 LEU A CA 1
ATOM 2713 C C . LEU A 1 343 ? 13.656 -12.646 8.668 1.00 95.38 343 LEU A C 1
ATOM 2715 O O . LEU A 1 343 ? 12.623 -12.965 8.084 1.00 95.38 343 LEU A O 1
ATOM 2719 N N . PHE A 1 344 ? 14.507 -11.744 8.188 1.00 96.69 344 PHE A N 1
ATOM 2720 C CA . PHE A 1 344 ? 14.377 -11.066 6.902 1.00 96.69 344 PHE A CA 1
ATOM 2721 C C . PHE A 1 344 ? 15.637 -11.286 6.070 1.00 96.69 344 PHE A C 1
ATOM 2723 O O . PHE A 1 344 ? 16.749 -11.156 6.582 1.00 96.69 344 PHE A O 1
ATOM 2730 N N . ILE A 1 345 ? 15.482 -11.582 4.782 1.00 95.75 345 ILE A N 1
ATOM 2731 C CA . ILE A 1 345 ? 16.605 -11.804 3.869 1.00 95.75 345 ILE A CA 1
ATOM 2732 C C . ILE A 1 345 ? 16.466 -10.852 2.683 1.00 95.75 345 ILE A C 1
ATOM 2734 O O . ILE A 1 345 ? 15.386 -10.732 2.111 1.00 95.75 345 ILE A O 1
ATOM 2738 N N . THR A 1 346 ? 17.547 -10.169 2.305 1.00 95.94 346 THR A N 1
ATOM 2739 C CA . THR A 1 346 ? 17.566 -9.255 1.148 1.00 95.94 346 THR A CA 1
ATOM 2740 C C . THR A 1 346 ? 18.702 -9.593 0.189 1.00 95.94 346 THR A C 1
ATOM 2742 O O . THR A 1 346 ? 19.829 -9.867 0.614 1.00 95.94 346 THR A O 1
ATOM 2745 N N . THR A 1 347 ? 18.426 -9.523 -1.113 1.00 93.94 347 THR A N 1
ATOM 2746 C CA . THR A 1 347 ? 19.431 -9.615 -2.180 1.00 93.94 347 THR A CA 1
ATOM 2747 C C . THR A 1 347 ? 19.405 -8.368 -3.058 1.00 93.94 347 THR A C 1
ATOM 2749 O O . THR A 1 347 ? 18.350 -7.786 -3.293 1.00 93.94 347 THR A O 1
ATOM 2752 N N . LYS A 1 348 ? 20.580 -7.958 -3.550 1.00 90.50 348 LYS A N 1
ATOM 2753 C CA . LYS A 1 348 ? 20.727 -6.859 -4.520 1.00 90.50 348 LYS A CA 1
ATOM 2754 C C . LYS A 1 348 ? 20.750 -7.338 -5.969 1.00 90.50 348 LYS A C 1
ATOM 2756 O O . LYS A 1 348 ? 20.810 -6.516 -6.881 1.00 90.50 348 LYS A O 1
ATOM 2761 N N . LEU A 1 349 ? 20.759 -8.651 -6.191 1.00 88.88 349 LEU A N 1
ATOM 2762 C CA . LEU A 1 349 ? 20.747 -9.216 -7.532 1.00 88.88 349 LEU A CA 1
ATOM 2763 C C . LEU A 1 349 ? 19.407 -8.874 -8.191 1.00 88.88 349 LEU A C 1
ATOM 2765 O O . LEU A 1 349 ? 18.354 -9.090 -7.600 1.00 88.88 349 LEU A O 1
ATOM 2769 N N . ARG A 1 350 ? 19.439 -8.314 -9.406 1.00 84.06 350 ARG A N 1
ATOM 2770 C CA . ARG A 1 350 ? 18.216 -7.907 -10.122 1.00 84.06 350 ARG A CA 1
ATOM 2771 C C . ARG A 1 350 ? 17.397 -9.109 -10.586 1.00 84.06 350 ARG A C 1
ATOM 2773 O O . ARG A 1 350 ? 16.176 -9.041 -10.584 1.00 84.06 350 ARG A O 1
ATOM 2780 N N . ASN A 1 351 ? 18.068 -10.173 -11.013 1.00 85.62 351 ASN A N 1
ATOM 2781 C CA . ASN A 1 351 ? 17.429 -11.388 -11.507 1.00 85.62 351 ASN A CA 1
ATOM 2782 C C . ASN A 1 351 ? 18.234 -12.626 -11.067 1.00 85.62 351 ASN A C 1
ATOM 2784 O O . ASN A 1 351 ? 18.930 -13.214 -11.893 1.00 85.62 351 ASN A O 1
ATOM 2788 N N . PRO A 1 352 ? 18.240 -12.948 -9.760 1.00 90.12 352 PRO A N 1
ATOM 2789 C CA . PRO A 1 352 ? 18.966 -14.101 -9.235 1.00 90.12 352 PRO A CA 1
ATOM 2790 C C . PRO A 1 352 ? 18.327 -15.413 -9.697 1.00 90.12 352 PRO A C 1
ATOM 2792 O O . PRO A 1 352 ? 17.101 -15.537 -9.723 1.00 90.12 352 PRO A O 1
ATOM 2795 N N . HIS A 1 353 ? 19.151 -16.413 -10.000 1.00 89.75 353 HIS A N 1
ATOM 2796 C CA . HIS A 1 353 ? 18.682 -17.745 -10.362 1.00 89.75 353 HIS A CA 1
ATOM 2797 C C . HIS A 1 353 ? 18.724 -18.694 -9.155 1.00 89.75 353 HIS A C 1
ATOM 2799 O O . HIS A 1 353 ? 19.688 -19.425 -8.933 1.00 89.75 353 HIS A O 1
ATOM 2805 N N . TYR A 1 354 ? 17.642 -18.715 -8.377 1.00 90.50 354 TYR A N 1
ATOM 2806 C CA . TYR A 1 354 ? 17.523 -19.620 -7.234 1.00 90.50 354 TYR A CA 1
ATOM 2807 C C . TYR A 1 354 ? 17.171 -21.048 -7.654 1.00 90.50 354 TYR A C 1
ATOM 2809 O O . TYR A 1 354 ? 16.274 -21.281 -8.466 1.00 90.50 354 TYR A O 1
ATOM 2817 N N . LEU A 1 355 ? 17.832 -22.027 -7.034 1.00 89.31 355 LEU A N 1
ATOM 2818 C CA . LEU A 1 355 ? 17.469 -23.434 -7.190 1.00 89.31 355 LEU A CA 1
ATOM 2819 C C . LEU A 1 355 ? 16.054 -23.696 -6.630 1.00 89.31 355 LEU A C 1
ATOM 2821 O O . LEU A 1 355 ? 15.642 -23.047 -5.657 1.00 89.31 355 LEU A O 1
ATOM 2825 N N . PRO A 1 356 ? 15.307 -24.678 -7.176 1.00 87.75 356 PRO A N 1
ATOM 2826 C CA . PRO A 1 356 ? 13.979 -25.033 -6.669 1.00 87.75 356 PRO A CA 1
ATOM 2827 C C . PRO A 1 356 ? 13.969 -25.337 -5.167 1.00 87.75 356 PRO A C 1
ATOM 2829 O O . PRO A 1 356 ? 13.026 -24.980 -4.468 1.00 87.75 356 PRO A O 1
ATOM 2832 N N . GLU A 1 357 ? 15.051 -25.924 -4.655 1.00 87.19 357 GLU A N 1
ATOM 2833 C CA . GLU A 1 357 ? 15.230 -26.201 -3.232 1.00 87.19 357 GLU A CA 1
ATOM 2834 C C . GLU A 1 357 ? 15.090 -24.936 -2.370 1.00 87.19 357 GLU A C 1
ATOM 2836 O O . GLU A 1 357 ? 14.313 -24.922 -1.415 1.00 87.19 357 GLU A O 1
ATOM 2841 N N . ILE A 1 358 ? 15.755 -23.841 -2.748 1.00 87.56 358 ILE A N 1
ATOM 2842 C CA . ILE A 1 358 ? 15.661 -22.555 -2.044 1.00 87.56 358 ILE A CA 1
ATOM 2843 C C . ILE A 1 358 ? 14.227 -22.024 -2.112 1.00 87.56 358 ILE A C 1
ATOM 2845 O O . ILE A 1 358 ? 13.659 -21.645 -1.089 1.00 87.56 358 ILE A O 1
ATOM 2849 N N . SER A 1 359 ? 13.606 -22.086 -3.291 1.00 85.44 359 SER A N 1
ATOM 2850 C CA . SER A 1 359 ? 12.240 -21.594 -3.534 1.00 85.44 359 SER A CA 1
ATOM 2851 C C . SER A 1 359 ? 11.165 -22.315 -2.707 1.00 85.44 359 SER A C 1
ATOM 2853 O O . SER A 1 359 ? 10.100 -21.756 -2.444 1.00 85.44 359 SER A O 1
ATOM 2855 N N . THR A 1 360 ? 11.421 -23.555 -2.275 1.00 87.38 360 THR A N 1
ATOM 2856 C CA . THR A 1 360 ? 10.515 -24.272 -1.360 1.00 87.38 360 THR A CA 1
ATOM 2857 C C . THR A 1 360 ? 10.680 -23.830 0.095 1.00 87.38 360 THR A C 1
ATOM 2859 O O . THR A 1 360 ? 9.688 -23.750 0.823 1.00 87.38 360 THR A O 1
ATOM 2862 N N . LYS A 1 361 ? 11.910 -23.492 0.505 1.00 89.56 361 LYS A N 1
ATOM 2863 C CA . LYS A 1 361 ? 12.285 -23.141 1.884 1.00 89.56 361 LYS A CA 1
ATOM 2864 C C . LYS A 1 361 ? 11.916 -21.702 2.257 1.00 89.56 361 LYS A C 1
ATOM 2866 O O . LYS A 1 361 ? 11.498 -21.451 3.385 1.00 89.56 361 LYS A O 1
ATOM 2871 N N . VAL A 1 362 ? 12.051 -20.757 1.327 1.00 93.00 362 VAL A N 1
ATOM 2872 C CA . VAL A 1 362 ? 11.775 -19.327 1.562 1.00 93.00 362 VAL A CA 1
ATOM 2873 C C . VAL A 1 362 ? 10.557 -18.851 0.779 1.00 93.00 362 VAL A C 1
ATOM 2875 O O . VAL A 1 362 ? 10.127 -19.487 -0.181 1.00 93.00 362 VAL A O 1
ATOM 2878 N N . ASN A 1 363 ? 9.991 -17.716 1.185 1.00 93.81 363 ASN A N 1
ATOM 2879 C CA . ASN A 1 363 ? 9.035 -16.985 0.364 1.00 93.81 363 ASN A CA 1
ATOM 2880 C C . ASN A 1 363 ? 9.791 -15.949 -0.476 1.00 93.81 363 ASN A C 1
ATOM 2882 O O . ASN A 1 363 ? 10.273 -14.952 0.062 1.00 93.81 363 ASN A O 1
ATOM 2886 N N . LEU A 1 364 ? 9.941 -16.210 -1.774 1.00 94.00 364 LEU A N 1
ATOM 2887 C CA . LEU A 1 364 ? 10.593 -15.285 -2.698 1.00 94.00 364 LEU A CA 1
ATOM 2888 C C . LEU A 1 364 ? 9.658 -14.112 -2.989 1.00 94.00 364 LEU A C 1
ATOM 2890 O O . LEU A 1 364 ? 8.554 -14.315 -3.487 1.00 94.00 364 LEU A O 1
ATOM 2894 N N . LEU A 1 365 ? 10.115 -12.894 -2.708 1.00 95.06 365 LEU A N 1
ATOM 2895 C CA . LEU A 1 365 ? 9.351 -11.669 -2.912 1.00 95.06 365 LEU A CA 1
ATOM 2896 C C . LEU A 1 365 ? 10.109 -10.714 -3.818 1.00 95.06 365 LEU A C 1
ATOM 2898 O O . LEU A 1 365 ? 11.231 -10.307 -3.520 1.00 95.06 365 LEU A O 1
ATOM 2902 N N . ASN A 1 366 ? 9.476 -10.331 -4.915 1.00 93.44 366 ASN A N 1
ATOM 2903 C CA . ASN A 1 366 ? 10.017 -9.352 -5.835 1.00 93.44 366 ASN A CA 1
ATOM 2904 C C . ASN A 1 366 ? 9.723 -7.933 -5.333 1.00 93.44 366 ASN A C 1
ATOM 2906 O O . ASN A 1 366 ? 8.575 -7.506 -5.344 1.00 93.44 366 ASN A O 1
ATOM 2910 N N . PHE A 1 367 ? 10.763 -7.212 -4.913 1.00 91.88 367 PHE A N 1
ATOM 2911 C CA . PHE A 1 367 ? 10.717 -5.814 -4.471 1.00 91.88 367 PHE A CA 1
ATOM 2912 C C . PHE A 1 367 ? 11.378 -4.863 -5.482 1.00 91.88 367 PHE A C 1
ATOM 2914 O O . PHE A 1 367 ? 11.792 -3.759 -5.129 1.00 91.88 367 PHE A O 1
ATOM 2921 N N . ILE A 1 368 ? 11.485 -5.269 -6.751 1.00 88.94 368 ILE A N 1
ATOM 2922 C CA . ILE A 1 368 ? 11.899 -4.359 -7.820 1.00 88.94 368 ILE A CA 1
ATOM 2923 C C . ILE A 1 368 ? 10.892 -3.213 -7.898 1.00 88.94 368 ILE A C 1
ATOM 2925 O O . ILE A 1 368 ? 9.684 -3.436 -7.988 1.00 88.94 368 ILE A O 1
ATOM 2929 N N . ILE A 1 369 ? 11.411 -1.985 -7.898 1.00 86.12 369 ILE A N 1
ATOM 2930 C CA . ILE A 1 369 ? 10.580 -0.785 -7.938 1.00 86.12 369 ILE A CA 1
ATOM 2931 C C . ILE A 1 369 ? 9.693 -0.759 -9.193 1.00 86.12 369 ILE A C 1
ATOM 2933 O O . ILE A 1 369 ? 10.166 -0.918 -10.323 1.00 86.12 369 ILE A O 1
ATOM 2937 N N . THR A 1 370 ? 8.395 -0.550 -8.989 1.00 87.31 370 THR A N 1
ATOM 2938 C CA . THR A 1 370 ? 7.406 -0.433 -10.065 1.00 87.31 370 THR A CA 1
ATOM 2939 C C . THR A 1 370 ? 7.425 0.973 -10.666 1.00 87.31 370 THR A C 1
ATOM 2941 O O . THR A 1 370 ? 7.921 1.929 -10.060 1.00 87.31 370 THR A O 1
ATOM 2944 N N . SER A 1 371 ? 6.884 1.127 -11.882 1.00 86.00 371 SER A N 1
ATOM 2945 C CA . SER A 1 371 ? 6.768 2.457 -12.494 1.00 86.00 371 SER A CA 1
ATOM 2946 C C . SER A 1 371 ? 5.898 3.384 -11.652 1.00 86.00 371 SER A C 1
ATOM 2948 O O . SER A 1 371 ? 6.297 4.512 -11.384 1.00 86.00 371 SER A O 1
ATOM 2950 N N . GLU A 1 372 ? 4.768 2.881 -11.162 1.00 86.94 372 GLU A N 1
ATOM 2951 C CA . GLU A 1 372 ? 3.856 3.621 -10.292 1.00 86.94 372 GLU A CA 1
ATOM 2952 C C . GLU A 1 372 ? 4.493 3.977 -8.940 1.00 86.94 372 GLU A C 1
ATOM 2954 O O . GLU A 1 372 ? 4.441 5.136 -8.524 1.00 86.94 372 GLU A O 1
ATOM 2959 N N . GLY A 1 373 ? 5.179 3.027 -8.293 1.00 86.56 373 GLY A N 1
ATOM 2960 C CA . GLY A 1 373 ? 5.861 3.265 -7.020 1.00 86.56 373 GLY A CA 1
ATOM 2961 C C . GLY A 1 373 ? 6.948 4.338 -7.126 1.00 86.56 373 GLY A C 1
ATOM 2962 O O . GLY A 1 373 ? 7.036 5.228 -6.276 1.00 86.56 373 GLY A O 1
ATOM 2963 N N . LEU A 1 374 ? 7.740 4.325 -8.207 1.00 90.06 374 LEU A N 1
ATOM 2964 C CA . LEU A 1 374 ? 8.727 5.378 -8.455 1.00 90.06 374 LEU A CA 1
ATOM 2965 C C . LEU A 1 374 ? 8.069 6.726 -8.773 1.00 90.06 374 LEU A C 1
ATOM 2967 O O . LEU A 1 374 ? 8.565 7.763 -8.336 1.00 90.06 374 LEU A O 1
ATOM 2971 N N . GLN A 1 375 ? 6.965 6.737 -9.522 1.00 91.00 375 GLN A N 1
ATOM 2972 C CA . GLN A 1 375 ? 6.233 7.965 -9.830 1.00 91.00 375 GLN A CA 1
ATOM 2973 C C . GLN A 1 375 ? 5.715 8.649 -8.564 1.00 91.00 375 GLN A C 1
ATOM 2975 O O . GLN A 1 375 ? 5.959 9.843 -8.400 1.00 91.00 375 GLN A O 1
ATOM 2980 N N . ASP A 1 376 ? 5.058 7.924 -7.651 1.00 87.62 376 ASP A N 1
ATOM 2981 C CA . ASP A 1 376 ? 4.576 8.516 -6.392 1.00 87.62 376 ASP A CA 1
ATOM 2982 C C . ASP A 1 376 ? 5.747 9.004 -5.522 1.00 87.62 376 ASP A C 1
ATOM 2984 O O . ASP A 1 376 ? 5.681 10.094 -4.947 1.00 87.62 376 ASP A O 1
ATOM 2988 N N . GLN A 1 377 ? 6.868 8.271 -5.508 1.00 88.69 377 GLN A N 1
ATOM 2989 C CA . GLN A 1 377 ? 8.078 8.693 -4.801 1.00 88.69 377 GLN A CA 1
ATOM 2990 C C . GLN A 1 377 ? 8.662 9.998 -5.369 1.00 88.69 377 GLN A C 1
ATOM 2992 O O . GLN A 1 377 ? 8.955 10.927 -4.614 1.00 88.69 377 GLN A O 1
ATOM 2997 N N . LEU A 1 378 ? 8.831 10.097 -6.692 1.00 92.06 378 LEU A N 1
ATOM 2998 C CA . LEU A 1 378 ? 9.351 11.304 -7.342 1.00 92.06 378 LEU A CA 1
ATOM 2999 C C . LEU A 1 378 ? 8.376 12.477 -7.210 1.00 92.06 378 LEU A C 1
ATOM 3001 O O . LEU A 1 378 ? 8.813 13.606 -6.990 1.00 92.06 378 LEU A O 1
ATOM 3005 N N . LEU A 1 379 ? 7.069 12.212 -7.273 1.00 91.62 379 LEU A N 1
ATOM 3006 C CA . LEU A 1 379 ? 6.025 13.207 -7.054 1.00 91.62 379 LEU A CA 1
ATOM 3007 C C . LEU A 1 379 ? 6.125 13.820 -5.655 1.00 91.62 379 LEU A C 1
ATOM 3009 O O . LEU A 1 379 ? 6.130 15.044 -5.526 1.00 91.62 379 LEU A O 1
ATOM 3013 N N . GLY A 1 380 ? 6.271 12.982 -4.623 1.00 88.81 380 GLY A N 1
ATOM 3014 C CA . GLY A 1 380 ? 6.498 13.442 -3.253 1.00 88.81 380 GLY A CA 1
ATOM 3015 C C . GLY A 1 380 ? 7.739 14.331 -3.140 1.00 88.81 380 GLY A C 1
ATOM 3016 O O . GLY A 1 380 ? 7.686 15.394 -2.529 1.00 88.81 380 GLY A O 1
ATOM 3017 N N . ILE A 1 381 ? 8.838 13.963 -3.807 1.00 90.88 381 ILE A N 1
ATOM 3018 C CA . ILE A 1 381 ? 10.087 14.742 -3.786 1.00 90.88 381 ILE A CA 1
ATOM 3019 C C . ILE A 1 381 ? 9.924 16.111 -4.465 1.00 90.88 381 ILE A C 1
ATOM 3021 O O . ILE A 1 381 ? 10.397 17.113 -3.923 1.00 90.88 381 ILE A O 1
ATOM 3025 N N . VAL A 1 382 ? 9.265 16.185 -5.629 1.00 92.38 382 VAL A N 1
ATOM 3026 C CA . VAL A 1 382 ? 9.016 17.471 -6.310 1.00 92.38 382 VAL A CA 1
ATOM 3027 C C . VAL A 1 382 ? 8.164 18.377 -5.451 1.00 92.38 382 VAL A C 1
ATOM 3029 O O . VAL A 1 382 ? 8.497 19.547 -5.286 1.00 92.38 382 VAL A O 1
ATOM 3032 N N . VAL A 1 383 ? 7.073 17.847 -4.904 1.00 91.25 383 VAL A N 1
ATOM 3033 C CA . VAL A 1 383 ? 6.120 18.647 -4.136 1.00 91.25 383 VAL A CA 1
ATOM 3034 C C . VAL A 1 383 ? 6.748 19.124 -2.833 1.00 91.25 383 VAL A C 1
ATOM 3036 O O . VAL A 1 383 ? 6.662 20.314 -2.543 1.00 91.25 383 VAL A O 1
ATOM 3039 N N . ALA A 1 384 ? 7.517 18.277 -2.144 1.00 90.62 384 ALA A N 1
ATOM 3040 C CA . ALA A 1 384 ? 8.290 18.674 -0.968 1.00 90.62 384 ALA A CA 1
ATOM 3041 C C . ALA A 1 384 ? 9.284 19.819 -1.251 1.00 90.62 384 ALA A C 1
ATOM 3043 O O . ALA A 1 384 ? 9.572 20.624 -0.367 1.00 90.62 384 ALA A O 1
ATOM 3044 N N . LYS A 1 385 ? 9.832 19.906 -2.472 1.00 90.62 385 LYS A N 1
ATOM 3045 C CA . LYS A 1 385 ? 10.787 20.959 -2.858 1.00 90.62 385 LYS A CA 1
ATOM 3046 C C . LYS A 1 385 ? 10.134 22.219 -3.422 1.00 90.62 385 LYS A C 1
ATOM 3048 O O . LYS A 1 385 ? 10.630 23.312 -3.166 1.00 90.62 385 LYS A O 1
ATOM 3053 N N . GLU A 1 386 ? 9.059 22.087 -4.190 1.00 89.56 386 GLU A N 1
ATOM 3054 C CA . GLU A 1 386 ? 8.366 23.213 -4.833 1.00 89.56 386 GLU A CA 1
ATOM 3055 C C . GLU A 1 386 ? 7.331 23.872 -3.914 1.00 89.56 386 GLU A C 1
ATOM 3057 O O . GLU A 1 386 ? 7.147 25.088 -3.965 1.00 89.56 386 GLU A O 1
ATOM 3062 N N . ARG A 1 387 ? 6.646 23.080 -3.083 1.00 89.50 387 ARG A N 1
ATOM 3063 C CA . ARG A 1 387 ? 5.600 23.518 -2.150 1.00 89.50 387 ARG A CA 1
ATOM 3064 C C . ARG A 1 387 ? 5.759 22.805 -0.799 1.00 89.50 387 ARG A C 1
ATOM 3066 O O . ARG A 1 387 ? 4.920 21.971 -0.457 1.00 89.50 387 ARG A O 1
ATOM 3073 N N . PRO A 1 388 ? 6.806 23.140 -0.023 1.00 89.94 388 PRO A N 1
ATOM 3074 C CA . PRO A 1 388 ? 7.066 22.499 1.268 1.00 89.94 388 PRO A CA 1
ATOM 3075 C C . PRO A 1 388 ? 5.875 22.620 2.227 1.00 89.94 388 PRO A C 1
ATOM 3077 O O . PRO A 1 388 ? 5.538 21.651 2.893 1.00 89.94 388 PRO A O 1
ATOM 3080 N N . GLU A 1 389 ? 5.173 23.758 2.208 1.00 90.69 389 GLU A N 1
ATOM 3081 C CA . GLU A 1 389 ? 3.986 24.017 3.035 1.00 90.69 389 GLU A CA 1
ATOM 3082 C C . GLU A 1 389 ? 2.879 22.963 2.830 1.00 90.69 389 GLU A C 1
ATOM 3084 O O . GLU A 1 389 ? 2.293 22.484 3.797 1.00 90.69 389 GLU A O 1
ATOM 3089 N N . LEU A 1 390 ? 2.630 22.543 1.579 1.00 87.62 390 LEU A N 1
ATOM 3090 C CA . LEU A 1 390 ? 1.628 21.511 1.275 1.00 87.62 390 LEU A CA 1
ATOM 3091 C C . LEU A 1 390 ? 2.059 20.124 1.758 1.00 87.62 390 LEU A C 1
ATOM 3093 O O . LEU A 1 390 ? 1.211 19.314 2.127 1.00 87.62 390 LEU A O 1
ATOM 3097 N N . GLU A 1 391 ? 3.358 19.829 1.723 1.00 83.62 391 GLU A N 1
ATOM 3098 C CA . GLU A 1 391 ? 3.877 18.539 2.174 1.00 83.62 391 GLU A CA 1
ATOM 3099 C C . GLU A 1 391 ? 3.893 18.449 3.706 1.00 83.62 391 GLU A C 1
ATOM 3101 O O . GLU A 1 391 ? 3.540 17.409 4.257 1.00 83.62 391 GLU A O 1
ATOM 3106 N N . GLU A 1 392 ? 4.218 19.541 4.403 1.00 86.75 392 GLU A N 1
ATOM 3107 C CA . GLU A 1 392 ? 4.100 19.631 5.863 1.00 86.75 392 GLU A CA 1
ATOM 3108 C C . GLU A 1 392 ? 2.640 19.469 6.313 1.00 86.75 392 GLU A C 1
ATOM 3110 O O . GLU A 1 392 ? 2.357 18.659 7.200 1.00 86.75 392 GLU A O 1
ATOM 3115 N N . GLU A 1 393 ? 1.697 20.159 5.658 1.00 87.38 393 GLU A N 1
ATOM 3116 C CA . GLU A 1 393 ? 0.263 20.014 5.935 1.00 87.38 393 GLU A CA 1
ATOM 3117 C C . GLU A 1 393 ? -0.214 18.577 5.671 1.00 87.38 393 GLU A C 1
ATOM 3119 O O . GLU A 1 393 ? -0.941 17.999 6.481 1.00 87.38 393 GLU A O 1
ATOM 3124 N N . ARG A 1 394 ? 0.248 17.951 4.580 1.00 84.81 394 ARG A N 1
ATOM 3125 C CA . ARG A 1 394 ? -0.042 16.545 4.262 1.00 84.81 394 ARG A CA 1
ATOM 3126 C C . ARG A 1 394 ? 0.471 15.600 5.347 1.00 84.81 394 ARG A C 1
ATOM 3128 O O . ARG A 1 394 ? -0.262 14.704 5.758 1.00 84.81 394 ARG A O 1
ATOM 3135 N N . GLN A 1 395 ? 1.720 15.756 5.781 1.00 81.94 395 GLN A N 1
ATOM 3136 C CA . GLN A 1 395 ? 2.324 14.889 6.796 1.00 81.94 395 GLN A CA 1
ATOM 3137 C C . GLN A 1 395 ? 1.612 15.028 8.141 1.00 81.94 395 GLN A C 1
ATOM 3139 O O . GLN A 1 395 ? 1.268 14.014 8.749 1.00 81.94 395 GLN A O 1
ATOM 3144 N N . ALA A 1 396 ? 1.319 16.262 8.562 1.00 87.25 396 ALA A N 1
ATOM 3145 C CA . ALA A 1 396 ? 0.528 16.520 9.759 1.00 87.25 396 ALA A CA 1
ATOM 3146 C C . ALA A 1 396 ? -0.856 15.863 9.657 1.00 87.25 396 ALA A C 1
ATOM 3148 O O . ALA A 1 396 ? -1.277 15.163 10.576 1.00 87.25 396 ALA A O 1
ATOM 3149 N N . LEU A 1 397 ? -1.525 16.003 8.509 1.00 87.50 397 LEU A N 1
ATOM 3150 C CA . LEU A 1 397 ? -2.844 15.425 8.281 1.00 87.50 397 LEU A CA 1
ATOM 3151 C C . LEU A 1 397 ? -2.827 13.893 8.315 1.00 87.50 397 LEU A C 1
ATOM 3153 O O . LEU A 1 397 ? -3.734 13.306 8.893 1.00 87.50 397 LEU A O 1
ATOM 3157 N N . ILE A 1 398 ? -1.798 13.241 7.764 1.00 81.94 398 ILE A N 1
ATOM 3158 C CA . ILE A 1 398 ? -1.646 11.776 7.830 1.00 81.94 398 ILE A CA 1
ATOM 3159 C C . ILE A 1 398 ? -1.531 11.306 9.285 1.00 81.94 398 ILE A C 1
ATOM 3161 O O . ILE A 1 398 ? -2.201 10.347 9.668 1.00 81.94 398 ILE A O 1
ATOM 3165 N N . ILE A 1 399 ? -0.716 11.983 10.101 1.00 82.44 399 ILE A N 1
ATOM 3166 C CA . ILE A 1 399 ? -0.539 11.637 11.520 1.00 82.44 399 ILE A CA 1
ATOM 3167 C C . ILE A 1 399 ? -1.855 11.837 12.275 1.00 82.44 399 ILE A C 1
ATOM 3169 O O . ILE A 1 399 ? -2.337 10.911 12.924 1.00 82.44 399 ILE A O 1
ATOM 3173 N N . THR A 1 400 ? -2.489 13.003 12.124 1.00 85.69 400 THR A N 1
ATOM 3174 C CA . THR A 1 400 ? -3.774 13.301 12.770 1.00 85.69 400 THR A CA 1
ATOM 3175 C C . THR A 1 400 ? -4.874 12.335 12.325 1.00 85.69 400 THR A C 1
ATOM 3177 O O . THR A 1 400 ? -5.689 11.918 13.141 1.00 85.69 400 THR A O 1
ATOM 3180 N N . GLN A 1 401 ? -4.905 11.931 11.052 1.00 84.81 401 GLN A N 1
ATOM 3181 C CA . GLN A 1 401 ? -5.878 10.963 10.543 1.00 84.81 401 GLN A CA 1
ATOM 3182 C C . GLN A 1 401 ? -5.672 9.571 11.159 1.00 84.81 401 GLN A C 1
ATOM 3184 O O . GLN A 1 401 ? -6.652 8.919 11.524 1.00 84.81 401 GLN A O 1
ATOM 3189 N N . ALA A 1 402 ? -4.418 9.133 11.311 1.00 80.19 402 ALA A N 1
ATOM 3190 C CA . ALA A 1 402 ? -4.086 7.867 11.960 1.00 80.19 402 ALA A CA 1
ATOM 3191 C C . ALA A 1 402 ? -4.449 7.881 13.457 1.00 80.19 402 ALA A C 1
ATOM 3193 O O . ALA A 1 402 ? -5.049 6.927 13.957 1.00 80.19 402 ALA A O 1
ATOM 3194 N N . GLU A 1 403 ? -4.145 8.973 14.164 1.00 84.88 403 GLU A N 1
ATOM 3195 C CA . GLU A 1 403 ? -4.521 9.171 15.570 1.00 84.88 403 GLU A CA 1
ATOM 3196 C C . GLU A 1 403 ? -6.041 9.194 15.754 1.00 84.88 403 GLU A C 1
ATOM 3198 O O . GLU A 1 403 ? -6.565 8.494 16.620 1.00 84.88 403 GLU A O 1
ATOM 3203 N N . ASN A 1 404 ? -6.763 9.922 14.899 1.00 87.12 404 ASN A N 1
ATOM 3204 C CA . ASN A 1 404 ? -8.224 9.974 14.917 1.00 87.12 404 ASN A CA 1
ATOM 3205 C C . ASN A 1 404 ? -8.841 8.591 14.682 1.00 87.12 404 ASN A C 1
ATOM 3207 O O . ASN A 1 404 ? -9.745 8.189 15.409 1.00 87.12 404 ASN A O 1
ATOM 3211 N N . GLN A 1 405 ? -8.353 7.839 13.692 1.00 82.06 405 GLN A N 1
ATOM 3212 C CA . GLN A 1 405 ? -8.880 6.509 13.389 1.00 82.06 405 GLN A CA 1
ATOM 3213 C C . GLN A 1 405 ? -8.611 5.515 14.527 1.00 82.06 405 GLN A C 1
ATOM 3215 O O . GLN A 1 405 ? -9.473 4.697 14.852 1.00 82.06 405 GLN A O 1
ATOM 3220 N N . ARG A 1 406 ? -7.444 5.617 15.172 1.00 83.50 406 ARG A N 1
ATOM 3221 C CA . ARG A 1 406 ? -7.118 4.837 16.368 1.00 83.50 406 ARG A CA 1
ATOM 3222 C C . ARG A 1 406 ? -8.028 5.195 17.543 1.00 83.50 406 ARG A C 1
ATOM 3224 O O . ARG A 1 406 ? -8.614 4.296 18.135 1.00 83.50 406 ARG A O 1
ATOM 3231 N N . ALA A 1 407 ? -8.184 6.482 17.842 1.00 86.81 407 ALA A N 1
ATOM 3232 C CA . ALA A 1 407 ? -9.024 6.958 18.937 1.00 86.81 407 ALA A CA 1
ATOM 3233 C C . ALA A 1 407 ? -10.506 6.598 18.734 1.00 86.81 407 ALA A C 1
ATOM 3235 O O . ALA A 1 407 ? -11.194 6.261 19.694 1.00 86.81 407 ALA A O 1
ATOM 3236 N N . LEU A 1 408 ? -10.990 6.602 17.486 1.00 85.50 408 LEU A N 1
ATOM 3237 C CA . LEU A 1 408 ? -12.342 6.161 17.142 1.00 85.50 408 LEU A CA 1
ATOM 3238 C C . LEU A 1 408 ? -12.536 4.666 17.439 1.00 85.50 408 LEU A C 1
ATOM 3240 O O . LEU A 1 408 ? -13.514 4.297 18.081 1.00 85.50 408 LEU A O 1
ATOM 3244 N N . LYS A 1 409 ? -11.569 3.818 17.067 1.00 84.12 409 LYS A N 1
ATOM 3245 C CA . LYS A 1 409 ? -11.601 2.386 17.397 1.00 84.12 409 LYS A CA 1
ATOM 3246 C C . LYS A 1 409 ? -11.515 2.133 18.907 1.00 84.12 409 LYS A C 1
ATOM 3248 O O . LYS A 1 409 ? -12.282 1.342 19.438 1.00 84.12 409 LYS A O 1
ATOM 3253 N N . GLU A 1 410 ? -10.633 2.835 19.615 1.00 87.25 410 GLU A N 1
ATOM 3254 C CA . GLU A 1 410 ? -10.511 2.714 21.075 1.00 87.25 410 GLU A CA 1
ATOM 3255 C C . GLU A 1 410 ? -11.801 3.152 21.797 1.00 87.25 410 GLU A C 1
ATOM 3257 O O . GLU A 1 410 ? -12.210 2.516 22.769 1.00 87.25 410 GLU A O 1
ATOM 3262 N N . ALA A 1 411 ? -12.482 4.197 21.310 1.00 86.75 411 ALA A N 1
ATOM 3263 C CA . ALA A 1 411 ? -13.782 4.613 21.836 1.00 86.75 411 ALA A CA 1
ATOM 3264 C C . ALA A 1 411 ? -14.865 3.543 21.612 1.00 86.75 411 ALA A C 1
ATOM 3266 O O . ALA A 1 411 ? -15.671 3.290 22.507 1.00 86.75 411 ALA A O 1
ATOM 3267 N N . GLU A 1 412 ? -14.868 2.881 20.453 1.00 83.12 412 GLU A N 1
ATOM 3268 C CA . GLU A 1 412 ? -15.783 1.773 20.150 1.00 83.12 412 GLU A CA 1
ATOM 3269 C C . GLU A 1 412 ? -15.544 0.552 21.026 1.00 83.12 412 GLU A C 1
ATOM 3271 O O . GLU A 1 412 ? -16.488 0.027 21.618 1.00 83.12 412 GLU A O 1
ATOM 3276 N N . ASP A 1 413 ? -14.286 0.131 21.144 1.00 86.81 413 ASP A N 1
ATOM 3277 C CA . ASP A 1 413 ? -13.891 -0.998 21.980 1.00 86.81 413 ASP A CA 1
ATOM 3278 C C . ASP A 1 413 ? -14.274 -0.728 23.441 1.00 86.81 413 ASP A C 1
ATOM 3280 O O . ASP A 1 413 ? -14.769 -1.617 24.133 1.00 86.81 413 ASP A O 1
ATOM 3284 N N . LYS A 1 414 ? -14.146 0.525 23.899 1.00 86.62 414 LYS A N 1
ATOM 3285 C CA . LYS A 1 414 ? -14.586 0.946 25.233 1.00 86.62 414 LYS A CA 1
ATOM 3286 C C . LYS A 1 414 ? -16.107 0.878 25.395 1.00 86.62 414 LYS A C 1
ATOM 3288 O O . LYS A 1 414 ? -16.572 0.357 26.405 1.00 86.62 414 LYS A O 1
ATOM 3293 N N . ILE A 1 415 ? -16.882 1.342 24.410 1.00 85.12 415 ILE A N 1
ATOM 3294 C CA . ILE A 1 415 ? -18.353 1.229 24.410 1.00 85.12 415 ILE A CA 1
ATOM 3295 C C . ILE A 1 415 ? -18.777 -0.247 24.484 1.00 85.12 415 ILE A C 1
ATOM 3297 O O . ILE A 1 415 ? -19.614 -0.610 25.311 1.00 85.12 415 ILE A O 1
ATOM 3301 N N . LEU A 1 416 ? -18.177 -1.108 23.658 1.00 85.31 416 LEU A N 1
ATOM 3302 C CA . LEU A 1 416 ? -18.447 -2.549 23.632 1.00 85.31 416 LEU A CA 1
ATOM 3303 C C . LEU A 1 416 ? -18.041 -3.237 24.940 1.00 85.31 416 LEU A C 1
ATOM 3305 O O . LEU A 1 416 ? -18.772 -4.085 25.457 1.00 85.31 416 LEU A O 1
ATOM 3309 N N . PHE A 1 417 ? -16.900 -2.854 25.510 1.00 87.31 417 PHE A N 1
ATOM 3310 C CA . PHE A 1 417 ? -16.436 -3.373 26.789 1.00 87.31 417 PHE A CA 1
ATOM 3311 C C . PHE A 1 417 ? -17.386 -2.988 27.926 1.00 87.31 417 PHE A C 1
ATOM 3313 O O . PHE A 1 417 ? -17.790 -3.854 28.698 1.00 87.31 417 PHE A O 1
ATOM 3320 N N . THR A 1 418 ? -17.814 -1.724 28.008 1.00 86.38 418 THR A N 1
ATOM 3321 C CA . THR A 1 418 ? -18.770 -1.280 29.032 1.00 86.38 418 THR A CA 1
ATOM 3322 C C . THR A 1 418 ? -20.117 -1.989 28.884 1.00 86.38 418 THR A C 1
ATOM 3324 O O . THR A 1 418 ? -20.664 -2.447 29.882 1.00 86.38 418 THR A O 1
ATOM 3327 N N . LEU A 1 419 ? -20.629 -2.162 27.659 1.00 82.56 419 LEU A N 1
ATOM 3328 C CA . LEU A 1 419 ? -21.881 -2.892 27.416 1.00 82.56 419 LEU A CA 1
ATOM 3329 C C . LEU A 1 419 ? -21.786 -4.383 27.764 1.00 82.56 419 LEU A C 1
ATOM 3331 O O . LEU A 1 419 ? -22.754 -4.940 28.271 1.00 82.56 419 LEU A O 1
ATOM 3335 N N . SER A 1 420 ? -20.645 -5.027 27.500 1.00 85.50 420 SER A N 1
ATOM 3336 C CA . SER A 1 420 ? -20.451 -6.455 27.793 1.00 85.50 420 SER A CA 1
ATOM 3337 C C . SER A 1 420 ? -20.158 -6.741 29.267 1.00 85.50 420 SER A C 1
ATOM 3339 O O . SER A 1 420 ? -20.584 -7.771 29.776 1.00 85.50 420 SER A O 1
ATOM 3341 N N . SER A 1 421 ? -19.478 -5.823 29.958 1.00 83.56 421 SER A N 1
ATOM 3342 C CA . SER A 1 421 ? -19.132 -5.950 31.383 1.00 83.56 421 SER A CA 1
ATOM 3343 C C . SER A 1 421 ? -20.294 -5.607 32.318 1.00 83.56 421 SER A C 1
ATOM 3345 O O . SER A 1 421 ? -20.259 -5.941 33.499 1.00 83.56 421 SER A O 1
ATOM 3347 N N . SER A 1 422 ? -21.315 -4.915 31.806 1.00 79.38 422 SER A N 1
ATOM 3348 C CA . SER A 1 4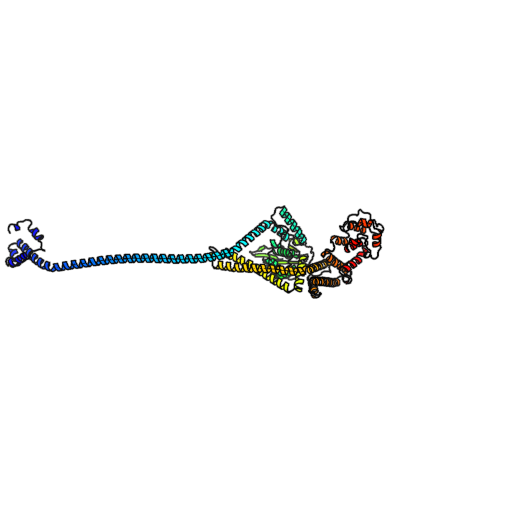22 ? -22.507 -4.542 32.568 1.00 79.38 422 SER A CA 1
ATOM 3349 C C . SER A 1 422 ? -23.420 -5.759 32.752 1.00 79.38 422 SER A C 1
ATOM 3351 O O . SER A 1 422 ? -24.342 -5.985 31.968 1.00 79.38 422 SER A O 1
ATOM 3353 N N . GLU A 1 423 ? -23.180 -6.561 33.789 1.00 69.50 423 GLU A N 1
ATOM 3354 C CA . GLU A 1 423 ? -24.084 -7.646 34.176 1.00 69.50 423 GLU A CA 1
ATOM 3355 C C . GLU A 1 423 ? -25.305 -7.085 34.931 1.00 69.50 423 GLU A C 1
ATOM 3357 O O . GLU A 1 423 ? -25.184 -6.510 36.011 1.00 69.50 423 GLU A O 1
ATOM 3362 N N . GLY A 1 424 ? -26.509 -7.251 34.372 1.00 73.31 424 GLY A N 1
ATOM 3363 C CA . GLY A 1 424 ? -27.766 -6.833 35.006 1.00 73.31 424 GLY A CA 1
ATOM 3364 C C . GLY A 1 424 ? -28.388 -5.567 34.407 1.00 73.31 424 GLY A C 1
ATOM 3365 O O . GLY A 1 424 ? -28.389 -5.365 33.193 1.00 73.31 424 GLY A O 1
ATOM 3366 N N . ASN A 1 425 ? -29.017 -4.738 35.247 1.00 75.06 425 ASN A N 1
ATOM 3367 C CA . ASN A 1 425 ? -29.733 -3.546 34.790 1.00 75.06 425 ASN A CA 1
ATOM 3368 C C . ASN A 1 425 ? -28.772 -2.364 34.601 1.00 75.06 425 ASN A C 1
ATOM 3370 O O . ASN A 1 425 ? -28.468 -1.650 35.554 1.00 75.06 425 ASN A O 1
ATOM 3374 N N . ILE A 1 426 ? -28.362 -2.105 33.358 1.00 79.69 426 ILE A N 1
ATOM 3375 C CA . ILE A 1 426 ? -27.447 -1.002 33.006 1.00 79.69 426 ILE A CA 1
ATOM 3376 C C . ILE A 1 426 ? -27.949 0.388 33.439 1.00 79.69 426 ILE A C 1
ATOM 3378 O O . ILE A 1 426 ? -27.167 1.319 33.576 1.00 79.69 426 ILE A O 1
ATOM 3382 N N . LEU A 1 427 ? -29.256 0.546 33.688 1.00 81.12 427 LEU A N 1
ATOM 3383 C CA . LEU A 1 427 ? -29.829 1.802 34.188 1.00 81.12 427 LEU A CA 1
ATOM 3384 C C . LEU A 1 427 ? -29.442 2.103 35.643 1.00 81.12 427 LEU A C 1
ATOM 3386 O O . LEU A 1 427 ? -29.635 3.228 36.113 1.00 81.12 427 LEU A O 1
ATOM 3390 N N . GLU A 1 428 ? -28.940 1.112 36.373 1.00 77.94 428 GLU A N 1
ATOM 3391 C CA . GLU A 1 428 ? -28.514 1.257 37.765 1.00 77.94 428 GLU A CA 1
ATOM 3392 C C . GLU A 1 428 ? -27.025 1.599 37.875 1.00 77.94 428 GLU A C 1
ATOM 3394 O O . GLU A 1 428 ? -26.640 2.264 38.837 1.00 77.94 428 GLU A O 1
ATOM 3399 N N . ASP A 1 429 ? -26.231 1.278 36.849 1.00 82.50 429 ASP A N 1
ATOM 3400 C CA . ASP A 1 429 ? -24.814 1.626 36.762 1.00 82.50 429 ASP A CA 1
ATOM 3401 C C . ASP A 1 429 ? -24.621 3.038 36.180 1.00 82.50 429 ASP A C 1
ATOM 3403 O O . ASP A 1 429 ? -24.627 3.279 34.971 1.00 82.50 429 ASP A O 1
ATOM 3407 N N . GLU A 1 430 ? -24.466 4.007 37.078 1.00 79.62 430 GLU A N 1
ATOM 3408 C CA . GLU A 1 430 ? -24.207 5.403 36.721 1.00 79.62 430 GLU A CA 1
ATOM 3409 C C . GLU A 1 430 ? -22.861 5.592 36.011 1.00 79.62 430 GLU A C 1
ATOM 3411 O O . GLU A 1 430 ? -22.778 6.357 35.048 1.00 79.62 430 GLU A O 1
ATOM 3416 N N . ALA A 1 431 ? -21.832 4.849 36.427 1.00 81.69 431 ALA A N 1
ATOM 3417 C CA . ALA A 1 431 ? -20.489 4.959 35.870 1.00 81.69 431 ALA A CA 1
ATOM 3418 C C . ALA A 1 431 ? -20.438 4.440 34.427 1.00 81.69 431 ALA A C 1
ATOM 3420 O O . ALA A 1 431 ? -19.781 5.042 33.569 1.00 81.69 431 ALA A O 1
ATOM 3421 N N . ALA A 1 432 ? -21.173 3.364 34.130 1.00 82.94 432 ALA A N 1
ATOM 3422 C CA . ALA A 1 432 ? -21.326 2.858 32.770 1.00 82.94 432 ALA A CA 1
ATOM 3423 C C . ALA A 1 432 ? -21.981 3.900 31.852 1.00 82.94 432 ALA A C 1
ATOM 3425 O O . ALA A 1 432 ? -21.498 4.141 30.746 1.00 82.94 432 ALA A O 1
ATOM 3426 N N . ILE A 1 433 ? -23.041 4.571 32.312 1.00 83.38 433 ILE A N 1
ATOM 3427 C CA . ILE A 1 433 ? -23.768 5.563 31.505 1.00 83.38 433 ILE A CA 1
ATOM 3428 C C . ILE A 1 433 ? -22.916 6.803 31.229 1.00 83.38 433 ILE A C 1
ATOM 3430 O O . ILE A 1 433 ? -22.889 7.271 30.092 1.00 83.38 433 ILE A O 1
ATOM 3434 N N . GLU A 1 434 ? -22.194 7.322 32.222 1.00 83.06 434 GLU A N 1
ATOM 3435 C CA . GLU A 1 434 ? -21.282 8.456 32.015 1.00 83.06 434 GLU A CA 1
ATOM 3436 C C . GLU A 1 434 ? -20.119 8.099 31.079 1.00 83.06 434 GLU A C 1
ATOM 3438 O O . GLU A 1 434 ? -19.725 8.895 30.219 1.00 83.06 434 GLU A O 1
ATOM 3443 N N . THR A 1 435 ? -19.596 6.875 31.188 1.00 84.56 435 THR A N 1
ATOM 3444 C CA . THR A 1 435 ? -18.542 6.376 30.296 1.00 84.56 435 THR A CA 1
ATOM 3445 C C . THR A 1 435 ? -19.043 6.239 28.857 1.00 84.56 435 THR A C 1
ATOM 3447 O O . THR A 1 435 ? -18.327 6.606 27.923 1.00 84.56 435 THR A O 1
ATOM 3450 N N . LEU A 1 436 ? -20.275 5.764 28.659 1.00 84.25 436 LEU A N 1
ATOM 3451 C CA . LEU A 1 436 ? -20.903 5.656 27.339 1.00 84.25 436 LEU A CA 1
ATOM 3452 C C . LEU A 1 436 ? -21.182 7.033 26.720 1.00 84.25 436 LEU A C 1
ATOM 3454 O O . LEU A 1 436 ? -20.875 7.242 25.548 1.00 84.25 436 LEU A O 1
ATOM 3458 N N . ASP A 1 437 ? -21.718 7.977 27.499 1.00 83.69 437 ASP A N 1
ATOM 3459 C CA . ASP A 1 437 ? -22.034 9.335 27.032 1.00 83.69 437 ASP A CA 1
ATOM 3460 C C . ASP A 1 437 ? -20.752 10.089 26.632 1.00 83.69 437 ASP A C 1
ATOM 3462 O O . ASP A 1 437 ? -20.652 10.637 25.533 1.00 83.69 437 ASP A O 1
ATOM 3466 N N . SER A 1 438 ? -19.711 10.027 27.472 1.00 86.25 438 SER A N 1
ATOM 3467 C CA . SER A 1 438 ? -18.410 10.643 27.177 1.00 86.25 438 SER A CA 1
ATOM 3468 C C . SER A 1 438 ? -17.709 10.012 25.968 1.00 86.25 438 SER A C 1
ATOM 3470 O O . SER A 1 438 ? -17.231 10.739 25.097 1.00 86.25 438 SER A O 1
ATOM 3472 N N . SER A 1 439 ? -17.691 8.678 25.859 1.00 87.12 439 SER A N 1
ATOM 3473 C CA . SER A 1 439 ? -17.061 7.980 24.723 1.00 87.12 439 SER A CA 1
ATOM 3474 C C . SER A 1 439 ? -17.790 8.263 23.406 1.00 87.12 439 SER A C 1
ATOM 3476 O O . SER A 1 439 ? -17.148 8.417 22.366 1.00 87.12 439 SER A O 1
ATOM 3478 N N . LYS A 1 440 ? -19.120 8.415 23.445 1.00 83.25 440 LYS A N 1
ATOM 3479 C CA . LYS A 1 440 ? -19.911 8.809 22.277 1.00 83.25 440 LYS A CA 1
ATOM 3480 C C . LYS A 1 440 ? -19.600 10.232 21.822 1.00 83.25 440 LYS A C 1
ATOM 3482 O O . LYS A 1 440 ? -19.375 10.442 20.634 1.00 83.25 440 LYS A O 1
ATOM 3487 N N . LEU A 1 441 ? -19.587 11.203 22.738 1.00 84.88 441 LEU A N 1
ATOM 3488 C CA . LEU A 1 441 ? -19.279 12.596 22.392 1.00 84.88 441 LEU A CA 1
ATOM 3489 C C . LEU A 1 441 ? -17.909 12.708 21.713 1.00 84.88 441 LEU A C 1
ATOM 3491 O O . LEU A 1 441 ? -17.776 13.410 20.711 1.00 84.88 441 LEU A O 1
ATOM 3495 N N . ILE A 1 442 ? -16.927 11.955 22.216 1.00 86.44 442 ILE A N 1
ATOM 3496 C CA . ILE A 1 442 ? -15.592 11.853 21.622 1.00 86.44 442 ILE A CA 1
ATOM 3497 C C . ILE A 1 442 ? -15.668 11.236 20.215 1.00 86.44 442 ILE A C 1
ATOM 3499 O O . ILE A 1 442 ? -15.119 11.809 19.276 1.00 86.44 442 ILE A O 1
ATOM 3503 N N . SER A 1 443 ? -16.383 10.120 20.034 1.00 86.44 443 SER A N 1
ATOM 3504 C CA . SER A 1 443 ? -16.559 9.469 18.724 1.00 86.44 443 SER A CA 1
ATOM 3505 C C . SER A 1 443 ? -17.223 10.392 17.687 1.00 86.44 443 SER A C 1
ATOM 3507 O O . SER A 1 443 ? -16.732 10.526 16.564 1.00 86.44 443 SER A O 1
ATOM 3509 N N . ASP A 1 444 ? -18.285 11.110 18.071 1.00 84.94 444 ASP A N 1
ATOM 3510 C CA . ASP A 1 444 ? -18.987 12.065 17.204 1.00 84.94 444 ASP A CA 1
ATOM 3511 C C . ASP A 1 444 ? -18.094 13.258 16.816 1.00 84.94 444 ASP A C 1
ATOM 3513 O O . ASP A 1 444 ? -18.126 13.727 15.671 1.00 84.94 444 ASP A O 1
ATOM 3517 N N . GLU A 1 445 ? -17.286 13.765 17.752 1.00 88.38 445 GLU A N 1
ATOM 3518 C CA . GLU A 1 445 ? -16.326 14.839 17.486 1.00 88.38 445 GLU A CA 1
ATOM 3519 C C . GLU A 1 445 ? -15.216 14.373 16.536 1.00 88.38 445 GLU A C 1
ATOM 3521 O O . GLU A 1 445 ? -14.925 15.051 15.544 1.00 88.38 445 GLU A O 1
ATOM 3526 N N . ILE A 1 446 ? -14.634 13.199 16.795 1.00 88.50 446 ILE A N 1
ATOM 3527 C CA . ILE A 1 446 ? -13.590 12.606 15.956 1.00 88.50 446 ILE A CA 1
ATOM 3528 C C . ILE A 1 446 ? -14.137 12.310 14.559 1.00 88.50 446 ILE A C 1
ATOM 3530 O O . ILE A 1 446 ? -13.486 12.648 13.577 1.00 88.50 446 ILE A O 1
ATOM 3534 N N . SER A 1 447 ? -15.354 11.774 14.435 1.00 85.81 447 SER A N 1
ATOM 3535 C CA . SER A 1 447 ? -15.985 11.506 13.137 1.00 85.81 447 SER A CA 1
ATOM 3536 C C . SER A 1 447 ? -16.151 12.782 12.301 1.00 85.81 447 SER A C 1
ATOM 3538 O O . SER A 1 447 ? -15.884 12.786 11.096 1.00 85.81 447 SER A O 1
ATOM 3540 N N . LYS A 1 448 ? -16.530 13.905 12.928 1.00 89.00 448 LYS A N 1
ATOM 3541 C CA . LYS A 1 448 ? -16.592 15.209 12.245 1.00 89.00 448 LYS A CA 1
ATOM 3542 C C . LYS A 1 448 ? -15.207 15.691 11.815 1.00 89.00 448 LYS A C 1
ATOM 3544 O O . LYS A 1 448 ? -15.055 16.109 10.668 1.00 89.00 448 LYS A O 1
ATOM 3549 N N . LYS A 1 449 ? -14.203 15.606 12.697 1.00 89.31 449 LYS A N 1
ATOM 3550 C CA . LYS A 1 449 ? -12.809 15.962 12.368 1.00 89.31 449 LYS A CA 1
ATOM 3551 C C . LYS A 1 449 ? -12.266 15.102 11.227 1.00 89.31 449 LYS A C 1
ATOM 3553 O O . LYS A 1 449 ? -11.624 15.634 10.327 1.00 89.31 449 LYS A O 1
ATOM 3558 N N . GLN A 1 450 ? -12.591 13.813 11.218 1.00 85.75 450 GLN A N 1
ATOM 3559 C CA . GLN A 1 450 ? -12.186 12.866 10.186 1.00 85.75 450 GLN A CA 1
ATOM 3560 C C . GLN A 1 450 ? -12.755 13.244 8.816 1.00 85.75 450 GLN A C 1
ATOM 3562 O O . GLN A 1 450 ? -12.006 13.296 7.846 1.00 85.75 450 GLN A O 1
ATOM 3567 N N . LYS A 1 451 ? -14.045 13.596 8.730 1.00 88.12 451 LYS A N 1
ATOM 3568 C CA . LYS A 1 451 ? -14.657 14.051 7.467 1.00 88.12 451 LYS A CA 1
ATOM 3569 C C . LYS A 1 451 ? -13.980 15.304 6.913 1.00 88.12 451 LYS A C 1
ATOM 3571 O O . LYS A 1 451 ? -13.715 15.382 5.718 1.00 88.12 451 LYS A O 1
ATOM 3576 N N . VAL A 1 452 ? -13.663 16.266 7.782 1.00 89.50 452 VAL A N 1
ATOM 3577 C CA . VAL A 1 452 ? -12.931 17.477 7.379 1.00 89.50 452 VAL A CA 1
ATOM 3578 C C . VAL A 1 452 ? -11.518 17.124 6.910 1.00 89.50 452 VAL A C 1
ATOM 3580 O O . VAL A 1 452 ? -11.087 17.607 5.866 1.00 89.50 452 VAL A O 1
ATOM 3583 N N . ALA A 1 453 ? -10.813 16.248 7.633 1.00 88.50 453 ALA A N 1
ATOM 3584 C CA . ALA A 1 453 ? -9.485 15.780 7.245 1.00 88.50 453 ALA A CA 1
ATOM 3585 C C . ALA A 1 453 ? -9.503 15.063 5.883 1.00 88.50 453 ALA A C 1
ATOM 3587 O O . ALA A 1 453 ? -8.634 15.316 5.056 1.00 88.50 453 ALA A O 1
ATOM 3588 N N . GLU A 1 454 ? -10.515 14.241 5.597 1.00 87.56 454 GLU A N 1
ATOM 3589 C CA . GLU A 1 454 ? -10.677 13.568 4.302 1.00 87.56 454 GLU A CA 1
ATOM 3590 C C . GLU A 1 454 ? -10.916 14.550 3.146 1.00 87.56 454 GLU A C 1
ATOM 3592 O O . GLU A 1 454 ? -10.345 14.395 2.063 1.00 87.56 454 GLU A O 1
ATOM 3597 N N . GLU A 1 455 ? -11.739 15.582 3.347 1.00 89.81 455 GLU A N 1
ATOM 3598 C CA . GLU A 1 455 ? -11.950 16.624 2.337 1.00 89.81 455 GLU A CA 1
ATOM 3599 C C . GLU A 1 455 ? -10.681 17.445 2.085 1.00 89.81 455 GLU A C 1
ATOM 3601 O O . GLU A 1 455 ? -10.346 17.734 0.931 1.00 89.81 455 GLU A O 1
ATOM 3606 N N . THR A 1 456 ? -9.951 17.795 3.144 1.00 88.56 456 THR A N 1
ATOM 3607 C CA . THR A 1 456 ? -8.665 18.493 3.035 1.00 88.56 456 THR A CA 1
ATOM 3608 C C . THR A 1 456 ? -7.624 17.615 2.339 1.00 88.56 456 THR A C 1
ATOM 3610 O O . THR A 1 456 ? -6.972 18.083 1.406 1.00 88.56 456 THR A O 1
ATOM 3613 N N . ALA A 1 457 ? -7.540 16.323 2.675 1.00 86.94 457 ALA A N 1
ATOM 3614 C CA . ALA A 1 457 ? -6.664 15.363 2.004 1.00 86.94 457 ALA A CA 1
ATOM 3615 C C . ALA A 1 457 ? -6.925 15.308 0.493 1.00 86.94 457 ALA A C 1
ATOM 3617 O O . ALA A 1 457 ? -5.982 15.333 -0.295 1.00 86.94 457 ALA A O 1
ATOM 3618 N N . LYS A 1 458 ? -8.199 15.305 0.072 1.00 89.06 458 LYS A N 1
ATOM 3619 C CA . LYS A 1 458 ? -8.575 15.336 -1.352 1.00 89.06 458 LYS A CA 1
ATOM 3620 C C . LYS A 1 458 ? -8.116 16.617 -2.051 1.00 89.06 458 LYS A C 1
ATOM 3622 O O . LYS A 1 458 ? -7.651 16.549 -3.186 1.00 89.06 458 LYS A O 1
ATOM 3627 N N . LYS A 1 459 ? -8.218 17.778 -1.395 1.00 89.44 459 LYS A N 1
ATOM 3628 C CA . LYS A 1 459 ? -7.746 19.063 -1.951 1.00 89.44 459 LYS A CA 1
ATOM 3629 C C . LYS A 1 459 ? -6.221 19.106 -2.084 1.00 89.44 459 LYS A C 1
ATOM 3631 O O . LYS A 1 459 ? -5.709 19.578 -3.103 1.00 89.44 459 LYS A O 1
ATOM 3636 N N . ILE A 1 460 ? -5.507 18.589 -1.083 1.00 88.06 460 ILE A N 1
ATOM 3637 C CA . ILE A 1 460 ? -4.045 18.458 -1.112 1.00 88.06 460 ILE A CA 1
ATOM 3638 C C . ILE A 1 460 ? -3.636 17.511 -2.240 1.00 88.06 460 ILE A C 1
ATOM 3640 O O . ILE A 1 460 ? -2.763 17.847 -3.036 1.00 88.06 460 ILE A O 1
ATOM 3644 N N . GLU A 1 461 ? -4.300 16.361 -2.364 1.00 86.62 461 GLU A N 1
ATOM 3645 C CA . GLU A 1 461 ? -4.009 15.394 -3.419 1.00 86.62 461 GLU A CA 1
ATOM 3646 C C . GLU A 1 461 ? -4.262 15.988 -4.808 1.00 86.62 461 GLU A C 1
ATOM 3648 O O . GLU A 1 461 ? -3.397 15.881 -5.669 1.00 86.62 461 GLU A O 1
ATOM 3653 N N . ALA A 1 462 ? -5.369 16.708 -5.013 1.00 89.62 462 ALA A N 1
ATOM 3654 C CA . ALA A 1 462 ? -5.631 17.409 -6.270 1.00 89.62 462 ALA A CA 1
ATOM 3655 C C . ALA A 1 462 ? -4.511 18.407 -6.622 1.00 89.62 462 ALA A C 1
ATOM 3657 O O . ALA A 1 462 ? -4.031 18.419 -7.751 1.00 89.62 462 ALA A O 1
ATOM 3658 N N . SER A 1 463 ? -4.027 19.172 -5.637 1.00 88.31 463 SER A N 1
ATOM 3659 C CA . SER A 1 463 ? -2.894 20.095 -5.821 1.00 88.31 463 SER A CA 1
ATOM 3660 C C . SER A 1 463 ? -1.565 19.375 -6.085 1.00 88.31 463 SER A C 1
ATOM 3662 O O . SER A 1 463 ? -0.655 19.946 -6.681 1.00 88.31 463 SER A O 1
ATOM 3664 N N . ARG A 1 464 ? -1.428 18.123 -5.634 1.00 88.94 464 ARG A N 1
ATOM 3665 C CA . ARG A 1 464 ? -0.257 17.268 -5.870 1.00 88.94 464 ARG A CA 1
ATOM 3666 C C . ARG A 1 464 ? -0.246 16.745 -7.305 1.00 88.94 464 ARG A C 1
ATOM 3668 O O . ARG A 1 464 ? 0.799 16.756 -7.949 1.00 88.94 464 ARG A O 1
ATOM 3675 N N . GLN A 1 465 ? -1.408 16.342 -7.822 1.00 89.06 465 GLN A N 1
ATOM 3676 C CA . GLN A 1 465 ? -1.570 15.791 -9.174 1.00 89.06 465 GLN A CA 1
ATOM 3677 C C . GLN A 1 465 ? -1.113 16.757 -10.279 1.00 89.06 465 GLN A C 1
ATOM 3679 O O . GLN A 1 465 ? -0.628 16.313 -11.317 1.00 89.06 465 GLN A O 1
ATOM 3684 N N . ASP A 1 466 ? -1.146 18.064 -10.026 1.00 91.06 466 ASP A N 1
ATOM 3685 C CA . ASP A 1 466 ? -0.583 19.100 -10.899 1.00 91.06 466 ASP A CA 1
ATOM 3686 C C . ASP A 1 466 ? 0.904 18.869 -11.257 1.00 91.06 466 ASP A C 1
ATOM 3688 O O . ASP A 1 466 ? 1.356 19.241 -12.343 1.00 91.06 466 ASP A O 1
ATOM 3692 N N . TYR A 1 467 ? 1.674 18.222 -10.373 1.00 91.94 467 TYR A N 1
ATOM 3693 C CA . TYR A 1 467 ? 3.088 17.882 -10.575 1.00 91.94 467 TYR A CA 1
ATOM 3694 C C . TYR A 1 467 ? 3.304 16.440 -11.068 1.00 91.94 467 TYR A C 1
ATOM 3696 O O . TYR A 1 467 ? 4.435 16.040 -11.342 1.00 91.94 467 TYR A O 1
ATOM 3704 N N . LYS A 1 468 ? 2.245 15.644 -11.242 1.00 91.88 468 LYS A N 1
ATOM 3705 C CA . LYS A 1 468 ? 2.349 14.263 -11.738 1.00 91.88 468 LYS A CA 1
ATOM 3706 C C . LYS A 1 468 ? 3.068 14.138 -13.093 1.00 91.88 468 LYS A C 1
ATOM 3708 O O . LYS A 1 468 ? 3.922 13.257 -13.201 1.00 91.88 468 LYS A O 1
ATOM 3713 N N . PRO A 1 469 ? 2.868 15.034 -14.085 1.00 92.81 469 PRO A N 1
ATOM 3714 C CA . PRO A 1 469 ? 3.520 14.891 -15.390 1.00 92.81 469 PRO A CA 1
ATOM 3715 C C . PRO A 1 469 ? 5.056 14.909 -15.346 1.00 92.81 469 PRO A C 1
ATOM 3717 O O . PRO A 1 469 ? 5.705 14.255 -16.161 1.00 92.81 469 PRO A O 1
ATOM 3720 N N . ILE A 1 470 ? 5.677 15.650 -14.414 1.00 93.31 470 ILE A N 1
ATOM 3721 C CA . ILE A 1 470 ? 7.145 15.636 -14.268 1.00 93.31 470 ILE A CA 1
ATOM 3722 C C . ILE A 1 470 ? 7.625 14.356 -13.576 1.00 93.31 470 ILE A C 1
ATOM 3724 O O . ILE A 1 470 ? 8.696 13.853 -13.923 1.00 93.31 470 ILE A O 1
ATOM 3728 N N . ALA A 1 471 ? 6.848 13.814 -12.638 1.00 93.25 471 ALA A N 1
ATOM 3729 C CA . ALA A 1 471 ? 7.170 12.565 -11.957 1.00 93.25 471 ALA A CA 1
ATOM 3730 C C . ALA A 1 471 ? 7.085 11.365 -12.916 1.00 93.25 471 ALA A C 1
ATOM 3732 O O . ALA A 1 471 ? 8.036 10.590 -12.993 1.00 93.25 471 ALA A O 1
ATOM 3733 N N . GLU A 1 472 ? 6.019 11.277 -13.720 1.00 92.06 472 GLU A N 1
ATOM 3734 C CA . GLU A 1 472 ? 5.870 10.295 -14.808 1.00 92.06 472 GLU A CA 1
ATOM 3735 C C . GLU A 1 472 ? 7.040 10.360 -15.787 1.00 92.06 472 GLU A C 1
ATOM 3737 O O . GLU A 1 472 ? 7.720 9.360 -16.024 1.00 92.06 472 GLU A O 1
ATOM 3742 N N . TYR A 1 473 ? 7.330 11.563 -16.289 1.00 92.56 473 TYR A N 1
ATOM 3743 C CA . TYR A 1 473 ? 8.442 11.795 -17.204 1.00 92.56 473 TYR A CA 1
ATOM 3744 C C . TYR A 1 473 ? 9.782 11.336 -16.613 1.00 92.56 473 TYR A C 1
ATOM 3746 O O . TYR A 1 473 ? 10.559 10.651 -17.272 1.00 92.56 473 TYR A O 1
ATOM 3754 N N . SER A 1 474 ? 10.045 11.667 -15.350 1.00 94.00 474 SER A N 1
ATOM 3755 C CA . SER A 1 474 ? 11.301 11.322 -14.678 1.00 94.00 474 SER A CA 1
ATOM 3756 C C . SER A 1 474 ? 11.405 9.824 -14.375 1.00 94.00 474 SER A C 1
ATOM 3758 O O . SER A 1 474 ? 12.489 9.257 -14.485 1.00 94.00 474 SER A O 1
ATOM 3760 N N . ALA A 1 475 ? 10.295 9.154 -14.061 1.00 93.19 475 ALA A N 1
ATOM 3761 C CA . ALA A 1 475 ? 10.280 7.707 -13.870 1.00 93.19 475 ALA A CA 1
ATOM 3762 C C . ALA A 1 475 ? 10.672 6.968 -15.159 1.00 93.19 475 ALA A C 1
ATOM 3764 O O . ALA A 1 475 ? 11.503 6.064 -15.111 1.00 93.19 475 ALA A O 1
ATOM 3765 N N . ILE A 1 476 ? 10.162 7.394 -16.322 1.00 92.19 476 ILE A N 1
ATOM 3766 C CA . ILE A 1 476 ? 10.549 6.827 -17.628 1.00 92.19 476 ILE A CA 1
ATOM 3767 C C . ILE A 1 476 ? 12.062 6.921 -17.833 1.00 92.19 476 ILE A C 1
ATOM 3769 O O . ILE A 1 476 ? 12.700 5.938 -18.211 1.00 92.19 476 ILE A O 1
ATOM 3773 N N . LEU A 1 477 ? 12.648 8.083 -17.527 1.00 93.06 477 LEU A N 1
ATOM 3774 C CA . LEU A 1 477 ? 14.090 8.287 -17.627 1.00 93.06 477 LEU A CA 1
ATOM 3775 C C . LEU A 1 477 ? 14.874 7.324 -16.732 1.00 93.06 477 LEU A C 1
ATOM 3777 O O . LEU A 1 477 ? 15.875 6.770 -17.174 1.00 93.06 477 LEU A O 1
ATOM 3781 N N . PHE A 1 478 ? 14.414 7.082 -15.503 1.00 93.06 478 PHE A N 1
ATOM 3782 C CA . PHE A 1 478 ? 15.054 6.116 -14.613 1.00 93.06 478 PHE A CA 1
ATOM 3783 C C . PHE A 1 478 ? 15.034 4.695 -15.185 1.00 93.06 478 PHE A C 1
ATOM 3785 O O . PHE A 1 478 ? 16.070 4.033 -15.184 1.00 93.06 478 PHE A O 1
ATOM 3792 N N . PHE A 1 479 ? 13.897 4.226 -15.710 1.00 90.44 479 PHE A N 1
ATOM 3793 C CA . PHE A 1 479 ? 13.826 2.880 -16.290 1.00 90.44 479 PHE A CA 1
ATOM 3794 C C . PHE A 1 479 ? 14.704 2.737 -17.537 1.00 90.44 479 PHE A C 1
ATOM 3796 O O . PHE A 1 479 ? 15.329 1.695 -17.704 1.00 90.44 479 PHE A O 1
ATOM 3803 N N . CYS A 1 480 ? 14.877 3.805 -18.327 1.00 90.62 480 CYS A N 1
ATOM 3804 C CA . CYS A 1 480 ? 15.862 3.809 -19.414 1.00 90.62 480 CYS A CA 1
ATOM 3805 C C . CYS A 1 480 ? 17.283 3.534 -18.903 1.00 90.62 480 CYS A C 1
ATOM 3807 O O . CYS A 1 480 ? 18.020 2.773 -19.522 1.00 90.62 480 CYS A O 1
ATOM 3809 N N . LEU A 1 481 ? 17.674 4.132 -17.771 1.00 90.75 481 LEU A N 1
ATOM 3810 C CA . LEU A 1 481 ? 18.986 3.889 -17.155 1.00 90.75 481 LEU A CA 1
ATOM 3811 C C . LEU A 1 481 ? 19.086 2.493 -16.560 1.00 90.75 481 LEU A C 1
ATOM 3813 O O . LEU A 1 481 ? 20.135 1.864 -16.643 1.00 90.75 481 LEU A O 1
ATOM 3817 N N . ASN A 1 482 ? 18.001 2.018 -15.952 1.00 87.81 482 ASN A N 1
ATOM 3818 C CA . ASN A 1 482 ? 17.952 0.698 -15.346 1.00 87.81 482 ASN A CA 1
ATOM 3819 C C . ASN A 1 482 ? 18.133 -0.408 -16.393 1.00 87.81 482 ASN A C 1
ATOM 3821 O O . ASN A 1 482 ? 18.559 -1.499 -16.038 1.00 87.81 482 ASN A O 1
ATOM 3825 N N . ASP A 1 483 ? 17.860 -0.142 -17.671 1.00 87.75 483 ASP A N 1
ATOM 3826 C CA . ASP A 1 483 ? 18.049 -1.099 -18.764 1.00 87.75 483 ASP A CA 1
ATOM 3827 C C . ASP A 1 483 ? 19.424 -1.004 -19.452 1.00 87.75 483 ASP A C 1
ATOM 3829 O O . ASP A 1 483 ? 19.790 -1.916 -20.194 1.00 87.75 483 ASP A O 1
ATOM 3833 N N . LEU A 1 484 ? 20.238 0.018 -19.152 1.00 90.00 484 LEU A N 1
ATOM 3834 C CA . LEU A 1 484 ? 21.616 0.138 -19.658 1.00 90.00 484 LEU A CA 1
ATOM 3835 C C . LEU A 1 484 ? 22.568 -1.012 -19.281 1.00 90.00 484 LEU A C 1
ATOM 3837 O O . LEU A 1 484 ? 23.427 -1.326 -20.107 1.00 90.00 484 LEU A O 1
ATOM 3841 N N . PRO A 1 485 ? 22.434 -1.692 -18.123 1.00 88.75 485 PRO A N 1
ATOM 3842 C CA . PRO A 1 485 ? 23.230 -2.876 -17.809 1.00 88.75 485 PRO A CA 1
ATOM 3843 C C . PRO A 1 485 ? 23.108 -4.009 -18.836 1.00 88.75 485 PRO A C 1
ATOM 3845 O O . PRO A 1 485 ? 23.985 -4.866 -18.891 1.00 88.75 485 PRO A O 1
ATOM 3848 N N . ASN A 1 486 ? 22.043 -4.023 -19.652 1.00 88.44 486 ASN A N 1
ATOM 3849 C CA . ASN A 1 486 ? 21.886 -4.989 -20.744 1.00 88.44 486 ASN A CA 1
ATOM 3850 C C . ASN A 1 486 ? 22.860 -4.731 -21.909 1.00 88.44 486 ASN A C 1
ATOM 3852 O O . ASN A 1 486 ? 23.082 -5.628 -22.717 1.00 88.44 486 ASN A O 1
ATOM 3856 N N . ILE A 1 487 ? 23.411 -3.515 -22.015 1.00 89.44 487 ILE A N 1
ATOM 3857 C CA . ILE A 1 487 ? 24.444 -3.155 -22.996 1.00 89.44 487 ILE A CA 1
ATOM 3858 C C . ILE A 1 487 ? 25.817 -3.507 -22.429 1.00 89.44 487 ILE A C 1
ATOM 3860 O O . ILE A 1 487 ? 26.561 -4.276 -23.033 1.00 89.44 487 ILE A O 1
ATOM 3864 N N . ASP A 1 488 ? 26.135 -2.954 -21.259 1.00 87.81 488 ASP A N 1
ATOM 3865 C CA . ASP A 1 488 ? 27.369 -3.238 -20.538 1.00 87.81 488 ASP A CA 1
ATOM 3866 C C . ASP A 1 488 ? 27.067 -3.324 -19.033 1.00 87.81 488 ASP A C 1
ATOM 3868 O O . ASP A 1 488 ? 26.504 -2.373 -18.475 1.00 87.81 488 ASP A O 1
ATOM 3872 N N . PRO A 1 489 ? 27.449 -4.417 -18.343 1.00 87.31 489 PRO A N 1
ATOM 3873 C CA . PRO A 1 489 ? 27.221 -4.575 -16.909 1.00 87.31 489 PRO A CA 1
ATOM 3874 C C . PRO A 1 489 ? 27.778 -3.438 -16.042 1.00 87.31 489 PRO A C 1
ATOM 3876 O O . PRO A 1 489 ? 27.301 -3.268 -14.919 1.00 87.31 489 PRO A O 1
ATOM 3879 N N . MET A 1 490 ? 28.754 -2.659 -16.528 1.00 88.19 490 MET A N 1
ATOM 3880 C CA . MET A 1 490 ? 29.303 -1.494 -15.826 1.00 88.19 490 MET A CA 1
ATOM 3881 C C . MET A 1 490 ? 28.319 -0.315 -15.743 1.00 88.19 490 MET A C 1
ATOM 3883 O O . MET A 1 490 ? 28.485 0.556 -14.889 1.00 88.19 490 MET A O 1
ATOM 3887 N N . TYR A 1 491 ? 27.285 -0.267 -16.589 1.00 91.62 491 TYR A N 1
ATOM 3888 C CA . TYR A 1 491 ? 26.328 0.845 -16.668 1.00 91.62 491 TYR A CA 1
ATOM 3889 C C . TYR A 1 491 ? 25.215 0.752 -15.626 1.00 91.62 491 TYR A C 1
ATOM 3891 O O . TYR A 1 491 ? 24.028 0.790 -15.943 1.00 91.62 491 TYR A O 1
ATOM 3899 N N . GLN A 1 492 ? 25.606 0.645 -14.359 1.00 87.25 492 GLN A N 1
ATOM 3900 C CA . GLN A 1 492 ? 24.690 0.554 -13.228 1.00 87.25 492 GLN A CA 1
ATOM 3901 C C . GLN A 1 492 ? 24.650 1.859 -12.441 1.00 87.25 492 GLN A C 1
ATOM 3903 O O . GLN A 1 492 ? 25.673 2.376 -11.992 1.00 87.25 492 GLN A O 1
ATOM 3908 N N . TYR A 1 493 ? 23.437 2.355 -12.209 1.00 89.69 493 TYR A N 1
ATOM 3909 C CA . TYR A 1 493 ? 23.196 3.573 -11.446 1.00 89.69 493 TYR A CA 1
ATOM 3910 C C . TYR A 1 493 ? 22.238 3.274 -10.299 1.00 89.69 493 TYR A C 1
ATOM 3912 O O . TYR A 1 493 ? 21.201 2.638 -10.479 1.00 89.69 493 TYR A O 1
ATOM 3920 N N . SER A 1 494 ? 22.580 3.738 -9.097 1.00 88.69 494 SER A N 1
ATOM 3921 C CA . SER A 1 494 ? 21.698 3.562 -7.943 1.00 88.69 494 SER A CA 1
ATOM 3922 C C . SER A 1 494 ? 20.506 4.520 -8.006 1.00 88.69 494 SER A C 1
ATOM 3924 O O . SER A 1 494 ? 20.636 5.670 -8.436 1.00 88.69 494 SER A O 1
ATOM 3926 N N . LEU A 1 495 ? 19.359 4.084 -7.477 1.00 89.62 495 LEU A N 1
ATOM 3927 C CA . LEU A 1 495 ? 18.185 4.947 -7.318 1.00 89.62 495 LEU A CA 1
ATOM 3928 C C . LEU A 1 495 ? 18.508 6.198 -6.484 1.00 89.62 495 LEU A C 1
ATOM 3930 O O . LEU A 1 495 ? 18.052 7.292 -6.800 1.00 89.62 495 LEU A O 1
ATOM 3934 N N . GLN A 1 496 ? 19.353 6.067 -5.456 1.00 89.88 496 GLN A N 1
ATOM 3935 C CA . GLN A 1 496 ? 19.763 7.205 -4.633 1.00 89.88 496 GLN A CA 1
ATOM 3936 C C . GLN A 1 496 ? 20.522 8.265 -5.440 1.00 89.88 496 GLN A C 1
ATOM 3938 O O . GLN A 1 496 ? 20.286 9.457 -5.260 1.00 89.88 496 GLN A O 1
ATOM 3943 N N . TRP A 1 497 ? 21.427 7.843 -6.326 1.00 92.94 497 TRP A N 1
ATOM 3944 C CA . TRP A 1 497 ? 22.150 8.761 -7.205 1.00 92.94 497 TRP A CA 1
ATOM 3945 C C . TRP A 1 497 ? 21.187 9.505 -8.139 1.00 92.94 497 TRP A C 1
ATOM 3947 O O . TRP A 1 497 ? 21.269 10.728 -8.249 1.00 92.94 497 TRP A O 1
ATOM 3957 N N . PHE A 1 498 ? 20.226 8.787 -8.728 1.00 94.56 498 PHE A N 1
ATOM 3958 C CA . PHE A 1 498 ? 19.200 9.375 -9.588 1.00 94.56 498 PHE A CA 1
ATOM 3959 C C . PHE A 1 498 ? 18.337 10.401 -8.836 1.00 94.56 498 PHE A C 1
ATOM 3961 O O . PHE A 1 498 ? 18.146 11.518 -9.313 1.00 94.56 498 PHE A O 1
ATOM 3968 N N . ILE A 1 499 ? 17.881 10.061 -7.625 1.00 92.94 499 ILE A N 1
ATOM 3969 C CA . ILE A 1 499 ? 17.112 10.965 -6.757 1.00 92.94 499 ILE A CA 1
ATOM 3970 C C . ILE A 1 499 ? 17.920 12.221 -6.406 1.00 92.94 499 ILE A C 1
ATOM 3972 O O . ILE A 1 499 ? 17.391 13.329 -6.465 1.00 92.94 499 ILE A O 1
ATOM 3976 N N . ASN A 1 500 ? 19.204 12.081 -6.076 1.00 94.12 500 ASN A N 1
ATOM 3977 C CA . ASN A 1 500 ? 20.053 13.233 -5.768 1.00 94.12 500 ASN A CA 1
ATOM 3978 C C . ASN A 1 500 ? 20.206 14.155 -6.989 1.00 94.12 500 ASN A C 1
ATOM 3980 O O . ASN A 1 500 ? 20.109 15.376 -6.860 1.00 94.12 500 ASN A O 1
ATOM 3984 N N . LEU A 1 501 ? 20.391 13.582 -8.182 1.00 94.19 501 LEU A N 1
ATOM 3985 C CA . LEU A 1 501 ? 20.466 14.346 -9.426 1.00 94.19 501 LEU A CA 1
ATOM 3986 C C . LEU A 1 501 ? 19.149 15.070 -9.737 1.00 94.19 501 LEU A C 1
ATOM 3988 O O . LEU A 1 501 ? 19.157 16.214 -10.201 1.00 94.19 501 LEU A O 1
ATOM 3992 N N . TYR A 1 502 ? 18.025 14.419 -9.448 1.00 94.94 502 TYR A N 1
ATOM 3993 C CA . TYR A 1 502 ? 16.696 14.996 -9.585 1.00 94.94 502 TYR A CA 1
ATOM 3994 C C . TYR A 1 502 ? 16.488 16.191 -8.652 1.00 94.94 502 TYR A C 1
ATOM 3996 O O . TYR A 1 502 ? 16.107 17.265 -9.110 1.00 94.94 502 TYR A O 1
ATOM 4004 N N . ILE A 1 503 ? 16.841 16.051 -7.370 1.00 94.06 503 ILE A N 1
ATOM 4005 C CA . ILE A 1 503 ? 16.770 17.135 -6.379 1.00 94.06 503 ILE A CA 1
ATOM 4006 C C . ILE A 1 503 ? 17.627 18.332 -6.804 1.00 94.06 503 ILE A C 1
ATOM 4008 O O . ILE A 1 503 ? 17.157 19.470 -6.756 1.00 94.06 503 ILE A O 1
ATOM 4012 N N . ASN A 1 504 ? 18.859 18.091 -7.259 1.00 93.50 504 ASN A N 1
ATOM 4013 C CA . ASN A 1 504 ? 19.736 19.161 -7.741 1.00 93.50 504 ASN A CA 1
ATOM 4014 C C . ASN A 1 504 ? 19.125 19.872 -8.956 1.00 93.50 504 ASN A C 1
ATOM 4016 O O . ASN A 1 504 ? 19.064 21.096 -8.997 1.00 93.50 504 ASN A O 1
ATOM 4020 N N . SER A 1 505 ? 18.558 19.109 -9.890 1.00 93.75 505 SER A N 1
ATOM 4021 C CA . SER A 1 505 ? 17.905 19.658 -11.083 1.00 93.75 505 SER A CA 1
ATOM 4022 C C . SER A 1 505 ? 16.661 20.492 -10.755 1.00 93.75 505 SER A C 1
ATOM 4024 O O . SER A 1 505 ? 16.372 21.475 -11.442 1.00 93.75 505 SER A O 1
ATOM 4026 N N . ILE A 1 506 ? 15.930 20.152 -9.689 1.00 93.12 506 ILE A N 1
ATOM 4027 C CA . ILE A 1 506 ? 14.821 20.977 -9.195 1.00 93.12 506 ILE A CA 1
ATOM 4028 C C . ILE A 1 506 ? 15.347 22.326 -8.691 1.00 93.12 506 ILE A C 1
ATOM 4030 O O . ILE A 1 506 ? 14.781 23.363 -9.036 1.00 93.12 506 ILE A O 1
ATOM 4034 N N . ASN A 1 507 ? 16.454 22.336 -7.948 1.00 91.69 507 ASN A N 1
ATOM 4035 C CA . ASN A 1 507 ? 17.029 23.563 -7.394 1.00 91.69 507 ASN A CA 1
ATOM 4036 C C . ASN A 1 507 ? 17.645 24.481 -8.466 1.00 91.69 507 ASN A C 1
ATOM 4038 O O . ASN A 1 507 ? 17.427 25.693 -8.418 1.00 91.69 507 ASN A O 1
ATOM 4042 N N . ASP A 1 508 ? 18.372 23.905 -9.426 1.00 91.94 508 ASP A N 1
ATOM 4043 C CA . ASP A 1 508 ? 19.200 24.644 -10.393 1.00 91.94 508 ASP A CA 1
ATOM 4044 C C . ASP A 1 508 ? 18.426 25.108 -11.639 1.00 91.94 508 ASP A C 1
ATOM 4046 O O . ASP A 1 508 ? 18.853 26.002 -12.374 1.00 91.94 508 ASP A O 1
ATOM 4050 N N . SER A 1 509 ? 17.264 24.512 -11.898 1.00 92.69 509 SER A N 1
ATOM 4051 C CA . SER A 1 509 ? 16.430 24.853 -13.051 1.00 92.69 509 SER A CA 1
ATOM 4052 C C . SER A 1 509 ? 15.754 26.223 -12.920 1.00 92.69 509 SER A C 1
ATOM 4054 O O . SER A 1 509 ? 15.422 26.707 -11.837 1.00 92.69 509 SER A O 1
ATOM 4056 N N . LEU A 1 510 ? 15.449 26.838 -14.067 1.00 90.12 510 LEU A N 1
ATOM 4057 C CA . LEU A 1 510 ? 14.803 28.150 -14.125 1.00 90.12 510 LEU A CA 1
ATOM 4058 C C . LEU A 1 510 ? 13.412 28.135 -13.473 1.00 90.12 510 LEU A C 1
ATOM 4060 O O . LEU A 1 510 ? 12.484 27.459 -13.940 1.00 90.12 510 LEU A O 1
ATOM 4064 N N . LYS A 1 511 ? 13.255 28.935 -12.415 1.00 90.56 511 LYS A N 1
ATOM 4065 C CA . LYS A 1 511 ? 11.991 29.099 -11.687 1.00 90.56 511 LYS A CA 1
ATOM 4066 C C . LYS A 1 511 ? 10.972 29.882 -12.521 1.00 90.56 511 LYS A C 1
ATOM 4068 O O . LYS A 1 511 ? 11.320 30.794 -13.270 1.00 90.56 511 LYS A O 1
ATOM 4073 N N . SER A 1 512 ? 9.692 29.536 -12.392 1.00 89.88 512 SER A N 1
ATOM 4074 C CA . SER A 1 512 ? 8.590 30.248 -13.046 1.00 89.88 512 SER A CA 1
ATOM 4075 C C . SER A 1 512 ? 7.347 30.231 -12.163 1.00 89.88 512 SER A C 1
ATOM 4077 O O . SER A 1 512 ? 7.083 29.229 -11.510 1.00 89.88 512 SER A O 1
ATOM 4079 N N . LYS A 1 513 ? 6.570 31.323 -12.168 1.00 87.06 513 LYS A N 1
ATOM 4080 C CA . LYS A 1 513 ? 5.278 31.395 -11.461 1.00 87.06 513 LYS A CA 1
ATOM 4081 C C . LYS A 1 513 ? 4.172 30.606 -12.172 1.00 87.06 513 LYS A C 1
ATOM 4083 O O . LYS A 1 513 ? 3.192 30.229 -11.545 1.00 87.06 513 LYS A O 1
ATOM 4088 N N . ILE A 1 514 ? 4.317 30.377 -13.479 1.00 91.25 514 ILE A N 1
ATOM 4089 C CA . ILE A 1 514 ? 3.365 29.594 -14.273 1.00 91.25 514 ILE A CA 1
ATOM 4090 C C . ILE A 1 514 ? 3.786 28.131 -14.191 1.00 91.25 514 ILE A C 1
ATOM 4092 O O . ILE A 1 514 ? 4.851 27.775 -14.702 1.00 91.25 514 ILE A O 1
ATOM 4096 N N . LEU A 1 515 ? 2.935 27.291 -13.600 1.00 89.69 515 LEU A N 1
ATOM 4097 C CA . LEU A 1 515 ? 3.227 25.876 -13.379 1.00 89.69 515 LEU A CA 1
ATOM 4098 C C . LEU A 1 515 ? 3.621 25.157 -14.676 1.00 89.69 515 LEU A C 1
ATOM 4100 O O . LEU A 1 515 ? 4.682 24.549 -14.729 1.00 89.69 515 LEU A O 1
ATOM 4104 N N . ALA A 1 516 ? 2.843 25.296 -15.752 1.00 91.44 516 ALA A N 1
ATOM 4105 C CA . ALA A 1 516 ? 3.141 24.635 -17.028 1.00 91.44 516 ALA A CA 1
ATOM 4106 C C . ALA A 1 516 ? 4.541 24.986 -17.572 1.00 91.44 516 ALA A C 1
ATOM 4108 O O . ALA A 1 516 ? 5.270 24.123 -18.061 1.00 91.44 516 ALA A O 1
ATOM 4109 N N . ARG A 1 517 ? 4.960 26.252 -17.432 1.00 92.06 517 ARG A N 1
ATOM 4110 C CA . ARG A 1 517 ? 6.304 26.692 -17.829 1.00 92.06 517 ARG A CA 1
ATOM 4111 C C . ARG A 1 517 ? 7.374 26.165 -16.872 1.00 92.06 517 ARG A C 1
ATOM 4113 O O . ARG A 1 517 ? 8.451 25.793 -17.326 1.00 92.06 517 ARG A O 1
ATOM 4120 N N . ARG A 1 518 ? 7.084 26.103 -15.567 1.00 93.19 518 ARG A N 1
ATOM 4121 C CA . ARG A 1 518 ? 7.980 25.515 -14.562 1.00 93.19 518 ARG A CA 1
ATOM 4122 C C . ARG A 1 518 ? 8.226 24.030 -14.837 1.00 93.19 518 ARG A C 1
ATOM 4124 O O . ARG A 1 518 ? 9.382 23.624 -14.863 1.00 93.19 518 ARG A O 1
ATOM 4131 N N . LEU A 1 519 ? 7.174 23.258 -15.110 1.00 92.75 519 LEU A N 1
ATOM 4132 C CA . LEU A 1 519 ? 7.269 21.833 -15.438 1.00 92.75 519 LEU A CA 1
ATOM 4133 C C . LEU A 1 519 ? 8.115 21.599 -16.692 1.00 92.75 519 LEU A C 1
ATOM 4135 O O . LEU A 1 519 ? 9.003 20.753 -16.672 1.00 92.75 519 LEU A O 1
ATOM 4139 N N . LYS A 1 520 ? 7.916 22.396 -17.749 1.00 92.50 520 LYS A N 1
ATOM 4140 C CA . LYS A 1 520 ? 8.742 22.306 -18.961 1.00 92.50 520 LYS A CA 1
ATOM 4141 C C . LYS A 1 520 ? 10.219 22.612 -18.686 1.00 92.50 520 LYS A C 1
ATOM 4143 O O . LYS A 1 520 ? 11.086 21.849 -19.091 1.00 92.50 520 LYS A O 1
ATOM 4148 N N . ASN A 1 521 ? 10.510 23.678 -17.935 1.00 92.75 521 ASN A N 1
ATOM 4149 C CA . ASN A 1 521 ? 11.887 24.012 -17.555 1.00 92.75 521 ASN A CA 1
ATOM 4150 C C . ASN A 1 521 ? 12.551 22.888 -16.738 1.00 92.75 521 ASN A C 1
ATOM 4152 O O . ASN A 1 521 ? 13.735 22.615 -16.926 1.00 92.75 521 ASN A O 1
ATOM 4156 N N . LEU A 1 522 ? 11.797 22.252 -15.833 1.00 93.56 522 LEU A N 1
ATOM 4157 C CA . LEU A 1 522 ? 12.256 21.102 -15.053 1.00 93.56 522 LEU A CA 1
ATOM 4158 C C . LEU A 1 522 ? 12.568 19.908 -15.957 1.00 93.56 522 LEU A C 1
ATOM 4160 O O . LEU A 1 522 ? 13.646 19.335 -15.837 1.00 93.56 522 LEU A O 1
ATOM 4164 N N . GLN A 1 523 ? 11.667 19.574 -16.886 1.00 92.69 523 GLN A N 1
ATOM 4165 C CA . GLN A 1 523 ? 11.872 18.498 -17.859 1.00 92.69 523 GLN A CA 1
ATOM 4166 C C . GLN A 1 523 ? 13.128 18.748 -18.703 1.00 92.69 523 GLN A C 1
ATOM 4168 O O . GLN A 1 523 ? 14.004 17.885 -18.766 1.00 92.69 523 GLN A O 1
ATOM 4173 N N . ASP A 1 524 ? 13.260 19.934 -19.298 1.00 91.56 524 ASP A N 1
ATOM 4174 C CA . ASP A 1 524 ? 14.371 20.273 -20.194 1.00 91.56 524 ASP A CA 1
ATOM 4175 C C . ASP A 1 524 ? 15.724 20.258 -19.465 1.00 91.56 524 ASP A C 1
ATOM 4177 O O . ASP A 1 524 ? 16.715 19.732 -19.985 1.00 91.56 524 ASP A O 1
ATOM 4181 N N . HIS A 1 525 ? 15.773 20.819 -18.252 1.00 93.56 525 HIS A N 1
ATOM 4182 C CA . HIS A 1 525 ? 16.989 20.855 -17.444 1.00 93.56 525 HIS A CA 1
ATOM 4183 C C . HIS A 1 525 ? 17.359 19.464 -16.919 1.00 93.56 525 HIS A C 1
ATOM 4185 O O . HIS A 1 525 ? 18.506 19.050 -17.075 1.00 93.56 525 HIS A O 1
ATOM 4191 N N . PHE A 1 526 ? 16.400 18.717 -16.361 1.00 94.88 526 PHE A N 1
ATOM 4192 C CA . PHE A 1 526 ? 16.656 17.381 -15.824 1.00 94.88 526 PHE A CA 1
ATOM 4193 C C . PHE A 1 526 ? 17.107 16.404 -16.912 1.00 94.88 526 PHE A C 1
ATOM 4195 O O . PHE A 1 526 ? 18.096 15.703 -16.719 1.00 94.88 526 PHE A O 1
ATOM 4202 N N . THR A 1 527 ? 16.457 16.411 -18.081 1.00 93.06 527 THR A N 1
ATOM 4203 C CA . THR A 1 527 ? 16.833 15.542 -19.213 1.00 93.06 527 THR A CA 1
ATOM 4204 C C . THR A 1 527 ? 18.272 15.793 -19.645 1.00 93.06 527 THR A C 1
ATOM 4206 O O . THR A 1 527 ? 19.039 14.854 -19.837 1.00 93.06 527 THR A O 1
ATOM 4209 N N . TYR A 1 528 ? 18.660 17.065 -19.771 1.00 92.38 528 TYR A N 1
ATOM 4210 C CA . TYR A 1 528 ? 20.011 17.421 -20.189 1.00 92.38 528 TYR A CA 1
ATOM 4211 C C . TYR A 1 528 ? 21.059 17.132 -19.107 1.00 92.38 528 TYR A C 1
ATOM 4213 O O . TYR A 1 528 ? 22.139 16.628 -19.415 1.00 92.38 528 TYR A O 1
ATOM 4221 N N . ASN A 1 529 ? 20.740 17.406 -17.840 1.00 93.06 529 ASN A N 1
ATOM 4222 C CA . ASN A 1 529 ? 21.631 17.122 -16.719 1.00 93.06 529 ASN A CA 1
ATOM 4223 C C . ASN A 1 529 ? 21.856 15.609 -16.566 1.00 93.06 529 ASN A C 1
ATOM 4225 O O . ASN A 1 529 ? 22.990 15.157 -16.407 1.00 93.06 529 ASN A O 1
ATOM 4229 N N . LEU A 1 530 ? 20.790 14.816 -16.698 1.00 93.62 530 LEU A N 1
ATOM 4230 C CA . LEU A 1 530 ? 20.870 13.361 -16.700 1.00 93.62 530 LEU A CA 1
ATOM 4231 C C . LEU A 1 530 ? 21.725 12.850 -17.854 1.00 93.62 530 LEU A C 1
ATOM 4233 O O . LEU A 1 530 ? 22.676 12.109 -17.621 1.00 93.62 530 LEU A O 1
ATOM 4237 N N . TYR A 1 531 ? 21.428 13.299 -19.073 1.00 92.94 531 TYR A N 1
ATOM 4238 C CA . TYR A 1 531 ? 22.191 12.937 -20.260 1.00 92.94 531 TYR A CA 1
ATOM 4239 C C . TYR A 1 531 ? 23.687 13.224 -20.087 1.00 92.94 531 TYR A C 1
ATOM 4241 O O . TYR A 1 531 ? 24.510 12.329 -20.246 1.00 92.94 531 TYR A O 1
ATOM 4249 N N . THR A 1 532 ? 24.036 14.437 -19.655 1.00 92.31 532 THR A N 1
ATOM 4250 C CA . THR A 1 532 ? 25.433 14.859 -19.478 1.00 92.31 532 THR A CA 1
ATOM 4251 C C . THR A 1 532 ? 26.167 13.994 -18.454 1.00 92.31 532 THR A C 1
ATOM 4253 O O . THR A 1 532 ? 27.304 13.589 -18.688 1.00 92.31 532 THR A O 1
ATOM 4256 N N . ASN A 1 533 ? 25.543 13.695 -17.310 1.00 92.50 533 ASN A N 1
ATOM 4257 C CA . ASN A 1 533 ? 26.197 12.887 -16.281 1.00 92.50 533 ASN A CA 1
ATOM 4258 C C . ASN A 1 533 ? 26.363 11.424 -16.704 1.00 92.50 533 ASN A C 1
ATOM 4260 O O . ASN A 1 533 ? 27.392 10.834 -16.393 1.00 92.50 533 ASN A O 1
ATOM 4264 N N . VAL A 1 534 ? 25.401 10.862 -17.439 1.00 92.69 534 VAL A N 1
ATOM 4265 C CA . VAL A 1 534 ? 25.478 9.483 -17.943 1.00 92.69 534 VAL A CA 1
ATOM 4266 C C . VAL A 1 534 ? 26.489 9.380 -19.086 1.00 92.69 534 VAL A C 1
ATOM 4268 O O . VAL A 1 534 ? 27.334 8.493 -19.084 1.00 92.69 534 VAL A O 1
ATOM 4271 N N . CYS A 1 535 ? 26.512 10.327 -20.026 1.00 90.88 535 CYS A N 1
ATOM 4272 C CA . CYS A 1 535 ? 27.492 10.332 -21.115 1.00 90.88 535 CYS A CA 1
ATOM 4273 C C . CYS A 1 535 ? 28.945 10.464 -20.639 1.00 90.88 535 CYS A C 1
ATOM 4275 O O . CYS A 1 535 ? 29.845 10.036 -21.356 1.00 90.88 535 CYS A O 1
ATOM 4277 N N . ARG A 1 536 ? 29.198 11.006 -19.439 1.00 89.75 536 ARG A N 1
ATOM 4278 C CA . ARG A 1 536 ? 30.544 11.026 -18.836 1.00 89.75 536 ARG A CA 1
ATOM 4279 C C . ARG A 1 536 ? 31.039 9.640 -18.420 1.00 89.75 536 ARG A C 1
ATOM 4281 O O . ARG A 1 536 ? 32.248 9.443 -18.366 1.00 89.75 536 ARG A O 1
ATOM 4288 N N . SER A 1 537 ? 30.137 8.710 -18.106 1.00 90.75 537 SER A N 1
ATOM 4289 C CA . SER A 1 537 ? 30.468 7.337 -17.700 1.00 90.75 537 SER A CA 1
ATOM 4290 C C . SER A 1 537 ? 30.338 6.309 -18.828 1.00 90.75 537 SER A C 1
ATOM 4292 O O . SER A 1 537 ? 30.854 5.203 -18.686 1.00 90.75 537 SER A O 1
ATOM 4294 N N . LEU A 1 538 ? 29.675 6.648 -19.937 1.00 92.12 538 LEU A N 1
ATOM 4295 C CA . LEU A 1 538 ? 29.535 5.771 -21.104 1.00 92.12 538 LEU A CA 1
ATOM 4296 C C . LEU A 1 538 ? 30.778 5.785 -22.006 1.00 92.12 538 LEU A C 1
ATOM 4298 O O . LEU A 1 538 ? 31.458 6.803 -22.153 1.00 92.12 538 LEU A O 1
ATOM 4302 N N . PHE A 1 539 ? 31.027 4.664 -22.690 1.00 91.62 539 PHE A N 1
ATOM 4303 C CA . PHE A 1 539 ? 32.006 4.621 -23.775 1.00 91.62 539 PHE A CA 1
ATOM 4304 C C . PHE A 1 539 ? 31.497 5.405 -24.987 1.00 91.62 539 PHE A C 1
ATOM 4306 O O . PHE A 1 539 ? 30.298 5.442 -25.252 1.00 91.62 539 PHE A O 1
ATOM 4313 N N . GLU A 1 540 ? 32.413 5.972 -25.777 1.00 89.06 540 GLU A N 1
ATOM 4314 C CA . GLU A 1 540 ? 32.070 6.781 -26.958 1.00 89.06 540 GLU A CA 1
ATOM 4315 C C . GLU A 1 540 ? 31.138 6.049 -27.937 1.00 89.06 540 GLU A C 1
ATOM 4317 O O . GLU A 1 540 ? 30.176 6.628 -28.433 1.00 89.06 540 GLU A O 1
ATOM 4322 N N . LYS A 1 541 ? 31.372 4.745 -28.142 1.00 89.75 541 LYS A N 1
ATOM 4323 C CA . LYS A 1 541 ? 30.551 3.879 -29.004 1.00 89.75 541 LYS A CA 1
ATOM 4324 C C . LYS A 1 541 ? 29.082 3.777 -28.557 1.00 89.75 541 LYS A C 1
ATOM 4326 O O . LYS A 1 541 ? 28.213 3.589 -29.402 1.00 89.75 541 LYS A O 1
ATOM 4331 N N . ASP A 1 542 ? 28.808 3.933 -27.261 1.00 91.75 542 ASP A N 1
ATOM 4332 C CA . ASP A 1 542 ? 27.490 3.698 -26.661 1.00 91.75 542 ASP A CA 1
ATOM 4333 C C . ASP A 1 542 ? 26.720 5.005 -26.404 1.00 91.75 542 ASP A C 1
ATOM 4335 O O . ASP A 1 542 ? 25.518 4.974 -26.138 1.00 91.75 542 ASP A O 1
ATOM 4339 N N . LYS A 1 543 ? 27.367 6.173 -26.537 1.00 91.44 543 LYS A N 1
ATOM 4340 C CA . LYS A 1 543 ? 26.726 7.481 -26.311 1.00 91.44 543 LYS A CA 1
ATOM 4341 C C . LYS A 1 543 ? 25.559 7.729 -27.265 1.00 91.44 543 LYS A C 1
ATOM 4343 O O . LYS A 1 543 ? 24.473 8.074 -26.813 1.00 91.44 543 LYS A O 1
ATOM 4348 N N . LEU A 1 544 ? 25.754 7.500 -28.567 1.00 91.31 544 LEU A N 1
ATOM 4349 C CA . LEU A 1 544 ? 24.691 7.684 -29.562 1.00 91.31 544 LEU A CA 1
ATOM 4350 C C . LEU A 1 544 ? 23.531 6.703 -29.344 1.00 91.31 544 LEU A C 1
ATOM 4352 O O . LEU A 1 544 ? 22.366 7.077 -29.486 1.00 91.31 544 LEU A O 1
ATOM 4356 N N . LEU A 1 545 ? 23.850 5.458 -28.977 1.00 91.12 545 LEU A N 1
ATOM 4357 C CA . LEU A 1 545 ? 22.851 4.450 -28.637 1.00 91.12 545 LEU A CA 1
ATOM 4358 C C . LEU A 1 545 ? 22.010 4.914 -27.444 1.00 91.12 545 LEU A C 1
ATOM 4360 O O . LEU A 1 545 ? 20.783 4.858 -27.504 1.00 91.12 545 LEU A O 1
ATOM 4364 N N . PHE A 1 546 ? 22.647 5.449 -26.401 1.00 92.44 546 PHE A N 1
ATOM 4365 C CA . PHE A 1 546 ? 21.936 6.021 -25.264 1.00 92.44 546 PHE A CA 1
ATOM 4366 C C . PHE A 1 546 ? 21.064 7.218 -25.660 1.00 92.44 546 PHE A C 1
ATOM 4368 O O . PHE A 1 546 ? 19.902 7.261 -25.263 1.00 92.44 546 PHE A O 1
ATOM 4375 N N . SER A 1 547 ? 21.556 8.145 -26.491 1.00 92.62 547 SER A N 1
ATOM 4376 C CA . SER A 1 547 ? 20.745 9.262 -26.999 1.00 92.62 547 SER A CA 1
ATOM 4377 C C . SER A 1 547 ? 19.501 8.781 -27.750 1.00 92.62 547 SER A C 1
ATOM 4379 O O . SER A 1 547 ? 18.421 9.361 -27.613 1.00 92.62 547 SER A O 1
ATOM 4381 N N . PHE A 1 548 ? 19.630 7.701 -28.524 1.00 91.69 548 PHE A N 1
ATOM 4382 C CA . PHE A 1 548 ? 18.515 7.100 -29.247 1.00 91.69 548 PHE A CA 1
ATOM 4383 C C . PHE A 1 548 ? 17.524 6.388 -28.319 1.00 91.69 548 PHE A C 1
ATOM 4385 O O . PHE A 1 548 ? 16.320 6.594 -28.464 1.00 91.69 548 PHE A O 1
ATOM 4392 N N . ILE A 1 549 ? 18.000 5.613 -27.339 1.00 91.38 549 ILE A N 1
ATOM 4393 C CA . ILE A 1 549 ? 17.154 4.963 -26.320 1.00 91.38 549 ILE A CA 1
ATOM 4394 C C . ILE A 1 549 ? 16.395 6.020 -25.515 1.00 91.38 549 ILE A C 1
ATOM 4396 O O . ILE A 1 549 ? 15.185 5.925 -25.343 1.00 91.38 549 ILE A O 1
ATOM 4400 N N . LEU A 1 550 ? 17.083 7.075 -25.080 1.00 92.00 550 LEU A N 1
ATOM 4401 C CA . LEU A 1 550 ? 16.482 8.194 -24.363 1.00 92.00 550 LEU A CA 1
ATOM 4402 C C . LEU A 1 550 ? 15.365 8.848 -25.190 1.00 92.00 550 LEU A C 1
ATOM 4404 O O . LEU A 1 550 ? 14.259 9.055 -24.692 1.00 92.00 550 LEU A O 1
ATOM 4408 N N . CYS A 1 551 ? 15.637 9.143 -26.464 1.00 92.19 551 CYS A N 1
ATOM 4409 C CA . CYS A 1 551 ? 14.666 9.750 -27.369 1.00 92.19 551 CYS A CA 1
ATOM 4410 C C . CYS A 1 551 ? 13.452 8.842 -27.594 1.00 92.19 551 CYS A C 1
ATOM 4412 O O . CYS A 1 551 ? 12.319 9.264 -27.381 1.00 92.19 551 CYS A O 1
ATOM 4414 N N . THR A 1 552 ? 13.679 7.590 -27.985 1.00 90.81 552 THR A N 1
ATOM 4415 C CA . THR A 1 552 ? 12.614 6.629 -28.307 1.00 90.81 552 THR A CA 1
ATOM 4416 C C . THR A 1 552 ? 11.739 6.323 -27.098 1.00 90.81 552 THR A C 1
ATOM 4418 O O . THR A 1 552 ? 10.518 6.350 -27.228 1.00 90.81 552 THR A O 1
ATOM 4421 N N . SER A 1 553 ? 12.314 6.159 -25.906 1.00 90.00 553 SER A N 1
ATOM 4422 C CA . SER A 1 553 ? 11.546 5.971 -24.672 1.00 90.00 553 SER A CA 1
ATOM 4423 C C . SER A 1 553 ? 10.641 7.159 -24.339 1.00 90.00 553 SER A C 1
ATOM 4425 O O . SER A 1 553 ? 9.495 6.961 -23.934 1.00 90.00 553 SER A O 1
ATOM 4427 N N . ILE A 1 554 ? 11.105 8.397 -24.556 1.00 90.31 554 ILE A N 1
ATOM 4428 C CA . ILE A 1 554 ? 10.270 9.596 -24.381 1.00 90.31 554 ILE A CA 1
ATOM 4429 C C . ILE A 1 554 ? 9.127 9.621 -25.410 1.00 90.31 554 ILE A C 1
ATOM 4431 O O . ILE A 1 554 ? 7.987 9.918 -25.051 1.00 90.31 554 ILE A O 1
ATOM 4435 N N . MET A 1 555 ? 9.404 9.298 -26.677 1.00 90.19 555 MET A N 1
ATOM 4436 C CA . MET A 1 555 ? 8.395 9.289 -27.750 1.00 90.19 555 MET A CA 1
ATOM 4437 C C . MET A 1 555 ? 7.336 8.197 -27.535 1.00 90.19 555 MET A C 1
ATOM 4439 O O . MET A 1 555 ? 6.142 8.451 -27.694 1.00 90.19 555 MET A O 1
ATOM 4443 N N . LEU A 1 556 ? 7.756 6.999 -27.112 1.00 88.81 556 LEU A N 1
ATOM 4444 C CA . LEU A 1 556 ? 6.862 5.894 -26.754 1.00 88.81 556 LEU A CA 1
ATOM 4445 C C . LEU A 1 556 ? 5.951 6.282 -25.585 1.00 88.81 556 LEU A C 1
ATOM 4447 O O . LEU A 1 556 ? 4.745 6.048 -25.637 1.00 88.81 556 LEU A O 1
ATOM 4451 N N . ALA A 1 557 ? 6.498 6.941 -24.561 1.00 86.50 557 ALA A N 1
ATOM 4452 C CA . ALA A 1 557 ? 5.711 7.419 -23.430 1.00 86.50 557 ALA A CA 1
ATOM 4453 C C . ALA A 1 557 ? 4.675 8.485 -23.819 1.00 86.50 557 ALA A C 1
ATOM 4455 O O . ALA A 1 557 ? 3.559 8.484 -23.300 1.00 86.50 557 ALA A O 1
ATOM 4456 N N . ARG A 1 558 ? 5.011 9.368 -24.768 1.00 88.06 558 ARG A N 1
ATOM 4457 C CA . ARG A 1 558 ? 4.074 10.356 -25.329 1.00 88.06 558 ARG A CA 1
ATOM 4458 C C . ARG A 1 558 ? 3.059 9.756 -26.303 1.00 88.06 558 ARG A C 1
ATOM 4460 O O . ARG A 1 558 ? 2.171 10.474 -26.751 1.00 88.06 558 ARG A O 1
ATOM 4467 N N . LYS A 1 559 ? 3.168 8.457 -26.615 1.00 86.00 559 LYS A N 1
ATOM 4468 C CA . LYS A 1 559 ? 2.387 7.765 -27.655 1.00 86.00 559 LYS A CA 1
ATOM 4469 C C . LYS A 1 559 ? 2.565 8.388 -29.047 1.00 86.00 559 LYS A C 1
ATOM 4471 O O . LYS A 1 559 ? 1.695 8.264 -29.902 1.00 86.00 559 LYS A O 1
ATOM 4476 N N . GLU A 1 560 ? 3.702 9.046 -29.271 1.00 86.81 560 GLU A N 1
ATOM 4477 C CA . GLU A 1 560 ? 4.104 9.610 -30.567 1.00 86.81 560 GLU A CA 1
ATOM 4478 C C . GLU A 1 560 ? 4.772 8.547 -31.460 1.00 86.81 560 GLU A C 1
ATOM 4480 O O . GLU A 1 560 ? 4.971 8.772 -32.649 1.00 86.81 560 GLU A O 1
ATOM 4485 N N . MET A 1 561 ? 5.101 7.380 -30.895 1.00 87.19 561 MET A N 1
ATOM 4486 C CA . MET A 1 561 ? 5.693 6.230 -31.579 1.00 87.19 561 MET A CA 1
ATOM 4487 C C . MET A 1 561 ? 4.934 4.955 -31.203 1.00 87.19 561 MET A C 1
ATOM 4489 O O . MET A 1 561 ? 4.583 4.764 -30.038 1.00 87.19 561 MET A O 1
ATOM 4493 N N . ASP A 1 562 ? 4.702 4.073 -32.175 1.00 87.94 562 ASP A N 1
ATOM 4494 C CA . ASP A 1 562 ? 4.099 2.765 -31.923 1.00 87.94 562 ASP A CA 1
ATOM 4495 C C . ASP A 1 562 ? 5.158 1.725 -31.516 1.00 87.94 562 ASP A C 1
ATOM 4497 O O . ASP A 1 562 ? 6.248 1.654 -32.091 1.00 87.94 562 ASP A O 1
ATOM 4501 N N . LYS A 1 563 ? 4.836 0.888 -30.521 1.00 86.69 563 LYS A N 1
ATOM 4502 C CA . LYS A 1 563 ? 5.767 -0.124 -29.996 1.00 86.69 563 LYS A CA 1
ATOM 4503 C C . LYS A 1 563 ? 6.049 -1.235 -31.014 1.00 86.69 563 LYS A C 1
ATOM 4505 O O . LYS A 1 563 ? 7.165 -1.753 -31.043 1.00 86.69 563 LYS A O 1
ATOM 4510 N N . GLY A 1 564 ? 5.063 -1.604 -31.832 1.00 86.12 564 GLY A N 1
ATOM 4511 C CA . GLY A 1 564 ? 5.218 -2.593 -32.897 1.00 86.12 564 GLY A CA 1
ATOM 4512 C C . GLY A 1 564 ? 6.105 -2.071 -34.024 1.00 86.12 564 GLY A C 1
ATOM 4513 O O . GLY A 1 564 ? 7.035 -2.763 -34.437 1.00 86.12 564 GLY A O 1
ATOM 4514 N N . GLU A 1 565 ? 5.888 -0.824 -34.451 1.00 86.88 565 GLU A N 1
ATOM 4515 C CA . GLU A 1 565 ? 6.749 -0.134 -35.426 1.00 86.88 565 GLU A CA 1
ATOM 4516 C C . GLU A 1 565 ? 8.198 -0.018 -34.918 1.00 86.88 565 GLU A C 1
ATOM 4518 O O . GLU A 1 565 ? 9.145 -0.306 -35.651 1.00 86.88 565 GLU A O 1
ATOM 4523 N N . TYR A 1 566 ? 8.387 0.332 -33.641 1.00 89.12 566 TYR A N 1
ATOM 4524 C CA . TYR A 1 566 ? 9.710 0.391 -33.014 1.00 89.12 566 TYR A CA 1
ATOM 4525 C C . TYR A 1 566 ? 10.412 -0.973 -32.983 1.00 89.12 566 TYR A C 1
ATOM 4527 O O . TYR A 1 566 ? 11.578 -1.088 -33.365 1.00 89.12 566 TYR A O 1
ATOM 4535 N N . LEU A 1 567 ? 9.701 -2.031 -32.582 1.00 87.75 567 LEU A N 1
ATOM 4536 C CA . LEU A 1 567 ? 10.255 -3.384 -32.572 1.00 87.75 567 LEU A CA 1
ATOM 4537 C C . LEU A 1 567 ? 10.618 -3.852 -33.988 1.00 87.75 567 LEU A C 1
ATOM 4539 O O . LEU A 1 567 ? 11.649 -4.504 -34.175 1.00 87.75 567 LEU A O 1
ATOM 4543 N N . PHE A 1 568 ? 9.808 -3.494 -34.986 1.00 87.75 568 PHE A N 1
ATOM 4544 C CA . PHE A 1 568 ? 10.102 -3.771 -36.387 1.00 87.75 568 PHE A CA 1
ATOM 4545 C C . PHE A 1 568 ? 11.367 -3.041 -36.854 1.00 87.75 568 PHE A C 1
ATOM 4547 O O . PHE A 1 568 ? 12.230 -3.664 -37.463 1.00 87.75 568 PHE A O 1
ATOM 4554 N N . PHE A 1 569 ? 11.535 -1.758 -36.521 1.00 88.81 569 PHE A N 1
ATOM 4555 C CA . PHE A 1 569 ? 12.744 -0.999 -36.857 1.00 88.81 569 PHE A CA 1
ATOM 4556 C C . PHE A 1 569 ? 14.028 -1.674 -36.338 1.00 88.81 569 PHE A C 1
ATOM 4558 O O . PHE A 1 569 ? 15.043 -1.722 -37.040 1.00 88.81 569 PHE A O 1
ATOM 4565 N N . LEU A 1 570 ? 13.972 -2.241 -35.128 1.00 87.00 570 LEU A N 1
ATOM 4566 C CA . LEU A 1 570 ? 15.098 -2.950 -34.520 1.00 87.00 570 LEU A CA 1
ATOM 4567 C C . LEU A 1 570 ? 15.337 -4.333 -35.143 1.00 87.00 570 LEU A C 1
ATOM 4569 O O . LEU A 1 570 ? 16.471 -4.673 -35.474 1.00 87.00 570 LEU A O 1
ATOM 4573 N N . THR A 1 571 ? 14.282 -5.133 -35.311 1.00 84.31 571 THR A N 1
ATOM 4574 C CA . THR A 1 571 ? 14.400 -6.570 -35.629 1.00 84.31 571 THR A CA 1
ATOM 4575 C C . THR A 1 571 ? 14.200 -6.915 -37.106 1.00 84.31 571 THR A C 1
ATOM 4577 O O . THR A 1 571 ? 14.589 -7.999 -37.527 1.00 84.31 571 THR A O 1
ATOM 4580 N N . GLY A 1 572 ? 13.588 -6.030 -37.900 1.00 76.00 572 GLY A N 1
ATOM 4581 C CA . GLY A 1 572 ? 13.122 -6.315 -39.265 1.00 76.00 572 GLY A CA 1
ATOM 4582 C C . GLY A 1 572 ? 11.928 -7.282 -39.330 1.00 76.00 572 GLY A C 1
ATOM 4583 O O . GLY A 1 572 ? 11.528 -7.696 -40.418 1.00 76.00 572 GLY A O 1
ATOM 4584 N N . GLY A 1 573 ? 11.367 -7.669 -38.175 1.00 70.69 573 GLY A N 1
ATOM 4585 C CA . GLY A 1 573 ? 10.350 -8.714 -38.038 1.00 70.69 573 GLY A CA 1
ATOM 4586 C C . GLY A 1 573 ? 10.915 -10.140 -38.134 1.00 70.69 573 GLY A C 1
ATOM 4587 O O . GLY A 1 573 ? 12.050 -10.360 -38.554 1.00 70.69 573 GLY A O 1
ATOM 4588 N N . ILE A 1 574 ? 10.099 -11.141 -37.789 1.00 65.75 574 ILE A N 1
ATOM 4589 C CA . ILE A 1 574 ? 10.413 -12.574 -37.947 1.00 65.75 574 ILE A CA 1
ATOM 4590 C C . ILE A 1 574 ? 9.527 -13.105 -39.079 1.00 65.75 574 ILE A C 1
ATOM 4592 O O . ILE A 1 574 ? 8.307 -13.044 -38.973 1.00 65.75 574 ILE A O 1
ATOM 4596 N N . GLY A 1 575 ? 10.121 -13.544 -40.192 1.00 60.16 575 GLY A N 1
ATOM 4597 C CA . GLY A 1 575 ? 9.389 -13.958 -41.395 1.00 60.16 575 GLY A CA 1
ATOM 4598 C C . GLY A 1 575 ? 9.746 -15.367 -41.859 1.00 60.16 575 GLY A C 1
ATOM 4599 O O . GLY A 1 575 ? 10.925 -15.691 -41.963 1.00 60.16 575 GLY A O 1
ATOM 4600 N N . LEU A 1 576 ? 8.721 -16.174 -42.154 1.00 59.91 576 LEU A N 1
ATOM 4601 C CA . LEU A 1 576 ? 8.808 -17.377 -42.995 1.00 59.91 576 LEU A CA 1
ATOM 4602 C C . LEU A 1 576 ? 8.951 -16.968 -44.475 1.00 59.91 576 LEU A C 1
ATOM 4604 O O . LEU A 1 576 ? 8.607 -15.841 -44.821 1.00 59.91 576 LEU A O 1
ATOM 4608 N N . GLU A 1 577 ? 9.457 -17.876 -45.320 1.00 57.75 577 GLU A N 1
ATOM 4609 C CA . GLU A 1 577 ? 9.806 -17.640 -46.735 1.00 57.75 577 GLU A CA 1
ATOM 4610 C C . GLU A 1 577 ? 8.851 -16.691 -47.483 1.00 57.75 577 GLU A C 1
ATOM 4612 O O . GLU A 1 577 ? 7.638 -16.920 -47.566 1.00 57.75 577 GLU A O 1
ATOM 4617 N N . ASN A 1 578 ? 9.421 -15.636 -48.072 1.00 66.94 578 ASN A N 1
ATOM 4618 C CA . ASN A 1 578 ? 8.694 -14.686 -48.900 1.00 66.94 578 ASN A CA 1
ATOM 4619 C C . ASN A 1 578 ? 8.314 -15.326 -50.244 1.00 66.94 578 ASN A C 1
ATOM 4621 O O . ASN A 1 578 ? 9.154 -15.862 -50.965 1.00 66.94 578 ASN A O 1
ATOM 4625 N N . LYS A 1 579 ? 7.030 -15.248 -50.605 1.00 66.75 579 LYS A N 1
ATOM 4626 C CA . LYS A 1 579 ? 6.497 -15.793 -51.866 1.00 66.75 579 LYS A CA 1
ATOM 4627 C C . LYS A 1 579 ? 6.574 -14.798 -53.032 1.00 66.75 579 LYS A C 1
ATOM 4629 O O . LYS A 1 579 ? 6.258 -15.168 -54.163 1.00 66.75 579 LYS A O 1
ATOM 4634 N N . HIS A 1 580 ? 6.959 -13.547 -52.775 1.00 76.12 580 HIS A N 1
ATOM 4635 C CA . HIS A 1 580 ? 6.989 -12.474 -53.768 1.00 76.12 580 HIS A CA 1
ATOM 4636 C C . HIS A 1 580 ? 8.385 -12.305 -54.372 1.00 76.12 580 HIS A C 1
ATOM 4638 O O . HIS A 1 580 ? 9.368 -12.136 -53.655 1.00 76.12 580 HIS A O 1
ATOM 4644 N N . LYS A 1 581 ? 8.473 -12.308 -55.708 1.00 77.19 581 LYS A N 1
ATOM 4645 C CA . LYS A 1 581 ? 9.740 -12.091 -56.420 1.00 77.19 581 LYS A CA 1
ATOM 4646 C C . LYS A 1 581 ? 10.216 -10.653 -56.231 1.00 77.19 581 LYS A C 1
ATOM 4648 O O . LYS A 1 581 ? 9.432 -9.728 -56.400 1.00 77.19 581 LYS A O 1
ATOM 4653 N N . ASN A 1 582 ? 11.502 -10.487 -55.937 1.00 79.56 582 ASN A N 1
ATOM 4654 C CA . ASN A 1 582 ? 12.140 -9.185 -55.780 1.00 79.56 582 ASN A CA 1
ATOM 4655 C C . ASN A 1 582 ? 12.117 -8.395 -57.114 1.00 79.56 582 ASN A C 1
ATOM 4657 O O . ASN A 1 582 ? 12.733 -8.837 -58.087 1.00 79.56 582 ASN A O 1
ATOM 4661 N N . PRO A 1 583 ? 11.432 -7.239 -57.194 1.00 74.88 583 PRO A N 1
ATOM 4662 C CA . PRO A 1 583 ? 11.380 -6.403 -58.396 1.00 74.88 583 PRO A CA 1
ATOM 4663 C C . PRO A 1 583 ? 12.684 -5.614 -58.624 1.00 74.88 583 PRO A C 1
ATOM 4665 O O . PRO A 1 583 ? 12.914 -5.093 -59.712 1.00 74.88 583 PRO A O 1
ATOM 4668 N N . GLY A 1 584 ? 13.563 -5.538 -57.617 1.00 73.12 584 GLY A N 1
ATOM 4669 C CA . GLY A 1 584 ? 14.845 -4.833 -57.630 1.00 73.12 584 GLY A CA 1
ATOM 4670 C C . GLY A 1 584 ? 16.069 -5.750 -57.729 1.00 73.12 584 GLY A C 1
ATOM 4671 O O . GLY A 1 584 ? 17.107 -5.407 -57.164 1.00 73.12 584 GLY A O 1
ATOM 4672 N N . GLN A 1 585 ? 15.971 -6.880 -58.447 1.00 67.19 585 GLN A N 1
ATOM 4673 C CA . GLN A 1 585 ? 16.966 -7.977 -58.558 1.00 67.19 585 GLN A CA 1
ATOM 4674 C C . GLN A 1 585 ? 18.403 -7.610 -59.015 1.00 67.19 585 GLN A C 1
ATOM 4676 O O . GLN A 1 585 ? 19.220 -8.496 -59.250 1.00 67.19 585 GLN A O 1
ATOM 4681 N N . GLY A 1 586 ? 18.756 -6.327 -59.118 1.00 72.25 586 GLY A N 1
ATOM 4682 C CA . GLY A 1 586 ? 20.114 -5.856 -59.413 1.00 72.25 586 GLY A CA 1
ATOM 4683 C C . GLY A 1 586 ? 20.721 -4.895 -58.386 1.00 72.25 586 GLY A C 1
ATOM 4684 O O . GLY A 1 586 ? 21.908 -4.603 -58.485 1.00 72.25 586 GLY A O 1
ATOM 4685 N N . TRP A 1 587 ? 19.944 -4.379 -57.427 1.00 81.81 587 TRP A N 1
ATOM 4686 C CA . TRP A 1 587 ? 20.433 -3.380 -56.463 1.00 81.81 587 TRP A CA 1
ATOM 4687 C C . TRP A 1 587 ? 19.870 -3.548 -55.047 1.00 81.81 587 TRP A C 1
ATOM 4689 O O . TRP A 1 587 ? 20.553 -3.189 -54.094 1.00 81.81 587 TRP A O 1
ATOM 4699 N N . LEU A 1 588 ? 18.677 -4.130 -54.884 1.00 83.56 588 LEU A N 1
ATOM 4700 C CA . LEU A 1 588 ? 18.102 -4.418 -53.571 1.00 83.56 588 LEU A CA 1
ATOM 4701 C C . LEU A 1 588 ? 18.354 -5.881 -53.199 1.00 83.56 588 LEU A C 1
ATOM 4703 O O . LEU A 1 588 ? 18.028 -6.785 -53.968 1.00 83.56 588 LEU A O 1
ATOM 4707 N N . SER A 1 589 ? 18.898 -6.117 -52.004 1.00 84.81 589 SER A N 1
ATOM 4708 C CA . SER A 1 589 ? 19.090 -7.479 -51.498 1.00 84.81 589 SER A CA 1
ATOM 4709 C C . SER A 1 589 ? 17.751 -8.184 -51.252 1.00 84.81 589 SER A C 1
ATOM 4711 O O . SER A 1 589 ? 16.788 -7.547 -50.823 1.00 84.81 589 SER A O 1
ATOM 4713 N N . ASP A 1 590 ? 17.701 -9.505 -51.443 1.00 83.12 590 ASP A N 1
ATOM 4714 C CA . ASP A 1 590 ? 16.486 -10.288 -51.165 1.00 83.12 590 ASP A CA 1
ATOM 4715 C C . ASP A 1 590 ? 16.065 -10.181 -49.688 1.00 83.12 590 ASP A C 1
ATOM 4717 O O . ASP A 1 590 ? 14.882 -10.084 -49.385 1.00 83.12 590 ASP A O 1
ATOM 4721 N N . LYS A 1 591 ? 17.029 -10.043 -48.765 1.00 83.62 591 LYS A N 1
ATOM 4722 C CA . LYS A 1 591 ? 16.755 -9.793 -47.338 1.00 83.62 591 LYS A CA 1
ATOM 4723 C C . LYS A 1 591 ? 16.004 -8.477 -47.103 1.00 83.62 591 LYS A C 1
ATOM 4725 O O . LYS A 1 591 ? 15.031 -8.448 -46.355 1.00 83.62 591 LYS A O 1
ATOM 4730 N N . SER A 1 592 ? 16.451 -7.394 -47.739 1.00 84.38 592 SER A N 1
ATOM 4731 C CA . SER A 1 592 ? 15.784 -6.086 -47.677 1.00 84.38 592 SER A CA 1
ATOM 4732 C C . SER A 1 592 ? 14.400 -6.131 -48.325 1.00 84.38 592 SER A C 1
ATOM 4734 O O . SER A 1 592 ? 13.463 -5.512 -47.832 1.00 84.38 592 SER A O 1
ATOM 4736 N N . TRP A 1 593 ? 14.245 -6.890 -49.411 1.00 85.44 593 TRP A N 1
ATOM 4737 C CA . TRP A 1 593 ? 12.946 -7.094 -50.048 1.00 85.44 593 TRP A CA 1
ATOM 4738 C C . TRP A 1 593 ? 11.962 -7.851 -49.142 1.00 85.44 593 TRP A C 1
ATOM 4740 O O . TRP A 1 593 ? 10.799 -7.460 -49.026 1.00 85.44 593 TRP A O 1
ATOM 4750 N N . ASP A 1 594 ? 12.433 -8.879 -48.438 1.00 85.88 594 ASP A N 1
ATOM 4751 C CA . ASP A 1 594 ? 11.635 -9.643 -47.476 1.00 85.88 594 ASP A CA 1
ATO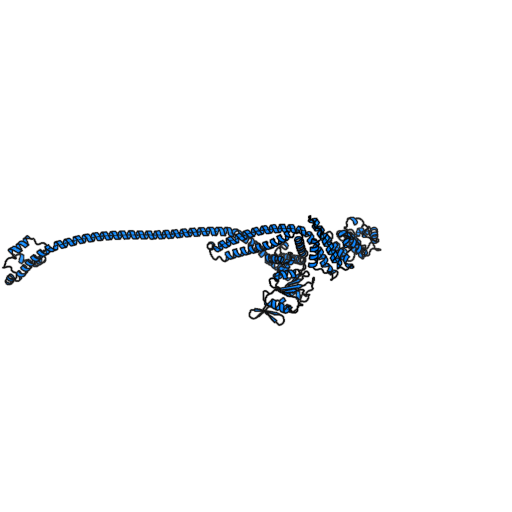M 4752 C C . ASP A 1 594 ? 11.201 -8.791 -46.280 1.00 85.88 594 ASP A C 1
ATOM 4754 O O . ASP A 1 594 ? 10.074 -8.897 -45.796 1.00 85.88 594 ASP A O 1
ATOM 4758 N N . GLU A 1 595 ? 12.080 -7.922 -45.784 1.00 87.00 595 GLU A N 1
ATOM 4759 C CA . GLU A 1 595 ? 11.720 -6.909 -44.789 1.00 87.00 595 GLU A CA 1
ATOM 4760 C C . GLU A 1 595 ? 10.688 -5.913 -45.327 1.00 87.00 595 GLU A C 1
ATOM 4762 O O . GLU A 1 595 ? 9.736 -5.599 -44.621 1.00 87.00 595 GLU A O 1
ATOM 4767 N N . LEU A 1 596 ? 10.816 -5.455 -46.575 1.00 86.69 596 LEU A N 1
ATOM 4768 C CA . LEU A 1 596 ? 9.866 -4.513 -47.174 1.00 86.69 596 LEU A CA 1
ATOM 4769 C C . LEU A 1 596 ? 8.472 -5.128 -47.319 1.00 86.69 596 LEU A C 1
ATOM 4771 O O . LEU A 1 596 ? 7.476 -4.478 -46.999 1.00 86.69 596 LEU A O 1
ATOM 4775 N N . CYS A 1 597 ? 8.398 -6.388 -47.752 1.00 85.19 597 CYS A N 1
ATOM 4776 C CA . CYS A 1 597 ? 7.137 -7.118 -47.846 1.00 85.19 597 CYS A CA 1
ATOM 4777 C C . CYS A 1 597 ? 6.461 -7.226 -46.475 1.00 85.19 597 CYS A C 1
ATOM 4779 O O . CYS A 1 597 ? 5.283 -6.910 -46.354 1.00 85.19 597 CYS A O 1
ATOM 4781 N N . ARG A 1 598 ? 7.227 -7.563 -45.430 1.00 84.50 598 ARG A N 1
ATOM 4782 C CA . ARG A 1 598 ? 6.716 -7.631 -44.052 1.00 84.50 598 ARG A CA 1
ATOM 4783 C C . ARG A 1 598 ? 6.308 -6.273 -43.502 1.00 84.50 598 ARG A C 1
ATOM 4785 O O . ARG A 1 598 ? 5.305 -6.173 -42.803 1.00 84.50 598 ARG A O 1
ATOM 4792 N N . LEU A 1 599 ? 7.058 -5.221 -43.829 1.00 85.31 599 LEU A N 1
ATOM 4793 C CA . LEU A 1 599 ? 6.672 -3.861 -43.480 1.00 85.31 599 LEU A CA 1
ATOM 4794 C C . LEU A 1 599 ? 5.322 -3.530 -44.120 1.00 85.31 599 LEU A C 1
ATOM 4796 O O . LEU A 1 599 ? 4.451 -3.010 -43.438 1.00 85.31 599 LEU A O 1
ATOM 4800 N N . SER A 1 600 ? 5.103 -3.907 -45.382 1.00 85.31 600 SER A N 1
ATOM 4801 C CA . SER A 1 600 ? 3.837 -3.676 -46.087 1.00 85.31 600 SER A CA 1
ATOM 4802 C C . SER A 1 600 ? 2.622 -4.373 -45.454 1.00 85.31 600 SER A C 1
ATOM 4804 O O . SER A 1 600 ? 1.501 -3.942 -45.721 1.00 85.31 600 SER A O 1
ATOM 4806 N N . ASP A 1 601 ? 2.816 -5.407 -44.631 1.00 82.62 601 ASP A N 1
ATOM 4807 C CA . ASP A 1 601 ? 1.733 -6.095 -43.913 1.00 82.62 601 ASP A CA 1
ATOM 4808 C C . ASP A 1 601 ? 1.302 -5.351 -42.635 1.00 82.62 601 ASP A C 1
ATOM 4810 O O . ASP A 1 601 ? 0.263 -5.656 -42.046 1.00 82.62 601 ASP A O 1
ATOM 4814 N N . THR A 1 602 ? 2.074 -4.355 -42.188 1.00 82.06 602 THR A N 1
ATOM 4815 C CA . THR A 1 602 ? 1.721 -3.556 -41.007 1.00 82.06 602 THR A CA 1
ATOM 4816 C C . THR A 1 602 ? 0.683 -2.468 -41.339 1.00 82.06 602 THR A C 1
ATOM 4818 O O . THR A 1 602 ? 0.706 -1.899 -42.435 1.00 82.06 602 THR A O 1
ATOM 4821 N N . PRO A 1 603 ? -0.224 -2.111 -40.402 1.00 81.56 603 PRO A N 1
ATOM 4822 C CA . PRO A 1 603 ? -1.447 -1.355 -40.714 1.00 81.56 603 PRO A CA 1
ATOM 4823 C C . PRO A 1 603 ? -1.239 -0.016 -41.436 1.00 81.56 603 PRO A C 1
ATOM 4825 O O . PRO A 1 603 ? -2.041 0.361 -42.289 1.00 81.56 603 PRO A O 1
ATOM 4828 N N . LYS A 1 604 ? -0.165 0.718 -41.120 1.00 82.81 604 LYS A N 1
ATOM 4829 C CA . LYS A 1 604 ? 0.114 2.032 -41.727 1.00 82.81 604 LYS A CA 1
ATOM 4830 C C . LYS A 1 604 ? 0.844 1.955 -43.069 1.00 82.81 604 LYS A C 1
ATOM 4832 O O . LYS A 1 604 ? 0.797 2.909 -43.849 1.00 82.81 604 LYS A O 1
ATOM 4837 N N . PHE A 1 605 ? 1.458 0.813 -43.363 1.00 84.06 605 PHE A N 1
ATOM 4838 C CA . PHE A 1 605 ? 2.297 0.584 -44.538 1.00 84.06 605 PHE A CA 1
ATOM 4839 C C . PHE A 1 605 ? 1.608 -0.282 -45.606 1.00 84.06 605 PHE A C 1
ATOM 4841 O O . PHE A 1 605 ? 2.222 -0.614 -46.618 1.00 84.06 605 PHE A O 1
ATOM 4848 N N . VAL A 1 606 ? 0.317 -0.592 -45.436 1.00 83.88 606 VAL A N 1
ATOM 4849 C CA . VAL A 1 606 ? -0.491 -1.305 -46.440 1.00 83.88 606 VAL A CA 1
ATOM 4850 C C . VAL A 1 606 ? -0.433 -0.583 -47.788 1.00 83.88 606 VAL A C 1
ATOM 4852 O O . VAL A 1 606 ? -0.740 0.611 -47.875 1.00 83.88 606 VAL A O 1
ATOM 4855 N N . GLY A 1 607 ? -0.027 -1.321 -48.824 1.00 81.19 607 GLY A N 1
ATOM 4856 C CA . GLY A 1 607 ? 0.189 -0.829 -50.188 1.00 81.19 607 GLY A CA 1
ATOM 4857 C C . GLY A 1 607 ? 1.635 -0.418 -50.506 1.00 81.19 607 GLY A C 1
ATOM 4858 O O . GLY A 1 607 ? 1.917 -0.022 -51.638 1.00 81.19 607 GLY A O 1
ATOM 4859 N N . LEU A 1 608 ? 2.574 -0.503 -49.549 1.00 84.19 608 LEU A N 1
ATOM 4860 C CA . LEU A 1 608 ? 3.978 -0.122 -49.768 1.00 84.19 608 LEU A CA 1
ATOM 4861 C C . LEU A 1 608 ? 4.655 -1.016 -50.809 1.00 84.19 608 LEU A C 1
ATOM 4863 O O . LEU A 1 608 ? 5.368 -0.504 -51.669 1.00 84.19 608 LEU A O 1
ATOM 4867 N N . ARG A 1 609 ? 4.388 -2.327 -50.781 1.00 84.62 609 ARG A N 1
ATOM 4868 C CA . ARG A 1 609 ? 4.904 -3.281 -51.776 1.00 84.62 609 ARG A CA 1
ATOM 4869 C C . ARG A 1 609 ? 4.476 -2.911 -53.199 1.00 84.62 609 ARG A C 1
ATOM 4871 O O . ARG A 1 609 ? 5.316 -2.804 -54.085 1.00 84.62 609 ARG A O 1
ATOM 4878 N N . GLU A 1 610 ? 3.183 -2.670 -53.402 1.00 84.25 610 GLU A N 1
ATOM 4879 C CA . GLU A 1 610 ? 2.609 -2.315 -54.712 1.00 84.25 610 GLU A CA 1
ATOM 4880 C C . GLU A 1 610 ? 3.164 -0.979 -55.222 1.00 84.25 610 GLU A C 1
ATOM 4882 O O . GLU A 1 610 ? 3.505 -0.828 -56.397 1.00 84.25 610 GLU A O 1
ATOM 4887 N N . SER A 1 611 ? 3.337 -0.011 -54.318 1.00 83.00 611 SER A N 1
ATOM 4888 C CA . SER A 1 611 ? 3.978 1.260 -54.643 1.00 83.00 611 SER A CA 1
ATOM 4889 C C . SER A 1 611 ? 5.460 1.105 -54.988 1.00 83.00 611 SER A C 1
ATOM 4891 O O . SER A 1 611 ? 5.955 1.863 -55.822 1.00 83.00 611 SER A O 1
ATOM 4893 N N . PHE A 1 612 ? 6.167 0.168 -54.355 1.00 83.31 612 PHE A N 1
ATOM 4894 C CA . PHE A 1 612 ? 7.569 -0.116 -54.648 1.00 83.31 612 PHE A CA 1
ATOM 4895 C C . PHE A 1 612 ? 7.734 -0.757 -56.027 1.00 83.31 612 PHE A C 1
ATOM 4897 O O . PHE A 1 612 ? 8.602 -0.341 -56.787 1.00 83.31 612 PHE A O 1
ATOM 4904 N N . GLU A 1 613 ? 6.859 -1.703 -56.378 1.00 82.44 613 GLU A N 1
ATOM 4905 C CA . GLU A 1 613 ? 6.810 -2.325 -57.709 1.00 82.44 613 GLU A CA 1
ATOM 4906 C C . GLU A 1 613 ? 6.473 -1.313 -58.815 1.00 82.44 613 GLU A C 1
ATOM 4908 O O . GLU A 1 613 ? 7.012 -1.400 -59.916 1.00 82.44 613 GLU A O 1
ATOM 4913 N N . THR A 1 614 ? 5.626 -0.322 -58.518 1.00 82.62 614 THR A N 1
ATOM 4914 C CA . THR A 1 614 ? 5.215 0.703 -59.492 1.00 82.62 614 THR A CA 1
ATOM 4915 C C . THR A 1 614 ? 6.273 1.801 -59.678 1.00 82.62 614 THR A C 1
ATOM 4917 O O . THR A 1 614 ? 6.490 2.257 -60.797 1.00 82.62 614 THR A O 1
ATOM 4920 N N . ASN A 1 615 ? 6.967 2.211 -58.606 1.00 83.00 615 ASN A N 1
ATOM 4921 C CA . ASN A 1 615 ? 7.881 3.367 -58.595 1.00 83.00 615 ASN A CA 1
ATOM 4922 C C . ASN A 1 615 ? 9.354 2.980 -58.345 1.00 83.00 615 ASN A C 1
ATOM 4924 O O . ASN A 1 615 ? 10.065 3.653 -57.593 1.00 83.00 615 ASN A O 1
ATOM 4928 N N . ILE A 1 616 ? 9.833 1.902 -58.977 1.00 82.50 616 ILE A N 1
ATOM 4929 C CA . ILE A 1 616 ? 11.184 1.345 -58.759 1.00 82.50 616 ILE A CA 1
ATOM 4930 C C . ILE A 1 616 ? 12.287 2.393 -58.977 1.00 82.50 616 ILE A C 1
ATOM 4932 O O . ILE A 1 616 ? 13.234 2.449 -58.196 1.00 82.50 616 ILE A O 1
ATOM 4936 N N . GLU A 1 617 ? 12.179 3.243 -60.004 1.00 80.94 617 GLU A N 1
ATOM 4937 C CA . GLU A 1 617 ? 13.200 4.257 -60.316 1.00 80.94 617 GLU A CA 1
ATOM 4938 C C . GLU A 1 617 ? 13.355 5.303 -59.204 1.00 80.94 617 GLU A C 1
ATOM 4940 O O . GLU A 1 617 ? 14.474 5.687 -58.863 1.00 80.94 617 GLU A O 1
ATOM 4945 N N . SER A 1 618 ? 12.250 5.720 -58.581 1.00 81.56 618 SER A N 1
ATOM 4946 C CA . SER A 1 618 ? 12.273 6.689 -57.482 1.00 81.56 618 SER A CA 1
ATOM 4947 C C . SER A 1 618 ? 12.869 6.089 -56.205 1.00 81.56 618 SER A C 1
ATOM 4949 O O . SER A 1 618 ? 13.657 6.744 -55.527 1.00 81.56 618 SER A O 1
ATOM 4951 N N . PHE A 1 619 ? 12.564 4.823 -55.896 1.00 83.38 619 PHE A N 1
ATOM 4952 C CA . PHE A 1 619 ? 13.200 4.120 -54.775 1.00 83.38 619 PHE A CA 1
ATOM 4953 C C . PHE A 1 619 ? 14.676 3.806 -55.043 1.00 83.38 619 PHE A C 1
ATOM 4955 O O . PHE A 1 619 ? 15.494 3.866 -54.124 1.00 83.38 619 PHE A O 1
ATOM 4962 N N . LYS A 1 620 ? 15.045 3.546 -56.301 1.00 83.19 620 LYS A N 1
ATOM 4963 C CA . LYS A 1 620 ? 16.441 3.389 -56.710 1.00 83.19 620 LYS A CA 1
ATOM 4964 C C . LYS A 1 620 ? 17.227 4.694 -56.557 1.00 83.19 620 LYS A C 1
ATOM 4966 O O . LYS A 1 620 ? 18.355 4.655 -56.086 1.00 83.19 620 LYS A O 1
ATOM 4971 N N . ALA A 1 621 ? 16.627 5.851 -56.843 1.00 84.19 621 ALA A N 1
ATOM 4972 C CA . ALA A 1 621 ? 17.261 7.148 -56.585 1.00 84.19 621 ALA A CA 1
ATOM 4973 C C . ALA A 1 621 ? 17.569 7.369 -55.088 1.00 84.19 621 ALA A C 1
ATOM 4975 O O . ALA A 1 621 ? 18.616 7.918 -54.746 1.00 84.19 621 ALA A O 1
ATOM 4976 N N . ILE A 1 622 ? 16.700 6.889 -54.189 1.00 83.50 622 ILE A N 1
ATOM 4977 C CA . ILE A 1 622 ? 16.953 6.887 -52.737 1.00 83.50 622 ILE A CA 1
ATOM 4978 C C . ILE A 1 622 ? 18.101 5.931 -52.396 1.00 83.50 622 ILE A C 1
ATOM 4980 O O . ILE A 1 622 ? 18.982 6.280 -51.609 1.00 83.50 622 ILE A O 1
ATOM 4984 N N . TYR A 1 623 ? 18.124 4.746 -53.011 1.00 84.50 623 TYR A N 1
ATOM 4985 C CA . TYR A 1 623 ? 19.197 3.772 -52.826 1.00 84.50 623 TYR A CA 1
ATOM 4986 C C . TYR A 1 623 ? 20.554 4.269 -53.334 1.00 84.50 623 TYR A C 1
ATOM 4988 O O . TYR A 1 623 ? 21.556 4.038 -52.671 1.00 84.50 623 TYR A O 1
ATOM 4996 N N . ASP A 1 624 ? 20.611 4.988 -54.452 1.00 84.75 624 ASP A N 1
ATOM 4997 C CA . ASP A 1 624 ? 21.862 5.492 -55.033 1.00 84.75 624 ASP A CA 1
ATOM 4998 C C . ASP A 1 624 ? 22.345 6.798 -54.360 1.00 84.75 624 ASP A C 1
ATOM 5000 O O . ASP A 1 624 ? 23.495 7.215 -54.528 1.00 84.75 624 ASP A O 1
ATOM 5004 N N . SER A 1 625 ? 21.496 7.448 -53.557 1.00 84.56 625 SER A N 1
ATOM 5005 C CA . SER A 1 625 ? 21.828 8.700 -52.873 1.00 84.56 625 SER A CA 1
ATOM 5006 C C . SER A 1 625 ? 22.878 8.532 -51.776 1.00 84.56 625 SER A C 1
ATOM 5008 O O . SER A 1 625 ? 22.911 7.549 -51.029 1.00 84.56 625 SER A O 1
ATOM 5010 N N . LYS A 1 626 ? 23.727 9.552 -51.613 1.00 79.75 626 LYS A N 1
ATOM 5011 C CA . LYS A 1 626 ? 24.638 9.645 -50.462 1.00 79.75 626 LYS A CA 1
ATOM 5012 C C . LYS A 1 626 ? 23.893 9.958 -49.165 1.00 79.75 626 LYS A C 1
ATOM 5014 O O . LYS A 1 626 ? 24.300 9.441 -48.124 1.00 79.75 626 LYS A O 1
ATOM 5019 N N . ASP A 1 627 ? 22.803 10.717 -49.259 1.00 79.69 627 ASP A N 1
ATOM 5020 C CA . ASP A 1 627 ? 21.979 11.170 -48.140 1.00 79.69 627 ASP A CA 1
ATOM 5021 C C . ASP A 1 627 ? 20.505 10.830 -48.427 1.00 79.69 627 ASP A C 1
ATOM 5023 O O . ASP A 1 627 ? 19.757 11.656 -48.946 1.00 79.69 627 ASP A O 1
ATOM 5027 N N . PRO A 1 628 ? 20.056 9.595 -48.139 1.00 76.81 628 PRO A N 1
ATOM 5028 C CA . PRO A 1 628 ? 18.700 9.151 -48.477 1.00 76.81 628 PRO A CA 1
ATOM 5029 C C . PRO A 1 628 ? 17.598 9.875 -47.684 1.00 76.81 628 PRO A C 1
ATOM 5031 O O . PRO A 1 628 ? 16.449 9.874 -48.103 1.00 76.81 628 PRO A O 1
ATOM 5034 N N . MET A 1 629 ? 17.939 10.519 -46.562 1.00 71.00 629 MET A N 1
ATOM 5035 C CA . MET A 1 629 ? 16.998 11.253 -45.698 1.00 71.00 629 MET A CA 1
ATOM 5036 C C . MET A 1 629 ? 16.532 12.596 -46.274 1.00 71.00 629 MET A C 1
ATOM 5038 O O . MET A 1 629 ? 15.517 13.122 -45.824 1.00 71.00 629 MET A O 1
ATOM 5042 N N . THR A 1 630 ? 17.275 13.179 -47.220 1.00 75.94 630 THR A N 1
ATOM 5043 C CA . THR A 1 630 ? 16.916 14.463 -47.849 1.00 75.94 630 THR A CA 1
ATOM 5044 C C . THR A 1 630 ? 16.032 14.282 -49.079 1.00 75.94 630 THR A C 1
ATOM 5046 O O . THR A 1 630 ? 15.442 15.252 -49.551 1.00 75.94 630 THR A O 1
ATOM 5049 N N . ILE A 1 631 ? 15.926 13.053 -49.590 1.00 79.44 631 ILE A N 1
ATOM 5050 C CA . ILE A 1 631 ? 15.088 12.715 -50.735 1.00 79.44 631 ILE A CA 1
ATOM 5051 C C . ILE A 1 631 ? 13.693 12.352 -50.235 1.00 79.44 631 ILE A C 1
ATOM 5053 O O . ILE A 1 631 ? 13.525 11.517 -49.347 1.00 79.44 631 ILE A O 1
ATOM 5057 N N . GLU A 1 632 ? 12.682 12.984 -50.822 1.00 80.38 632 GLU A N 1
ATOM 5058 C CA . GLU A 1 632 ? 11.289 12.698 -50.503 1.00 80.38 632 GLU A CA 1
ATOM 5059 C C . GLU A 1 632 ? 10.881 11.306 -50.997 1.00 80.38 632 GLU A C 1
ATOM 5061 O O . GLU A 1 632 ? 11.225 10.888 -52.105 1.00 80.38 632 GLU A O 1
ATOM 5066 N N . LEU A 1 633 ? 10.118 10.580 -50.174 1.00 81.06 633 LEU A N 1
ATOM 5067 C CA . LEU A 1 633 ? 9.541 9.304 -50.595 1.00 81.06 633 LEU A CA 1
ATOM 5068 C C . LEU A 1 633 ? 8.504 9.532 -51.712 1.00 81.06 633 LEU A C 1
ATOM 5070 O O . LEU A 1 633 ? 7.811 10.552 -51.698 1.00 81.06 633 LEU A O 1
ATOM 5074 N N . PRO A 1 634 ? 8.322 8.578 -52.643 1.00 81.19 634 PRO A N 1
ATOM 5075 C CA . PRO A 1 634 ? 7.294 8.691 -53.675 1.00 81.19 634 PRO A CA 1
ATOM 5076 C C . PRO A 1 634 ? 5.906 8.918 -53.063 1.00 81.19 634 PRO A C 1
ATOM 5078 O O . PRO A 1 634 ? 5.569 8.326 -52.033 1.00 81.19 634 PRO A O 1
ATOM 5081 N N . ALA A 1 635 ? 5.080 9.761 -53.689 1.00 77.44 635 ALA A N 1
ATOM 5082 C CA . ALA A 1 635 ? 3.697 9.955 -53.256 1.00 77.44 635 ALA A CA 1
ATOM 5083 C C . ALA A 1 635 ? 2.948 8.602 -53.258 1.00 77.44 635 ALA A C 1
ATOM 5085 O O . ALA A 1 635 ? 3.124 7.829 -54.204 1.00 77.44 635 ALA A O 1
ATOM 5086 N N . PRO A 1 636 ? 2.131 8.276 -52.234 1.00 77.88 636 PRO A N 1
ATOM 5087 C CA . PRO A 1 636 ? 1.647 9.124 -51.131 1.00 77.88 636 PRO A CA 1
ATOM 5088 C C . PRO A 1 636 ? 2.480 9.063 -49.829 1.00 77.88 636 PRO A C 1
ATOM 5090 O O . PRO A 1 636 ? 2.074 9.608 -48.803 1.00 77.88 636 PRO A O 1
ATOM 5093 N N . TRP A 1 637 ? 3.628 8.383 -49.815 1.00 80.19 637 TRP A N 1
ATOM 5094 C CA . TRP A 1 637 ? 4.324 8.012 -48.574 1.00 80.19 637 TRP A CA 1
ATOM 5095 C C . TRP A 1 637 ? 4.997 9.179 -47.852 1.00 80.19 637 TRP A C 1
ATOM 5097 O O . TRP A 1 637 ? 5.107 9.150 -46.629 1.00 80.19 637 TRP A O 1
ATOM 5107 N N . ASN A 1 638 ? 5.414 10.224 -48.572 1.00 80.06 638 ASN A N 1
ATOM 5108 C CA . ASN A 1 638 ? 6.024 11.393 -47.937 1.00 80.06 638 ASN A CA 1
ATOM 5109 C C . ASN A 1 638 ? 5.035 12.178 -47.055 1.00 80.06 638 ASN A C 1
ATOM 5111 O O . ASN A 1 638 ? 5.438 12.726 -46.033 1.00 80.06 638 ASN A O 1
ATOM 5115 N N . GLU A 1 639 ? 3.752 12.217 -47.413 1.00 78.81 639 GLU A N 1
ATOM 5116 C CA . GLU A 1 639 ? 2.723 12.921 -46.633 1.00 78.81 639 GLU A CA 1
ATOM 5117 C C . GLU A 1 639 ? 2.029 12.001 -45.624 1.00 78.81 639 GLU A C 1
ATOM 5119 O O . GLU A 1 639 ? 1.639 12.443 -44.546 1.00 78.81 639 GLU A O 1
ATOM 5124 N N . LYS A 1 640 ? 1.899 10.709 -45.955 1.00 82.81 640 LYS A N 1
ATOM 5125 C CA . LYS A 1 640 ? 1.209 9.718 -45.120 1.00 82.81 640 LYS A CA 1
ATOM 5126 C C . LYS A 1 640 ? 2.026 9.267 -43.904 1.00 82.81 640 LYS A C 1
ATOM 5128 O O . LYS A 1 640 ? 1.430 8.920 -42.888 1.00 82.81 640 LYS A O 1
ATOM 5133 N N . LEU A 1 641 ? 3.356 9.214 -44.015 1.00 84.19 641 LEU A N 1
ATOM 5134 C CA . LEU A 1 641 ? 4.230 8.646 -42.983 1.00 84.19 641 LEU A CA 1
ATOM 5135 C C . LEU A 1 641 ? 4.818 9.718 -42.061 1.00 84.19 641 LEU A C 1
ATOM 5137 O O . LEU A 1 641 ? 5.272 10.770 -42.519 1.00 84.19 641 LEU A O 1
ATOM 5141 N N . ASP A 1 642 ? 4.891 9.415 -40.766 1.00 84.12 642 ASP A N 1
ATOM 5142 C CA . ASP A 1 642 ? 5.649 10.223 -39.811 1.00 84.12 642 ASP A CA 1
ATOM 5143 C C . ASP A 1 642 ? 7.170 10.039 -39.984 1.00 84.12 642 ASP A C 1
ATOM 5145 O O . ASP A 1 642 ? 7.655 9.197 -40.741 1.00 84.12 642 ASP A O 1
ATOM 5149 N N . GLN A 1 643 ? 7.966 10.857 -39.295 1.00 84.31 643 GLN A N 1
ATOM 5150 C CA . GLN A 1 643 ? 9.422 10.826 -39.453 1.00 84.31 643 GLN A CA 1
ATOM 5151 C C . GLN A 1 643 ? 10.045 9.470 -39.077 1.00 84.31 643 GLN A C 1
ATOM 5153 O O . GLN A 1 643 ? 11.016 9.055 -39.712 1.00 84.31 643 GLN A O 1
ATOM 5158 N N . PHE A 1 644 ? 9.510 8.784 -38.065 1.00 86.75 644 PHE A N 1
ATOM 5159 C CA . PHE A 1 644 ? 10.023 7.486 -37.628 1.00 86.75 644 PHE A CA 1
ATOM 5160 C C . PHE A 1 644 ? 9.675 6.382 -38.638 1.00 86.75 644 PHE A C 1
ATOM 5162 O O . PHE A 1 644 ? 10.510 5.543 -38.981 1.00 86.75 644 PHE A O 1
ATOM 5169 N N . GLN A 1 645 ? 8.475 6.431 -39.205 1.00 87.50 645 GLN A N 1
ATOM 5170 C CA . GLN A 1 645 ? 8.020 5.536 -40.263 1.00 87.50 645 GLN A CA 1
ATOM 5171 C C . GLN A 1 645 ? 8.823 5.734 -41.548 1.00 87.50 645 GLN A C 1
ATOM 5173 O O . GLN A 1 645 ? 9.255 4.752 -42.151 1.00 87.50 645 GLN A O 1
ATOM 5178 N N . LYS A 1 646 ? 9.118 6.983 -41.935 1.00 87.62 646 LYS A N 1
ATOM 5179 C CA . LYS A 1 646 ? 10.031 7.276 -43.056 1.00 87.62 646 LYS A CA 1
ATOM 5180 C C . LYS A 1 646 ? 11.415 6.680 -42.818 1.00 87.62 646 LYS A C 1
ATOM 5182 O O . LYS A 1 646 ? 11.958 6.016 -43.698 1.00 87.62 646 LYS A O 1
ATOM 5187 N N . MET A 1 647 ? 11.955 6.860 -41.611 1.00 88.06 647 MET A N 1
ATOM 5188 C CA . MET A 1 647 ? 13.230 6.262 -41.211 1.00 88.06 647 MET A CA 1
ATOM 5189 C C . MET A 1 647 ? 13.190 4.727 -41.295 1.00 88.06 647 MET A C 1
ATOM 5191 O O . MET A 1 647 ? 14.166 4.110 -41.712 1.00 88.06 647 MET A O 1
ATOM 5195 N N . THR A 1 648 ? 12.055 4.110 -40.962 1.00 88.19 648 THR A N 1
ATOM 5196 C CA . THR A 1 648 ? 11.854 2.655 -41.047 1.00 88.19 648 THR A CA 1
ATOM 5197 C C . THR A 1 648 ? 11.878 2.156 -42.492 1.00 88.19 648 THR A C 1
ATOM 5199 O O . THR A 1 648 ? 12.556 1.171 -42.776 1.00 88.19 648 THR A O 1
ATOM 5202 N N . VAL A 1 649 ? 11.242 2.868 -43.429 1.00 87.62 649 VAL A N 1
ATOM 5203 C CA . VAL A 1 649 ? 11.313 2.544 -44.868 1.00 87.62 649 VAL A CA 1
ATOM 5204 C C . VAL A 1 649 ? 12.747 2.669 -45.386 1.00 87.62 649 VAL A C 1
ATOM 5206 O O . VAL A 1 649 ? 13.246 1.771 -46.063 1.00 87.62 649 VAL A O 1
ATOM 5209 N N . ILE A 1 650 ? 13.445 3.751 -45.034 1.00 86.69 650 ILE A N 1
ATOM 5210 C CA . ILE A 1 650 ? 14.830 3.964 -45.473 1.00 86.69 650 ILE A CA 1
ATOM 5211 C C . ILE A 1 650 ? 15.769 2.921 -44.853 1.00 86.69 650 ILE A C 1
ATOM 5213 O O . ILE A 1 650 ? 16.673 2.459 -45.539 1.00 86.69 650 ILE A O 1
ATOM 5217 N N . ARG A 1 651 ? 15.541 2.476 -43.609 1.00 89.88 651 ARG A N 1
ATOM 5218 C CA . ARG A 1 651 ? 16.331 1.411 -42.957 1.00 89.88 651 ARG A CA 1
ATOM 5219 C C . ARG A 1 651 ? 16.273 0.097 -43.725 1.00 89.88 651 ARG A C 1
ATOM 5221 O O . ARG A 1 651 ? 17.286 -0.589 -43.805 1.00 89.88 651 ARG A O 1
ATOM 5228 N N . VAL A 1 652 ? 15.118 -0.234 -44.301 1.00 87.81 652 VAL A N 1
ATOM 5229 C CA . VAL A 1 652 ? 14.946 -1.439 -45.124 1.00 87.81 652 VAL A CA 1
ATOM 5230 C C . VAL A 1 652 ? 15.732 -1.332 -46.440 1.00 87.81 652 VAL A C 1
ATOM 5232 O O . VAL A 1 652 ? 16.366 -2.297 -46.865 1.00 87.81 652 VAL A O 1
ATOM 5235 N N . ILE A 1 653 ? 15.741 -0.150 -47.066 1.00 85.75 653 ILE A N 1
ATOM 5236 C CA . ILE A 1 653 ? 16.378 0.086 -48.374 1.00 85.75 653 ILE A CA 1
ATOM 5237 C C . ILE A 1 653 ? 17.899 0.318 -48.250 1.00 85.75 653 ILE A C 1
ATOM 5239 O O . ILE A 1 653 ? 18.674 -0.209 -49.045 1.00 85.75 653 ILE A O 1
ATOM 5243 N N . ARG A 1 654 ? 18.335 1.104 -47.261 1.00 86.00 654 ARG A N 1
ATOM 5244 C CA . ARG A 1 654 ? 19.726 1.521 -47.003 1.00 86.00 654 ARG A CA 1
ATOM 5245 C C . ARG A 1 654 ? 20.090 1.322 -45.522 1.00 86.00 654 ARG A C 1
ATOM 5247 O O . ARG A 1 654 ? 20.173 2.292 -44.759 1.00 86.00 654 ARG A O 1
ATOM 5254 N N . PRO A 1 655 ? 20.335 0.070 -45.089 1.00 84.81 655 PRO A N 1
ATOM 5255 C CA . PRO A 1 655 ? 20.678 -0.234 -43.698 1.00 84.81 655 PRO A CA 1
ATOM 5256 C C . PRO A 1 655 ? 22.018 0.377 -43.251 1.00 84.81 655 PRO A C 1
ATOM 5258 O O . PRO A 1 655 ? 22.216 0.641 -42.068 1.00 84.81 655 PRO A O 1
ATOM 5261 N N . ASP A 1 656 ? 22.931 0.675 -44.178 1.00 86.00 656 ASP A N 1
ATOM 5262 C CA . ASP A 1 656 ? 24.222 1.320 -43.904 1.00 86.00 656 ASP A CA 1
ATOM 5263 C C . ASP A 1 656 ? 24.087 2.763 -43.385 1.00 86.00 656 ASP A C 1
ATOM 5265 O O . ASP A 1 656 ? 24.985 3.278 -42.719 1.00 86.00 656 ASP A O 1
ATOM 5269 N N . LYS A 1 657 ? 22.953 3.421 -43.656 1.00 87.06 657 LYS A N 1
ATOM 5270 C CA . LYS A 1 657 ? 22.710 4.826 -43.297 1.00 87.06 657 LYS A CA 1
ATOM 5271 C C . LYS A 1 657 ? 21.987 5.014 -41.968 1.00 87.06 657 LYS A C 1
ATOM 5273 O O . LYS A 1 657 ? 21.790 6.152 -41.546 1.00 87.06 657 LYS A O 1
ATOM 5278 N N . VAL A 1 658 ? 21.662 3.930 -41.262 1.00 87.50 658 VAL A N 1
ATOM 5279 C CA . VAL A 1 658 ? 20.898 3.958 -40.001 1.00 87.50 658 VAL A CA 1
ATOM 5280 C C . VAL A 1 658 ? 21.517 4.874 -38.948 1.00 87.50 658 VAL A C 1
ATOM 5282 O O . VAL A 1 658 ? 20.795 5.655 -38.336 1.00 87.50 658 VAL A O 1
ATOM 5285 N N . VAL A 1 659 ? 22.842 4.867 -38.786 1.00 88.56 659 VAL A N 1
ATOM 5286 C CA . VAL A 1 659 ? 23.530 5.720 -37.798 1.00 88.56 659 VAL A CA 1
ATOM 5287 C C . VAL A 1 659 ? 23.284 7.210 -38.066 1.00 88.56 659 VAL A C 1
ATOM 5289 O O . VAL A 1 659 ? 22.963 7.961 -37.148 1.00 88.56 659 VAL A O 1
ATOM 5292 N N . GLN A 1 660 ? 23.370 7.636 -39.330 1.00 86.94 660 GLN A N 1
ATOM 5293 C CA . GLN A 1 660 ? 23.106 9.025 -39.718 1.00 86.94 660 GLN A CA 1
ATOM 5294 C C . GLN A 1 660 ? 21.630 9.388 -39.515 1.00 86.94 660 GLN A C 1
ATOM 5296 O O . GLN A 1 660 ? 21.321 10.486 -39.056 1.00 86.94 660 GLN A O 1
ATOM 5301 N N . MET A 1 661 ? 20.718 8.450 -39.792 1.00 87.19 661 MET A N 1
ATOM 5302 C CA . MET A 1 661 ? 19.290 8.667 -39.560 1.00 87.19 661 MET A CA 1
ATOM 5303 C C . MET A 1 661 ? 18.964 8.850 -38.079 1.00 87.19 661 MET A C 1
ATOM 5305 O O . MET A 1 661 ? 18.205 9.748 -37.724 1.00 87.19 661 MET A O 1
ATOM 5309 N N . VAL A 1 662 ? 19.574 8.035 -37.217 1.00 89.88 662 VAL A N 1
ATOM 5310 C CA . VAL A 1 662 ? 19.424 8.120 -35.761 1.00 89.88 662 VAL A CA 1
ATOM 5311 C C . VAL A 1 662 ? 19.928 9.466 -35.235 1.00 89.88 662 VAL A C 1
ATOM 5313 O O . VAL A 1 662 ? 19.231 10.102 -34.446 1.00 89.88 662 VAL A O 1
ATOM 5316 N N . ILE A 1 663 ? 21.084 9.940 -35.712 1.00 89.62 663 ILE A N 1
ATOM 5317 C CA . ILE A 1 663 ? 21.635 11.262 -35.370 1.00 89.62 663 ILE A CA 1
ATOM 5318 C C . ILE A 1 663 ? 20.635 12.378 -35.695 1.00 89.62 663 ILE A C 1
ATOM 5320 O O . ILE A 1 663 ? 20.293 13.175 -34.821 1.00 89.62 663 ILE A O 1
ATOM 5324 N N . GLU A 1 664 ? 20.126 12.419 -36.927 1.00 88.44 664 GLU A N 1
ATOM 5325 C CA . GLU A 1 664 ? 19.179 13.457 -37.351 1.00 88.44 664 GLU A CA 1
ATOM 5326 C C . GLU A 1 664 ? 17.830 13.347 -36.624 1.00 88.44 664 GLU A C 1
ATOM 5328 O O . GLU A 1 664 ? 17.213 14.357 -36.273 1.00 88.44 664 GLU A O 1
ATOM 5333 N N . TYR A 1 665 ? 17.385 12.125 -36.325 1.00 89.38 665 TYR A N 1
ATOM 5334 C CA . TYR A 1 665 ? 16.171 11.884 -35.549 1.00 89.38 665 TYR A CA 1
ATOM 5335 C C . TYR A 1 665 ? 16.288 12.432 -34.121 1.00 89.38 665 TYR A C 1
ATOM 5337 O O . TYR A 1 665 ? 15.411 13.167 -33.660 1.00 89.38 665 TYR A O 1
ATOM 5345 N N . VAL A 1 666 ? 17.394 12.137 -33.431 1.00 90.62 666 VAL A N 1
ATOM 5346 C CA . VAL A 1 666 ? 17.668 12.661 -32.084 1.00 90.62 666 VAL A CA 1
ATOM 5347 C C . VAL A 1 666 ? 17.822 14.182 -32.120 1.00 90.62 666 VAL A C 1
ATOM 5349 O O . VAL A 1 666 ? 17.225 14.883 -31.299 1.00 90.62 666 VAL A O 1
ATOM 5352 N N . LYS A 1 667 ? 18.559 14.716 -33.100 1.00 89.69 667 LYS A N 1
ATOM 5353 C CA . LYS A 1 667 ? 18.787 16.157 -33.261 1.00 89.69 667 LYS A CA 1
ATOM 5354 C C . LYS A 1 667 ? 17.487 16.936 -33.445 1.00 89.69 667 LYS A C 1
ATOM 5356 O O . LYS A 1 667 ? 17.357 18.020 -32.882 1.00 89.69 667 LYS A O 1
ATOM 5361 N N . LYS A 1 668 ? 16.519 16.394 -34.187 1.00 88.19 668 LYS A N 1
ATOM 5362 C CA . LYS A 1 668 ? 15.224 17.051 -34.405 1.00 88.19 668 LYS A CA 1
ATOM 5363 C C . LYS A 1 668 ? 14.297 16.980 -33.186 1.00 88.19 668 LYS A C 1
ATOM 5365 O O . LYS A 1 668 ? 13.611 17.959 -32.912 1.00 88.19 668 LYS A O 1
ATOM 5370 N N . ASN A 1 669 ? 14.283 15.862 -32.459 1.00 88.69 669 ASN A N 1
ATOM 5371 C CA . ASN A 1 669 ? 13.337 15.651 -31.355 1.00 88.69 669 ASN A CA 1
ATOM 5372 C C . ASN A 1 669 ? 13.847 16.142 -29.990 1.00 88.69 669 ASN A C 1
ATOM 5374 O O . ASN A 1 669 ? 13.080 16.721 -29.224 1.00 88.69 669 ASN A O 1
ATOM 5378 N N . LEU A 1 670 ? 15.128 15.923 -29.673 1.00 86.19 670 LEU A N 1
ATOM 5379 C CA . LEU A 1 670 ? 15.741 16.340 -28.403 1.00 86.19 670 LEU A CA 1
ATOM 5380 C C . LEU A 1 670 ? 16.633 17.584 -28.553 1.00 86.19 670 LEU A C 1
ATOM 5382 O O . LEU A 1 670 ? 16.792 18.355 -27.605 1.00 86.19 670 LEU A O 1
ATOM 5386 N N . GLY A 1 671 ? 17.198 17.806 -29.741 1.00 89.06 671 GLY A N 1
ATOM 5387 C CA . GLY A 1 671 ? 18.096 18.923 -30.039 1.00 89.06 671 GLY A CA 1
ATOM 5388 C C . GLY A 1 671 ? 19.543 18.488 -30.283 1.00 89.06 671 GLY A C 1
ATOM 5389 O O . GLY A 1 671 ? 19.966 17.402 -29.891 1.00 89.06 671 GLY A O 1
ATOM 5390 N N . GLN A 1 672 ? 20.334 19.373 -30.898 1.00 87.06 672 GLN A N 1
ATOM 5391 C CA . GLN A 1 672 ? 21.728 19.100 -31.290 1.00 87.06 672 GLN A CA 1
ATOM 5392 C C . GLN A 1 672 ? 22.642 18.716 -30.114 1.00 87.06 672 GLN A C 1
ATOM 5394 O O . GLN A 1 672 ? 23.483 17.832 -30.243 1.00 87.06 672 GLN A O 1
ATOM 5399 N N . LYS A 1 673 ? 22.400 19.295 -28.935 1.00 88.62 673 LYS A N 1
ATOM 5400 C CA . LYS A 1 673 ? 23.150 19.032 -27.694 1.00 88.62 673 LYS A CA 1
ATOM 5401 C C . LYS A 1 673 ? 23.103 17.576 -27.194 1.00 88.62 673 LYS A C 1
ATOM 5403 O O . LYS A 1 673 ? 23.842 17.230 -26.284 1.00 88.62 673 LYS A O 1
ATOM 5408 N N . PHE A 1 674 ? 22.217 16.738 -27.739 1.00 87.06 674 PHE A N 1
ATOM 5409 C CA . PHE A 1 674 ? 22.099 15.316 -27.384 1.00 87.06 674 PHE A CA 1
ATOM 5410 C C . PHE A 1 674 ? 22.839 14.383 -28.350 1.00 87.06 674 PHE A C 1
ATOM 5412 O O . PHE A 1 674 ? 22.773 13.165 -28.202 1.00 87.06 674 PHE A O 1
ATOM 5419 N N . VAL A 1 675 ? 23.519 14.939 -29.353 1.00 83.31 675 VAL A N 1
ATOM 5420 C CA . VAL A 1 675 ? 24.341 14.181 -30.309 1.00 83.31 675 VAL A CA 1
ATOM 5421 C C . VAL A 1 675 ? 25.808 14.613 -30.260 1.00 83.31 675 VAL A C 1
ATOM 5423 O O . VAL A 1 675 ? 26.689 13.845 -30.631 1.00 83.31 675 VAL A O 1
ATOM 5426 N N . GLU A 1 676 ? 26.074 15.808 -29.737 1.00 75.00 676 GLU A N 1
ATOM 5427 C CA . GLU A 1 676 ? 27.410 16.363 -29.506 1.00 75.00 676 GLU A CA 1
ATOM 5428 C C . GLU A 1 676 ? 27.645 16.474 -27.981 1.00 75.00 676 GLU A C 1
ATOM 5430 O O . GLU A 1 676 ? 27.410 17.545 -27.417 1.00 75.00 676 GLU A O 1
ATOM 5435 N N . PRO A 1 677 ? 27.966 15.359 -27.287 1.00 57.03 677 PRO A N 1
ATOM 5436 C CA . PRO A 1 677 ? 28.190 15.328 -25.838 1.00 57.03 677 PRO A CA 1
ATOM 5437 C C . PRO A 1 677 ? 29.458 16.049 -25.370 1.00 57.03 677 PRO A C 1
ATOM 5439 O O . PRO A 1 677 ? 30.472 16.035 -26.105 1.00 57.03 677 PRO A O 1
#

Sequence (677 aa):
AKKALGEMDFINQLKTFDKDHIAPEVMKKLREEYLSDADLEPARVKQASLAAHGLILFVRAMDVYDRIAKEVAPKKAKLEEVDKEVRELEATLSAKRSQLAQVEARLKKLQEDLDAAQARKAQLEFEVDLCAKKLVRAQKLIGGLGGEKTRWTLAAENLQKIYDSLLGDVLVSSGVIGYLGAFTSAFRDETTHDWIELCKKKKLPCSDADKYSLADTLGEPIKIQAWNINGLPKDSFSVDNAVTIQNSNRWPLMIDPQNQANRWIKNTYTPLNLKVVKLTDNDFMRQLDNCIQLGLPLLIENVGEDLDPSLEPILLKNVFKQAGVEMIRLGDKIIEYSQDFKLFITTKLRNPHYLPEISTKVNLLNFIITSEGLQDQLLGIVVAKERPELEEERQALIITQAENQRALKEAEDKILFTLSSSEGNILEDEAAIETLDSSKLISDEISKKQKVAEETAKKIEASRQDYKPIAEYSAILFFCLNDLPNIDPMYQYSLQWFINLYINSINDSLKSKILARRLKNLQDHFTYNLYTNVCRSLFEKDKLLFSFILCTSIMLARKEMDKGEYLFFLTGGIGLENKHKNPGQGWLSDKSWDELCRLSDTPKFVGLRESFETNIESFKAIYDSKDPMTIELPAPWNEKLDQFQKMTVIRVIRPDKVVQMVIEYVKKNLGQKFVEP

Radius of gyration: 64.21 Å; chains: 1; bounding box: 134×62×208 Å

Foldseek 3Di:
DVVLVPDPCNVVCLVPPPLLDDDPVVLVCCVPPPVPDPCNDLVNVCVVPVVSSVVSVSNVVSNVSNVVSVVCVVVVVVVVVVVVVVVVVVVVVVVVVVVVVVVVVVVVVVVVVVVVVVVVVVVVVVVVVLVVLLVVLVVLVCVLCVVVVVVVVVVVVVVVLCVQALVLLVVLLCCCLQPVQQDDPVVNLVVSQVSVVVCVVVVNRHDHSVPRANCVNQNDPLVLLVLVVQQQFPDSQSSSNVSSCVPPPAAEEEACLQCRVVSSCCSVQVVVVEDEDEPPDPCVLVVVLVCQQVLHEYEYPADALDDDCLCQQVLQVVWDDDPNFIWTDRPPDIGGGDPSYHYHYYHSDNDGDHDVVVVVSHRYHYPPQDLVRQLVVLLLLLCCQVPVVLNVVLVVLSVLLSVLVVLLVVLVVQLVCLVVVDDDDVSVDPVSSVSSSVSSVSNVVSVVVNVVSVVSNVVSVVVSVLLSVLSSLLSLVVVLQVCCCVVPVQSDDHPVNSSVLLSVLLVPWDDDPDSVVSSVSSNLSSLLSSLVVSLVVDDPVCLLVSLLSSLVSSCVSVVVDDPVLVVCLVPLDDDDDDPDDDLPVPQADVSLVRSQVVLCPDPLNPCVNVVCNVPVVLLVCLLVDPCSLVRADPPPDNVSDDLSRVLSNSCSRCVVCNSVSSQVSSCVRSRNSSNVD

Secondary structure (DSSP, 8-state):
-TTGGG-TTHHHHHHT--SS---HHHHHHIIIIISS-GGG-HHHHHHH-HHHHHHHHHHHHHHHHHHHHHHHHHHHHHHHHHHHHHHHHHHHHHHHHHHHHHHHHHHHHHHHHHHHHHHHHHHHHHHHHHHHHHHHHHHHHHHHHHHHHHHHHHHHHHHHHHHHHHHHHHHHHHHIIIIITTS-HHHHHHHHHHHHHHHHHTT-----TTT--HHHHH--HHHHHHHHHTT--SSHHHHHHHHHHHH-SSPEEEE-TTSHHHHHHHHHHGGGT-EEE-TT-TTHHHHHHHHHHHT--EEE-S--SSPPGGGHHHHTT-EEEETTEEEEEETTEEEE--TT--EEEEE--SS----HHHHHHSEEEE-PPPHHHHHHHHHHHHHHHH-HHHHHHHHHHHHHHHHHHHHHHHHHHHHHHHHHH--S-TTT-HHHHHHHHHHHHHHHHHHHHHHHHHHHHHHHHHHHHTTHHHHHHHHHHHHHHHTGGGT-TT----HHHHHHHHHHHHHHSPP-SSHHHHHHHHHHHHHHHHHHHHHTTS-HHHHHHHHHHHHHHHHHHTTSS-HHHHHHHHH--------SPPTTTTTS-HHHHHHHHHHHTSTTTTTHHHHHHH-HHHHHHHHH-S-GGGSPPTTTHHHHS-HHHHHHHHHHH-GGGHHHHHHHHHHHHT-GGGT--

InterPro domains:
  IPR024743 Dynein heavy chain, coiled coil stalk [PF12777] (6-191)
  IPR026983 Dynein heavy chain [PTHR22878] (1-677)
  IPR027417 P-loop containing nucleoside triphosphate hydrolase [G3DSA:3.40.50.300] (215-387)
  IPR035706 Dynein heavy chain, ATP-binding dynein motor region [PF12781] (226-446)